Protein AF-0000000068093258 (afdb_homodimer)

InterPro domains:
  IPR000524 Transcription regulator HTH, GntR [PF00392] (14-77)
  IPR000524 Transcription regulator HTH, GntR [PR00035] (37-51)
  IPR000524 Transcription regulator HTH, GntR [PR00035] (51-67)
  IPR000524 Transcription regulator HTH, GntR [PS50949] (12-80)
  IPR000524 Transcription regulator HTH, GntR [SM00345] (18-77)
  IPR000524 Transcription regulator HTH, GntR [cd07377] (13-77)
  IPR011663 UbiC transcription regulator-associated [PF07702] (114-233)
  IPR011663 UbiC transcription regulator-associated [SM00866] (102-238)
  IPR028978 Chorismate pyruvate-lyase/UbiC transcription regulator-associated domain superfamily [G3DSA:3.40.1410.10] (75-230)
  IPR028978 Chorismate pyruvate-lyase/UbiC transcription regulator-associated domain superfamily [SSF64288] (65-242)
  IPR036388 Winged helix-like DNA-binding domain superfamily [G3DSA:1.10.10.10] (3-74)
  IPR036390 Winged helix DNA-binding domain superfamily [SSF46785] (10-80)
  IPR050679 Bacterial HTH-type transcriptional regulator [PTHR44846] (9-228)

Nearest PDB structures (foldseek):
  3bwg-assembly1_B  TM=5.475E-01  e=1.589E-15  Bacillus subtilis subsp. subtilis str. 168
  3bwg-assembly2_C-2  TM=5.481E-01  e=5.508E-15  Bacillus subtilis subsp. subtilis str. 168
  4u0w-assembly1_A  TM=5.322E-01  e=8.337E-15  Bacillus subtilis subsp. subtilis str. 168
  2wv0-assembly4_G-2  TM=5.141E-01  e=4.097E-15  Bacillus subtilis
  2wv0-assembly3_F  TM=5.158E-01  e=8.846E-15  Bacillus subtilis

Sequence (490 aa):
MSAARLFARSPQPLYLQAAAVFRGHIQTGVWRPGRQIPPLDALAARYGIARSTVRQALGLLEADGLIRRSRGSGTFVEDTLPETPTLLIPKNWAETVALSRQLGTVALHESSAQQPLPDDLGIPCDFARDGRFQYLRRLHTAAAGPFCFSEVYLESALFRKHRAEIRASTVAPVLDRHYRARLSHARQVLNVIEAGAASAQVLRIPVSAPVAELRRYVCIDARVVYFARLEFPFHKVRMEFDLLPMSAARLFARSPQPLYLQAAAVFRGHIQTGVWRPGRQIPPLDALAARYGIARSTVRQALGLLEADGLIRRSRGSGTFVEDTLPETPTLLIPKNWAETVALSRQLGTVALHESSAQQPLPDDLGIPCDFARDGRFQYLRRLHTAAAGPFCFSEVYLESALFRKHRAEIRASTVAPVLDRHYRARLSHARQVLNVIEAGAASAQVLRIPVSAPVAELRRYVCIDARVVYFARLEFPFHKVRMEFDLLP

Secondary structure (DSSP, 8-state):
--HHHHHTT--S-HHHHHHHHHHHHHHHTSS-TTSBPPPHHHHHHHHT--HHHHHHHHHHHHHTTSEEEETTTEEEE-SS------EE--SSHHHHHHHHHH-EEEEEEE-SS-BPPPS--SS---SB--S-EEEEEEEEEETTEEEEEEEEEEEHHHHHHTHHHHHHS-HHHHHHHHHGGGEEEEEEEEEEEE--HHHHHHHT--TT-EEEEEEEEEEETTEEEEEEEEEEEGGGEEEEEES--/--HHHHHHT--S-HHHHHHHHHHHHHHHTSS-TTSBPPPHHHHHHHHT--HHHHHHHHHHHHHTTSEEEETTTEEEE-SS------EE--SSHHHHHHHHHH-EEEEEEE-SS-BPPPS--SS---SB--S-EEEEEEEEEETTEEEEEEEEEEEHHHHHHTHHHHHHS-HHHHHHHHHGGGEEEEEEEEEEEE--HHHHHHHT--TT-EEEEEEEEEEETTEEEEEEEEEEEGGGEEEEEES--

Organism: Bordetella pertussis (strain Tohama I / ATCC BAA-589 / NCTC 13251) (NCBI:txid257313)

Foldseek 3Di:
DALVVQPVVDPDDLLQVLLVVVVVCDVVCVAPAPDADDALVVSCVRNVHDSVSSVSSVVVCVVQVQWDQDVPPHIHGHNDHDDQQADADDPDLVSVLVSQVQKFKDWPDKDPDWDFDDPDLVDDAPFARDATWIWTWMFIAHPVGTFKTKIKTAHPVLCVVCVVVVNGGPDSNVCCVPPVVQWDDKDKDKDKFFDDDPCCVRSVHDGGQIWIWMWMFIDGPRYTRMIMIMIGHPSRHDYDDDPPD/DALVVQPVVDPDDLLQVLLVVVVVCDVVCVAPAPDADDALVVSCVRNVHDSVSSVSSVVVCVVQVQWDQDVPPHIHGHNDHDDQQADADDPDLVSVLVVQVQKWKDWPDKDPDWDFDDPDLVDDAPFARDATWIWTWMFIAHPVGTFKTKIKTAHPVLCVVCVVVVNGGPDSNVCCVPPVVQWDDKDKDKDKFFDDDPCCVRSVHDGGQIWIWMWMFIDGPRYTRMIMIMIGHPSRHDYDDDPPD

Solvent-accessible surface area (backbone atoms only — not comparable to full-atom values): 25456 Å² total; per-residue (Å²): 129,61,42,69,62,55,58,66,64,28,80,53,52,65,30,58,33,51,29,22,34,52,51,32,32,44,75,71,49,77,43,39,64,61,32,74,49,81,52,68,68,57,50,18,62,66,43,69,47,54,60,69,38,48,51,51,14,52,46,52,38,36,74,65,40,46,32,46,80,40,90,94,77,48,42,26,30,29,73,65,64,73,78,68,75,51,45,70,66,56,68,32,47,70,45,42,29,53,52,42,69,64,38,45,66,40,84,72,43,68,56,90,57,72,36,64,66,68,96,70,73,87,56,96,72,94,52,48,60,75,68,48,18,38,39,35,31,35,39,28,25,44,98,94,35,74,49,33,38,34,42,35,36,33,29,38,68,61,42,66,74,38,42,71,58,44,70,73,36,49,59,59,48,55,49,49,75,77,36,51,91,47,53,58,41,30,41,35,36,40,38,42,44,51,21,19,61,68,52,12,61,74,61,68,45,29,36,40,36,61,20,34,33,36,37,35,40,34,14,48,79,59,25,50,41,34,38,35,42,34,38,28,56,28,69,27,40,30,39,78,35,61,27,52,122,129,59,41,70,61,56,56,65,67,27,80,53,52,65,30,58,35,50,28,23,32,53,50,31,31,44,75,71,47,76,43,39,63,62,33,75,49,81,52,68,68,57,51,18,62,67,43,68,46,54,60,68,39,48,52,51,15,52,47,52,39,36,74,65,41,46,33,45,79,39,90,95,76,48,41,28,29,29,72,64,63,71,79,67,72,50,44,68,66,57,69,32,47,70,47,40,27,54,52,41,69,65,38,45,64,40,85,74,42,68,56,92,56,71,37,64,68,69,94,70,72,89,56,97,74,94,53,48,59,75,66,49,18,38,39,36,30,36,40,28,25,44,97,93,35,74,50,32,37,34,42,35,36,32,29,39,68,61,42,67,75,40,41,72,58,45,70,73,36,51,59,59,48,55,48,48,74,77,36,51,90,47,54,60,40,28,38,36,37,40,38,41,46,53,22,18,61,68,52,12,61,73,60,68,44,30,36,40,37,61,20,34,34,36,36,36,39,35,15,48,79,58,25,51,40,34,40,35,42,34,38,28,57,26,68,29,38,29,37,78,35,61,27,54,121

Radius of gyration: 23.99 Å; Cα contacts (8 Å, |Δi|>4): 1002; chains: 2; bounding box: 57×65×64 Å

Structure (mmCIF, N/CA/C/O backbone):
data_AF-0000000068093258-model_v1
#
loop_
_entity.id
_entity.type
_entity.pdbx_description
1 polymer 'Transcriptional regulator'
#
loop_
_atom_site.group_PDB
_atom_site.id
_atom_site.type_symbol
_atom_site.label_atom_id
_atom_site.label_alt_id
_atom_site.label_comp_id
_atom_site.label_asym_id
_atom_site.label_entity_id
_atom_site.label_seq_id
_atom_site.pdbx_PDB_ins_code
_atom_site.Cartn_x
_atom_site.Cartn_y
_atom_site.Cartn_z
_atom_site.occupancy
_atom_site.B_iso_or_equiv
_atom_site.auth_seq_id
_atom_site.auth_comp_id
_atom_site.auth_asym_id
_atom_site.auth_atom_id
_atom_site.pdbx_PDB_model_num
ATOM 1 N N . MET A 1 1 ? -13 -25.078 -2.605 1 46.84 1 MET A N 1
ATOM 2 C CA . MET A 1 1 ? -13.812 -24.156 -1.82 1 46.84 1 MET A CA 1
ATOM 3 C C . MET A 1 1 ? -14.898 -23.531 -2.682 1 46.84 1 MET A C 1
ATOM 5 O O . MET A 1 1 ? -14.664 -23.203 -3.85 1 46.84 1 MET A O 1
ATOM 9 N N . SER A 1 2 ? -16.016 -23.703 -2.344 1 56.56 2 SER A N 1
ATOM 10 C CA . SER A 1 2 ? -17.219 -23.25 -3.053 1 56.56 2 SER A CA 1
ATOM 11 C C . SER A 1 2 ? -17.188 -21.75 -3.299 1 56.56 2 SER A C 1
ATOM 13 O O . SER A 1 2 ? -16.625 -21 -2.496 1 56.56 2 SER A O 1
ATOM 15 N N . ALA A 1 3 ? -17.312 -21.344 -4.566 1 57.25 3 ALA A N 1
ATOM 16 C CA . ALA A 1 3 ? -17.453 -19.953 -4.973 1 57.25 3 ALA A CA 1
ATOM 17 C C . ALA A 1 3 ? -18.219 -19.156 -3.928 1 57.25 3 ALA A C 1
ATOM 19 O O . ALA A 1 3 ? -17.938 -17.969 -3.699 1 57.25 3 ALA A O 1
ATOM 20 N N . ALA A 1 4 ? -19.203 -19.797 -3.301 1 57.94 4 ALA A N 1
ATOM 21 C CA . ALA A 1 4 ? -20.062 -19.141 -2.328 1 57.94 4 ALA A CA 1
ATOM 22 C C . ALA A 1 4 ? -19.266 -18.625 -1.139 1 57.94 4 ALA A C 1
ATOM 24 O O . ALA A 1 4 ? -19.516 -17.531 -0.628 1 57.94 4 ALA A O 1
ATOM 25 N N . ARG A 1 5 ? -18.234 -19.25 -0.801 1 71.12 5 ARG A N 1
ATOM 26 C CA . ARG A 1 5 ? -17.469 -18.891 0.384 1 71.12 5 ARG A CA 1
ATOM 27 C C . ARG A 1 5 ? -16.438 -17.828 0.06 1 71.12 5 ARG A C 1
ATOM 29 O O . ARG A 1 5 ? -16.047 -17.047 0.933 1 71.12 5 ARG A O 1
ATOM 36 N N . LEU A 1 6 ? -16.188 -17.688 -1.204 1 78.88 6 LEU A N 1
ATOM 37 C CA . LEU A 1 6 ? -15.156 -16.75 -1.636 1 78.88 6 LEU A CA 1
ATOM 38 C C . LEU A 1 6 ? -15.57 -15.32 -1.366 1 78.88 6 LEU A C 1
ATOM 40 O O . LEU A 1 6 ? -14.773 -14.516 -0.877 1 78.88 6 LEU A O 1
ATOM 44 N N . PHE A 1 7 ? -16.875 -15.062 -1.515 1 84.75 7 PHE A N 1
ATOM 45 C CA . PHE A 1 7 ? -17.344 -13.68 -1.505 1 84.75 7 PHE A CA 1
ATOM 46 C C . PHE A 1 7 ? -17.922 -13.32 -0.144 1 84.75 7 PHE A C 1
ATOM 48 O O . PHE A 1 7 ? -18.203 -12.148 0.121 1 84.75 7 PHE A O 1
ATOM 55 N N . ALA A 1 8 ? -18.016 -14.281 0.697 1 81.44 8 ALA A N 1
ATOM 56 C CA . ALA A 1 8 ? -18.766 -14.109 1.934 1 81.44 8 ALA A CA 1
ATOM 57 C C . ALA A 1 8 ? -18.016 -13.227 2.922 1 81.44 8 ALA A C 1
ATOM 59 O O . ALA A 1 8 ? -18.625 -12.609 3.803 1 81.44 8 ALA A O 1
ATOM 60 N N . ARG A 1 9 ? -16.766 -13.07 2.746 1 77.75 9 ARG A N 1
ATOM 61 C CA . ARG A 1 9 ? -15.969 -12.375 3.746 1 77.75 9 ARG A CA 1
ATOM 62 C C . ARG A 1 9 ? -15.898 -10.875 3.453 1 77.75 9 ARG A C 1
ATOM 64 O O . ARG A 1 9 ? -15.414 -10.102 4.277 1 77.75 9 ARG A O 1
ATOM 71 N N . SER A 1 10 ? -16.406 -10.508 2.34 1 79.94 10 SER A N 1
ATOM 72 C CA . SER A 1 10 ? -16.25 -9.117 1.926 1 79.94 10 SER A CA 1
ATOM 73 C C . SER A 1 10 ? -17.547 -8.336 2.1 1 79.94 10 SER A C 1
ATOM 75 O O . SER A 1 10 ? -18.609 -8.812 1.719 1 79.94 10 SER A O 1
ATOM 77 N N . PRO A 1 11 ? -17.422 -7.188 2.703 1 76.31 11 PRO A N 1
ATOM 78 C CA . PRO A 1 11 ? -18.609 -6.34 2.814 1 76.31 11 PRO A CA 1
ATOM 79 C C . PRO A 1 11 ? -18.938 -5.621 1.511 1 76.31 11 PRO A C 1
A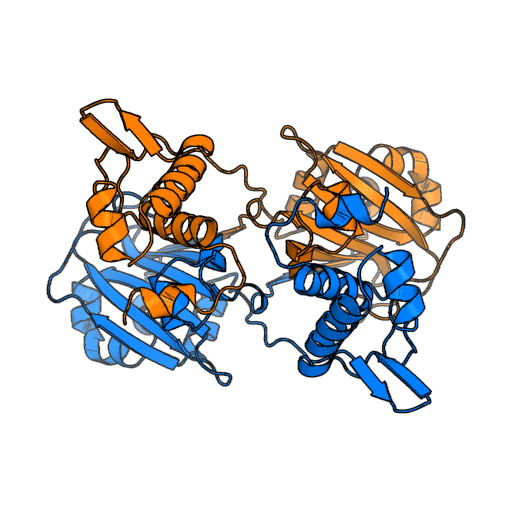TOM 81 O O . PRO A 1 11 ? -19.969 -4.945 1.42 1 76.31 11 PRO A O 1
ATOM 84 N N . GLN A 1 12 ? -18.156 -5.801 0.5 1 81.38 12 GLN A N 1
ATOM 85 C CA . GLN A 1 12 ? -18.359 -5.117 -0.771 1 81.38 12 GLN A CA 1
ATOM 86 C C . GLN A 1 12 ? -19.484 -5.777 -1.569 1 81.38 12 GLN A C 1
ATOM 88 O O . GLN A 1 12 ? -19.719 -6.984 -1.449 1 81.38 12 GLN A O 1
ATOM 93 N N . PRO A 1 13 ? -20.109 -4.973 -2.367 1 85.88 13 PRO A N 1
ATOM 94 C CA . PRO A 1 13 ? -21.062 -5.582 -3.299 1 85.88 13 PRO A CA 1
ATOM 95 C C . PRO A 1 13 ? -20.438 -6.668 -4.168 1 85.88 13 PRO A C 1
ATOM 97 O O . PRO A 1 13 ? -19.25 -6.578 -4.508 1 85.88 13 PRO A O 1
ATOM 100 N N . LEU A 1 14 ? -21.188 -7.609 -4.508 1 90.06 14 LEU A N 1
ATOM 101 C CA . LEU A 1 14 ? -20.703 -8.797 -5.195 1 90.06 14 LEU A CA 1
ATOM 102 C C . LEU A 1 14 ? -20.047 -8.43 -6.527 1 90.06 14 LEU A C 1
ATOM 104 O O . LEU A 1 14 ? -19.062 -9.047 -6.926 1 90.06 14 LEU A O 1
ATOM 108 N N . TYR A 1 15 ? -20.625 -7.457 -7.266 1 92 15 TYR A N 1
ATOM 109 C CA . TYR A 1 15 ? -20.078 -7.129 -8.578 1 92 15 TYR A CA 1
ATOM 110 C C . TYR A 1 15 ? -18.672 -6.539 -8.4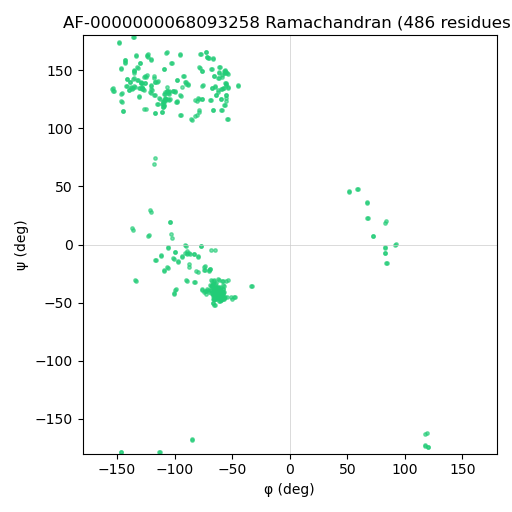53 1 92 15 TYR A C 1
ATOM 112 O O . TYR A 1 15 ? -17.828 -6.742 -9.328 1 92 15 TYR A O 1
ATOM 120 N N . LEU A 1 16 ? -18.453 -5.879 -7.391 1 89.81 16 LEU A N 1
ATOM 121 C CA . LEU A 1 16 ? -17.125 -5.332 -7.156 1 89.81 16 LEU A CA 1
ATOM 122 C C . LEU A 1 16 ? -16.141 -6.434 -6.785 1 89.81 16 LEU A C 1
ATOM 124 O O . LEU A 1 16 ? -14.977 -6.402 -7.199 1 89.81 16 LEU A O 1
ATOM 128 N N . GLN A 1 17 ? -16.609 -7.328 -6.004 1 90.88 17 GLN A N 1
ATOM 129 C CA . GLN A 1 17 ? -15.781 -8.477 -5.664 1 90.88 17 GLN A CA 1
ATOM 130 C C . GLN A 1 17 ? -15.43 -9.289 -6.906 1 90.88 17 GLN A C 1
ATOM 132 O O . GLN A 1 17 ? -14.273 -9.672 -7.098 1 90.88 17 GLN A O 1
ATOM 137 N N . ALA A 1 18 ? -16.391 -9.508 -7.695 1 94.12 18 ALA A N 1
ATOM 138 C CA . ALA A 1 18 ? -16.156 -10.242 -8.938 1 94.12 18 ALA A CA 1
ATOM 139 C C . ALA A 1 18 ? -15.18 -9.5 -9.836 1 94.12 18 ALA A C 1
ATOM 141 O O . ALA A 1 18 ? -14.297 -10.109 -10.445 1 94.12 18 ALA A O 1
ATOM 142 N N . ALA A 1 19 ? -15.383 -8.211 -9.883 1 94.19 19 ALA A N 1
ATOM 143 C CA . ALA A 1 19 ? -14.461 -7.402 -10.672 1 94.19 19 ALA A CA 1
ATOM 144 C C . ALA A 1 19 ? -13.023 -7.57 -10.188 1 94.19 19 ALA A C 1
ATOM 146 O O . ALA A 1 19 ? -12.102 -7.676 -10.992 1 94.19 19 ALA A O 1
ATOM 147 N N . ALA A 1 20 ? -12.867 -7.574 -8.938 1 91.06 20 ALA A N 1
ATOM 148 C CA . ALA A 1 20 ? -11.539 -7.746 -8.359 1 91.06 20 ALA A CA 1
ATOM 149 C C . ALA A 1 20 ? -10.945 -9.102 -8.75 1 91.06 20 ALA A C 1
ATOM 151 O O . ALA A 1 20 ? -9.758 -9.195 -9.07 1 91.06 20 ALA A O 1
ATOM 152 N N . VAL A 1 21 ? -11.734 -10.102 -8.711 1 93.12 21 VAL A N 1
ATOM 153 C CA . VAL A 1 21 ? -11.297 -11.438 -9.102 1 93.12 21 VAL A CA 1
ATOM 154 C C . VAL A 1 21 ? -10.844 -11.43 -10.562 1 93.12 21 VAL A C 1
ATOM 156 O O . VAL A 1 21 ? -9.781 -11.953 -10.891 1 93.12 21 VAL A O 1
ATOM 159 N N . PHE A 1 22 ? -11.586 -10.805 -11.383 1 95.44 22 PHE A N 1
ATOM 160 C CA . PHE A 1 22 ? -11.281 -10.758 -12.812 1 95.44 22 PHE A CA 1
ATOM 161 C C . PHE A 1 22 ? -10.031 -9.93 -13.07 1 95.44 22 PHE A C 1
ATOM 163 O O . PHE A 1 22 ? -9.195 -10.297 -13.898 1 95.44 22 PHE A O 1
ATOM 170 N N . ARG A 1 23 ? -9.906 -8.812 -12.375 1 91.81 23 ARG A N 1
ATOM 171 C CA . ARG A 1 23 ? -8.688 -8.016 -12.469 1 91.81 23 ARG A CA 1
ATOM 172 C C . ARG A 1 23 ? -7.465 -8.852 -12.086 1 91.81 23 ARG A C 1
ATOM 174 O O . ARG A 1 23 ? -6.422 -8.758 -12.734 1 91.81 23 ARG A O 1
ATOM 181 N N . GLY A 1 24 ? -7.676 -9.594 -11.094 1 89.38 24 GLY A N 1
ATOM 182 C CA . GLY A 1 24 ? -6.613 -10.484 -10.656 1 89.38 24 GLY A CA 1
ATOM 183 C C . GLY A 1 24 ? -6.18 -11.469 -11.727 1 89.38 24 GLY A C 1
ATOM 184 O O . GLY A 1 24 ? -4.988 -11.734 -11.891 1 89.38 24 GLY A O 1
ATOM 185 N N . HIS A 1 25 ? -7.133 -12.016 -12.461 1 92.12 25 HIS A N 1
ATOM 186 C CA . HIS A 1 25 ? -6.82 -12.938 -13.547 1 92.12 25 HIS A CA 1
ATOM 187 C C . HIS A 1 25 ? -5.957 -12.273 -14.609 1 92.12 25 HIS A C 1
ATOM 189 O O . HIS A 1 25 ? -5.039 -12.891 -15.148 1 92.12 25 HIS A O 1
ATOM 195 N N . ILE A 1 26 ? -6.23 -11.023 -14.828 1 90.62 26 ILE A N 1
ATOM 196 C CA . ILE A 1 26 ? -5.484 -10.289 -15.844 1 90.62 26 ILE A CA 1
ATOM 197 C C . ILE A 1 26 ? -4.078 -9.984 -15.328 1 90.62 26 ILE A C 1
ATOM 199 O O . ILE A 1 26 ? -3.092 -10.195 -16.031 1 90.62 26 ILE A O 1
ATOM 203 N N . GLN A 1 27 ? -4.02 -9.617 -14.086 1 83.44 27 GLN A N 1
ATOM 204 C CA . GLN A 1 27 ? -2.754 -9.211 -13.484 1 83.44 27 GLN A CA 1
ATOM 205 C C . GLN A 1 27 ? -1.797 -10.391 -13.359 1 83.44 27 GLN A C 1
ATOM 207 O O . GLN A 1 27 ? -0.581 -10.227 -13.477 1 83.44 27 GLN A O 1
ATOM 212 N N . THR A 1 28 ? -2.357 -11.609 -13.188 1 81.88 28 THR A N 1
ATOM 213 C CA . THR A 1 28 ? -1.536 -12.797 -12.984 1 81.88 28 THR A CA 1
ATOM 214 C C . THR A 1 28 ? -1.271 -13.5 -14.305 1 81.88 28 THR A C 1
ATOM 216 O O . THR A 1 28 ? -0.536 -14.492 -14.352 1 81.88 28 THR A O 1
ATOM 219 N N . GLY A 1 29 ? -1.968 -13.094 -15.344 1 84.69 29 GLY A N 1
ATOM 220 C CA . GLY A 1 29 ? -1.743 -13.664 -16.672 1 84.69 29 GLY A CA 1
ATOM 221 C C . GLY A 1 29 ? -2.652 -14.836 -16.969 1 84.69 29 GLY A C 1
ATOM 222 O O . GLY A 1 29 ? -2.523 -15.477 -18.016 1 84.69 29 GLY A O 1
ATOM 223 N N . VAL A 1 30 ? -3.471 -15.18 -16.078 1 87 30 VAL A N 1
ATOM 224 C CA . VAL A 1 30 ? -4.457 -16.219 -16.359 1 87 30 VAL A CA 1
ATOM 225 C C . VAL A 1 30 ? -5.305 -15.812 -17.562 1 87 30 VAL A C 1
ATOM 227 O O . VAL A 1 30 ? -5.59 -16.625 -18.438 1 87 30 VAL A O 1
ATOM 230 N N . TRP A 1 31 ? -5.754 -14.57 -17.516 1 93.81 31 TRP A N 1
ATOM 231 C CA . TRP A 1 31 ? -6.328 -13.938 -18.703 1 93.81 31 TRP A CA 1
ATOM 232 C C . TRP A 1 31 ? -5.277 -13.125 -19.453 1 93.81 31 TRP A C 1
ATOM 234 O O . TRP A 1 31 ? -4.848 -12.07 -18.969 1 93.81 31 TRP A O 1
ATOM 244 N N . ARG A 1 32 ? -4.895 -13.547 -20.609 1 92 32 ARG A N 1
ATOM 245 C CA . ARG A 1 32 ? -3.76 -12.984 -21.328 1 92 32 ARG A CA 1
ATOM 246 C C . ARG A 1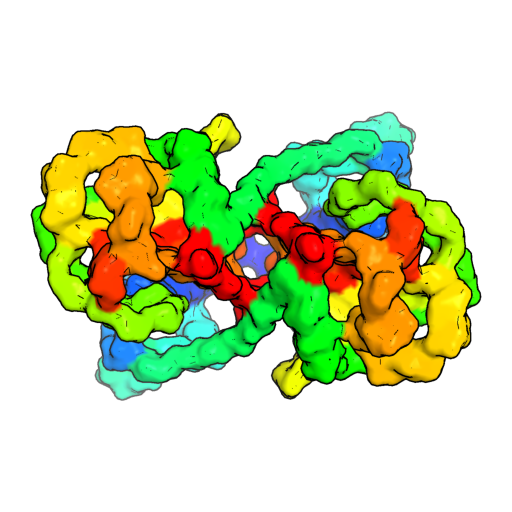 32 ? -4.207 -11.859 -22.266 1 92 32 ARG A C 1
ATOM 248 O O . ARG A 1 32 ? -5.273 -11.945 -22.875 1 92 32 ARG A O 1
ATOM 255 N N . PRO A 1 33 ? -3.318 -10.844 -22.391 1 92.62 33 PRO A N 1
ATOM 256 C CA . PRO A 1 33 ? -3.641 -9.781 -23.344 1 92.62 33 PRO A CA 1
ATOM 257 C C . PRO A 1 33 ? -3.941 -10.312 -24.734 1 92.62 33 PRO A C 1
ATOM 259 O O . PRO A 1 33 ? -3.264 -11.227 -25.219 1 92.62 33 PRO A O 1
ATOM 262 N N . GLY A 1 34 ? -4.992 -9.773 -25.281 1 93.62 34 GLY A N 1
ATOM 263 C CA . GLY A 1 34 ? -5.355 -10.125 -26.656 1 93.62 34 GLY A CA 1
ATOM 264 C C . GLY A 1 34 ? -6.148 -11.414 -26.734 1 93.62 34 GLY A C 1
ATOM 265 O O . GLY A 1 34 ? -6.648 -11.766 -27.812 1 93.62 34 GLY A O 1
ATOM 266 N N . ARG A 1 35 ? -6.305 -12.117 -25.688 1 94.81 35 ARG A N 1
ATOM 267 C CA . ARG A 1 35 ? -6.969 -13.422 -25.719 1 94.81 35 ARG A CA 1
ATOM 268 C C . ARG A 1 35 ? -8.391 -13.32 -25.188 1 94.81 35 ARG A C 1
ATOM 270 O O . ARG A 1 35 ? -8.711 -12.414 -24.406 1 94.81 35 ARG A O 1
ATOM 277 N N . GLN A 1 36 ? -9.172 -14.281 -25.641 1 96.56 36 GLN A N 1
ATOM 278 C CA . GLN A 1 36 ? -10.562 -14.344 -25.219 1 96.56 36 GLN A CA 1
ATOM 279 C C . GLN A 1 36 ? -10.688 -14.867 -23.797 1 96.56 36 GLN A C 1
ATOM 281 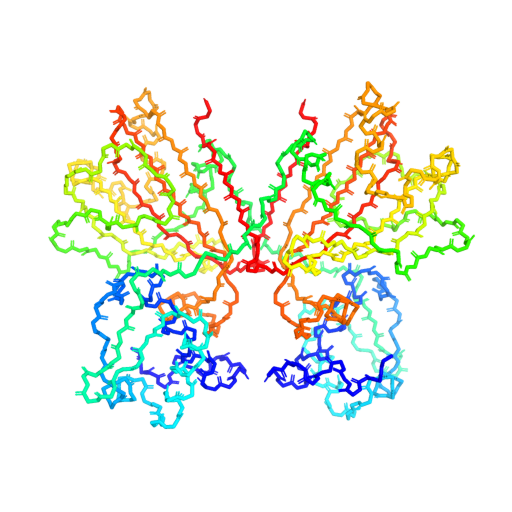O O . GLN A 1 36 ? -9.977 -15.789 -23.406 1 96.56 36 GLN A O 1
ATOM 286 N N . ILE A 1 37 ? -11.547 -14.227 -23.031 1 97 37 ILE A N 1
ATOM 287 C CA . ILE A 1 37 ? -11.82 -14.727 -21.688 1 97 37 ILE A CA 1
ATOM 288 C C . ILE A 1 37 ? -13.062 -15.609 -21.703 1 97 37 ILE A C 1
ATOM 290 O O . ILE A 1 37 ? -13.812 -15.617 -22.672 1 97 37 ILE A O 1
ATOM 294 N N . PRO A 1 38 ? -13.281 -16.406 -20.672 1 96.06 38 PRO A N 1
ATOM 295 C CA . PRO A 1 38 ? -14.484 -17.234 -20.625 1 96.06 38 PRO A CA 1
ATOM 296 C C . PRO A 1 38 ? -15.766 -16.422 -20.812 1 96.06 38 PRO A C 1
ATOM 298 O O . PRO A 1 38 ? -15.836 -15.273 -20.375 1 96.06 38 PRO A O 1
ATOM 301 N N . PRO A 1 39 ? -16.75 -17.016 -21.438 1 95.19 39 PRO A N 1
ATOM 302 C CA . PRO A 1 39 ? -18 -16.297 -21.641 1 95.19 39 PRO A CA 1
ATOM 303 C C . PRO A 1 39 ? -18.734 -16.016 -20.344 1 95.19 39 PRO A C 1
ATOM 305 O O . PRO A 1 39 ? -18.453 -16.625 -19.312 1 95.19 39 PRO A O 1
ATOM 308 N N . LEU A 1 40 ? -19.594 -15.062 -20.453 1 94.38 40 LEU A N 1
ATOM 309 C CA . LEU A 1 40 ? -20.359 -14.57 -19.297 1 94.38 40 LEU A CA 1
ATOM 310 C C . LEU A 1 40 ? -21 -15.727 -18.547 1 94.38 40 LEU A C 1
ATOM 312 O O . LEU A 1 40 ? -20.891 -15.812 -17.328 1 94.38 40 LEU A O 1
ATOM 316 N N . ASP A 1 41 ? -21.625 -16.641 -19.234 1 94.56 41 ASP A N 1
ATOM 317 C CA . ASP A 1 41 ? -22.344 -17.75 -18.609 1 94.56 41 ASP A CA 1
ATOM 318 C C . ASP A 1 41 ? -21.391 -18.688 -17.875 1 94.56 41 ASP A C 1
ATOM 320 O O . ASP A 1 41 ? -21.719 -19.188 -16.797 1 94.56 41 ASP A O 1
ATOM 324 N N . ALA A 1 42 ? -20.312 -18.922 -18.438 1 96.06 42 ALA A N 1
ATOM 325 C CA . ALA A 1 42 ? -19.312 -19.781 -17.812 1 96.06 42 ALA A CA 1
ATOM 326 C C . ALA A 1 42 ? -18.781 -19.141 -16.516 1 96.06 42 ALA A C 1
ATOM 328 O O . ALA A 1 42 ? -18.562 -19.844 -15.523 1 96.06 42 ALA A O 1
ATOM 329 N N . LEU A 1 43 ? -18.516 -17.844 -16.531 1 95.75 43 LEU A N 1
ATOM 330 C CA . LEU A 1 43 ? -18.047 -17.141 -15.344 1 95.75 43 LEU A CA 1
ATOM 331 C C . LEU A 1 43 ? -19.094 -17.156 -14.242 1 95.75 43 LEU A C 1
ATOM 333 O O . LEU A 1 43 ? -18.766 -17.375 -13.078 1 95.75 43 LEU A O 1
ATOM 337 N N . ALA A 1 44 ? -20.344 -16.906 -14.633 1 95.62 44 ALA A N 1
ATOM 338 C CA . ALA A 1 44 ? -21.438 -16.953 -13.672 1 95.62 44 ALA A CA 1
ATOM 339 C C . ALA A 1 44 ? -21.5 -18.312 -12.984 1 95.62 44 ALA A C 1
ATOM 341 O O . ALA A 1 44 ? -21.625 -18.391 -11.758 1 95.62 44 ALA A O 1
ATOM 342 N N . ALA A 1 45 ? -21.391 -19.312 -13.773 1 94.69 45 ALA A N 1
ATOM 343 C CA . ALA A 1 45 ? -21.438 -20.672 -13.25 1 94.69 45 ALA A CA 1
ATOM 344 C C . ALA A 1 45 ? -20.25 -20.969 -12.359 1 94.69 45 ALA A C 1
ATOM 346 O O . ALA A 1 45 ? -20.391 -21.547 -11.281 1 94.69 45 ALA A O 1
ATOM 347 N N . ARG A 1 46 ? -19.141 -20.562 -12.773 1 93 46 ARG A N 1
ATOM 348 C CA . ARG A 1 46 ? -17.891 -20.859 -12.062 1 93 46 ARG A CA 1
ATOM 349 C C . ARG A 1 46 ? -17.906 -20.234 -10.672 1 93 46 ARG A C 1
ATOM 351 O O . ARG A 1 46 ? -17.422 -20.844 -9.711 1 93 46 ARG A O 1
ATOM 358 N N . TYR A 1 47 ? -18.453 -19.031 -10.586 1 92.56 47 TYR A N 1
ATOM 359 C CA . TYR A 1 47 ? -18.344 -18.312 -9.328 1 92.56 47 TYR A CA 1
ATOM 360 C C . TYR A 1 47 ? -19.672 -18.297 -8.578 1 92.56 47 TYR A C 1
ATOM 362 O O . TYR A 1 47 ? -19.766 -17.75 -7.48 1 92.56 47 TYR A O 1
ATOM 370 N N . GLY A 1 48 ? -20.688 -18.859 -9.141 1 92.19 48 GLY A N 1
ATOM 371 C CA . GLY A 1 48 ? -21.969 -19 -8.484 1 92.19 48 GLY A CA 1
ATOM 372 C C . GLY A 1 48 ? -22.672 -17.672 -8.242 1 92.19 48 GLY A C 1
ATOM 373 O O . GLY A 1 48 ? -23.234 -17.438 -7.168 1 92.19 48 GLY A O 1
ATOM 374 N N . ILE A 1 49 ? -22.516 -16.797 -9.125 1 93.25 49 ILE A N 1
ATOM 375 C CA . ILE A 1 49 ? -23.172 -15.492 -8.992 1 93.25 49 ILE A CA 1
ATOM 376 C C . ILE A 1 49 ? -24.047 -15.227 -10.219 1 93.25 49 ILE A C 1
ATOM 378 O O . ILE A 1 49 ? -23.906 -15.898 -11.242 1 93.25 49 ILE A O 1
ATOM 382 N N . ALA A 1 50 ? -24.953 -14.258 -10.094 1 95.69 50 ALA A N 1
ATOM 383 C CA . ALA A 1 50 ? -25.922 -13.961 -11.141 1 95.69 50 ALA A CA 1
ATOM 384 C C . ALA A 1 50 ? -25.234 -13.375 -12.375 1 95.69 50 ALA A C 1
ATOM 386 O O . ALA A 1 50 ? -24.219 -12.688 -12.266 1 95.69 50 ALA A O 1
ATOM 387 N N . ARG A 1 51 ? -25.844 -13.609 -13.562 1 96.06 51 ARG A N 1
ATOM 388 C CA . ARG A 1 51 ? -25.344 -13.07 -14.82 1 96.06 51 ARG A CA 1
ATOM 389 C C . ARG A 1 51 ? -25.266 -11.547 -14.766 1 96.06 51 ARG A C 1
ATOM 391 O O . ARG A 1 51 ? -24.312 -10.953 -15.305 1 96.06 51 ARG A O 1
ATOM 398 N N . SER A 1 52 ? -26.219 -10.961 -14.141 1 97.19 52 SER A N 1
ATOM 399 C CA . SER A 1 52 ? -26.25 -9.508 -14.047 1 97.19 52 SER A CA 1
ATOM 400 C C . SER A 1 52 ? -25.062 -8.984 -13.25 1 97.19 52 SER A C 1
ATOM 402 O O . SER A 1 52 ? -24.5 -7.934 -13.57 1 97.19 52 SER A O 1
ATOM 404 N N . THR A 1 53 ? -24.672 -9.711 -12.234 1 95.88 53 THR A N 1
ATOM 405 C CA . THR A 1 53 ? -23.516 -9.367 -11.406 1 95.88 53 THR A CA 1
ATOM 406 C C . THR A 1 53 ? -22.234 -9.469 -12.219 1 95.88 53 THR A C 1
ATOM 408 O O . THR A 1 53 ? -21.391 -8.57 -12.172 1 95.88 53 THR A O 1
ATOM 411 N N . VAL A 1 54 ? -22.125 -10.539 -12.977 1 96.31 54 VAL A N 1
ATOM 412 C CA . VAL A 1 54 ? -20.953 -10.727 -13.828 1 96.31 54 VAL A CA 1
ATOM 413 C C . VAL A 1 54 ? -20.891 -9.617 -14.875 1 96.31 54 VAL A C 1
ATOM 415 O O . VAL A 1 54 ? -19.828 -9.062 -15.141 1 96.31 54 VAL A O 1
ATOM 418 N N . ARG A 1 55 ? -22.047 -9.312 -15.461 1 96.38 55 ARG A N 1
ATOM 419 C CA . ARG A 1 55 ? -22.109 -8.266 -16.469 1 96.38 55 ARG A CA 1
ATOM 420 C C . ARG A 1 55 ? -21.641 -6.93 -15.914 1 96.38 55 ARG A C 1
ATOM 422 O O . ARG A 1 55 ? -20.906 -6.199 -16.578 1 96.38 55 ARG A O 1
ATOM 429 N N . GLN A 1 56 ? -22.078 -6.625 -14.719 1 96.25 56 GLN A N 1
ATOM 430 C CA . GLN A 1 56 ? -21.656 -5.391 -14.062 1 96.25 56 GLN A CA 1
ATOM 431 C C . GLN A 1 56 ? -20.156 -5.379 -13.812 1 96.25 56 GLN A C 1
ATOM 433 O O . GLN A 1 56 ? -19.484 -4.367 -14.031 1 96.25 56 GLN A O 1
ATOM 438 N N . ALA A 1 57 ? -19.656 -6.461 -13.344 1 95.94 57 ALA A N 1
ATOM 439 C CA . ALA A 1 57 ? -18.219 -6.586 -13.086 1 95.94 57 ALA A CA 1
ATOM 440 C C . ALA A 1 57 ? -17.422 -6.391 -14.359 1 95.94 57 ALA A C 1
ATOM 442 O O . ALA A 1 57 ? -16.438 -5.648 -14.375 1 95.94 57 ALA A O 1
ATOM 443 N N . LEU A 1 58 ? -17.844 -7.035 -15.406 1 96.81 58 LEU A N 1
ATOM 444 C CA . LEU A 1 58 ? -17.172 -6.906 -16.688 1 96.81 58 LEU A CA 1
ATOM 445 C C . LEU A 1 58 ? -17.266 -5.477 -17.219 1 96.81 58 LEU A C 1
ATOM 447 O O . LEU A 1 58 ? -16.344 -4.988 -17.859 1 96.81 58 LEU A O 1
ATOM 451 N N . GLY A 1 59 ? -18.375 -4.848 -16.906 1 96.38 59 GLY A N 1
ATOM 452 C CA . GLY A 1 59 ? -18.531 -3.447 -17.281 1 96.38 59 GLY A CA 1
ATOM 453 C C . GLY A 1 59 ? -17.484 -2.545 -16.656 1 96.38 59 GLY A C 1
ATOM 454 O O . GLY A 1 59 ? -16.984 -1.627 -17.312 1 96.38 59 GLY A O 1
ATOM 455 N N . LEU A 1 60 ? -17.188 -2.793 -15.461 1 93.12 60 LEU A N 1
ATOM 456 C CA . LEU A 1 60 ? -16.156 -2.023 -14.773 1 93.12 60 LEU A CA 1
ATOM 457 C C . LEU A 1 60 ? -14.805 -2.225 -15.43 1 93.12 60 LEU A C 1
ATOM 459 O O . LEU A 1 60 ? -14.055 -1.265 -15.625 1 93.12 60 LEU A O 1
ATOM 463 N N . LEU A 1 61 ? -14.492 -3.475 -15.75 1 95.62 61 LEU A N 1
ATOM 464 C CA . LEU A 1 61 ? -13.227 -3.771 -16.406 1 95.62 61 LEU A CA 1
ATOM 465 C C . LEU A 1 61 ? -13.148 -3.09 -17.766 1 95.62 61 LEU A C 1
ATOM 467 O O . LEU A 1 61 ? -12.078 -2.621 -18.172 1 95.62 61 LEU A O 1
ATOM 471 N N . GLU A 1 62 ? -14.258 -3.074 -18.406 1 96 62 GLU A N 1
ATOM 472 C CA . GLU A 1 62 ? -14.312 -2.408 -19.703 1 96 62 GLU A CA 1
ATOM 473 C C . GLU A 1 62 ? -14.086 -0.906 -19.562 1 96 62 GLU A C 1
ATOM 475 O O . GLU A 1 62 ? -13.32 -0.314 -20.328 1 96 62 GLU A O 1
ATOM 480 N N . ALA A 1 63 ? -14.742 -0.353 -18.656 1 93.62 63 ALA A N 1
ATOM 481 C CA . ALA A 1 63 ? -14.586 1.074 -18.375 1 93.62 63 ALA A CA 1
ATOM 482 C C . ALA A 1 63 ? -13.133 1.411 -18.031 1 93.62 63 ALA A C 1
ATOM 484 O O . ALA A 1 63 ? -12.648 2.498 -18.359 1 93.62 63 ALA A O 1
ATOM 485 N N . ASP A 1 64 ? -12.492 0.47 -17.438 1 89.81 64 ASP A N 1
ATOM 486 C CA . ASP A 1 64 ? -11.109 0.656 -17.016 1 89.81 64 ASP A CA 1
ATOM 487 C C . ASP A 1 64 ? -10.148 0.392 -18.172 1 89.81 64 ASP A C 1
ATOM 489 O O . ASP A 1 64 ? -8.93 0.532 -18.031 1 89.81 64 ASP A O 1
ATOM 493 N N . GLY A 1 65 ? -10.656 -0.108 -19.266 1 93.75 65 GLY A N 1
ATOM 494 C CA . GLY A 1 65 ? -9.844 -0.359 -20.453 1 93.75 65 GLY A CA 1
ATOM 495 C C . GLY A 1 65 ? -9.109 -1.686 -20.391 1 93.75 65 GLY A C 1
ATOM 496 O O . GLY A 1 65 ? -8.094 -1.867 -21.062 1 93.75 65 GLY A O 1
ATOM 497 N N . LEU A 1 66 ? -9.562 -2.594 -19.562 1 94.69 66 LEU A N 1
ATOM 498 C CA . LEU A 1 66 ? -8.867 -3.861 -19.375 1 94.69 66 LEU A CA 1
ATOM 499 C C . LEU A 1 66 ? -9.375 -4.914 -20.359 1 94.69 66 LEU A C 1
ATOM 501 O O . LEU A 1 66 ? -8.633 -5.828 -20.734 1 94.69 66 LEU A O 1
ATOM 505 N N . ILE A 1 67 ? -10.625 -4.785 -20.703 1 96.94 67 ILE A N 1
ATOM 506 C CA . ILE A 1 67 ? -11.211 -5.738 -21.641 1 96.94 67 ILE A CA 1
ATOM 507 C C . ILE A 1 67 ? -12.008 -4.992 -22.703 1 96.94 67 ILE A C 1
ATOM 509 O O . ILE A 1 67 ? -12.297 -3.803 -22.547 1 96.94 67 ILE A O 1
ATOM 513 N N . ARG A 1 68 ? -12.273 -5.645 -23.734 1 96.38 68 ARG A N 1
ATOM 514 C CA . ARG A 1 68 ? -13.148 -5.152 -24.797 1 96.38 68 ARG A CA 1
ATOM 515 C C . ARG A 1 68 ? -14.195 -6.199 -25.172 1 96.38 68 ARG A C 1
ATOM 517 O O . ARG A 1 68 ? -13.875 -7.379 -25.328 1 96.38 68 ARG A O 1
ATOM 524 N N . ARG A 1 69 ? -15.422 -5.758 -25.297 1 92.81 69 ARG A N 1
ATOM 525 C CA . ARG A 1 69 ? -16.531 -6.617 -25.703 1 92.81 69 ARG A CA 1
ATOM 526 C C . ARG A 1 69 ? -16.812 -6.461 -27.203 1 92.81 69 ARG A C 1
ATOM 528 O O . ARG A 1 69 ? -16.844 -5.34 -27.719 1 92.81 69 ARG A O 1
ATOM 535 N N . SER A 1 70 ? -16.734 -7.582 -27.844 1 87.81 70 SER A N 1
ATOM 536 C CA . SER A 1 70 ? -17.062 -7.578 -29.266 1 87.81 70 SER A CA 1
ATOM 537 C C . SER A 1 70 ? -18.375 -8.312 -29.531 1 87.81 70 SER A C 1
ATOM 539 O O . SER A 1 70 ? -18.5 -9.492 -29.203 1 87.81 70 SER A O 1
ATOM 541 N N . ARG A 1 71 ? -19.297 -7.594 -30.156 1 83.69 71 ARG A N 1
ATOM 542 C CA . ARG A 1 71 ? -20.594 -8.188 -30.469 1 83.69 71 ARG A CA 1
ATOM 543 C C . ARG A 1 71 ? -20.438 -9.453 -31.312 1 83.69 71 ARG A C 1
ATOM 545 O O . ARG A 1 71 ? -19.797 -9.422 -32.344 1 83.69 71 ARG A O 1
ATOM 552 N N . GLY A 1 72 ? -20.922 -10.484 -30.734 1 84.31 72 GLY A N 1
ATOM 553 C CA . GLY A 1 72 ? -20.969 -11.742 -31.484 1 84.31 72 GL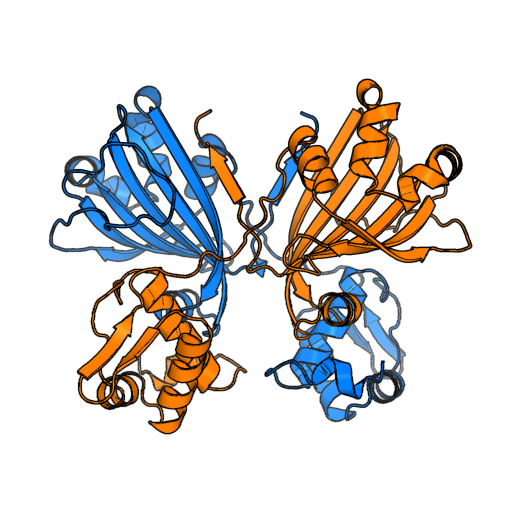Y A CA 1
ATOM 554 C C . GLY A 1 72 ? -19.656 -12.508 -31.422 1 84.31 72 GLY A C 1
ATOM 555 O O . GLY A 1 72 ? -19.609 -13.688 -31.781 1 84.31 72 GLY A O 1
ATOM 556 N N . SER A 1 73 ? -18.516 -11.93 -31.016 1 89.75 73 SER A N 1
ATOM 557 C CA . SER A 1 73 ? -17.203 -12.578 -31.062 1 89.75 73 SER A CA 1
ATOM 558 C C . SER A 1 73 ? -16.703 -12.914 -29.672 1 89.75 73 SER A C 1
ATOM 560 O O . SER A 1 73 ? -15.836 -13.773 -29.5 1 89.75 73 SER A O 1
ATOM 562 N N . GLY A 1 74 ? -17.25 -12.203 -28.656 1 93.88 74 GLY A N 1
ATOM 563 C CA . GLY A 1 74 ? -16.844 -12.516 -27.297 1 93.88 74 GLY A CA 1
ATOM 564 C C . GLY A 1 74 ? -16.141 -11.359 -26.594 1 93.88 74 GLY A C 1
ATOM 565 O O . GLY A 1 74 ? -16.266 -10.211 -27.016 1 93.88 74 GLY A O 1
ATOM 566 N N . THR A 1 75 ? -15.609 -11.578 -25.438 1 96.31 75 THR A N 1
ATOM 567 C CA . THR A 1 75 ? -14.891 -10.609 -24.625 1 96.31 75 THR A CA 1
ATOM 568 C C . THR A 1 75 ? -13.398 -10.914 -24.594 1 96.31 75 THR A C 1
ATOM 570 O O . THR A 1 75 ? -13 -12.062 -24.406 1 96.31 75 THR A O 1
ATOM 573 N N . PHE A 1 76 ? -12.594 -9.922 -24.828 1 97.31 76 PHE A N 1
ATOM 574 C CA . PHE A 1 76 ? -11.148 -10.102 -24.922 1 97.31 76 PHE A CA 1
ATOM 575 C C . PHE A 1 76 ? -10.422 -9.172 -23.969 1 97.31 76 PHE A C 1
ATOM 577 O O . PHE A 1 76 ? -10.859 -8.039 -23.734 1 97.31 76 PHE A O 1
ATOM 584 N N . VAL A 1 77 ? -9.273 -9.664 -23.391 1 97 77 VAL A N 1
ATOM 585 C CA . VAL A 1 77 ? -8.375 -8.75 -22.703 1 97 77 VAL A CA 1
ATOM 586 C C . VAL A 1 77 ? -7.73 -7.801 -23.719 1 97 77 VAL A C 1
ATOM 588 O O . VAL A 1 77 ? -7.336 -8.219 -24.812 1 97 77 VAL A O 1
ATOM 591 N N . GLU A 1 78 ? -7.711 -6.559 -23.359 1 95.5 78 GLU A N 1
ATOM 592 C CA . GLU A 1 78 ? -7.074 -5.59 -24.234 1 95.5 78 GLU A CA 1
ATOM 593 C C . GLU A 1 78 ? -5.621 -5.961 -24.516 1 95.5 78 GLU A C 1
ATOM 595 O O . GLU A 1 78 ? -4.922 -6.461 -23.625 1 95.5 78 GLU A O 1
ATOM 600 N N . ASP A 1 79 ? -5.176 -5.617 -25.688 1 91.88 79 ASP A N 1
ATOM 601 C CA . ASP A 1 79 ? -3.805 -5.934 -26.078 1 91.88 79 ASP A CA 1
ATOM 602 C C . ASP A 1 79 ? -2.799 -5.16 -25.234 1 91.88 79 ASP A C 1
ATOM 604 O O . ASP A 1 79 ? -1.754 -5.691 -24.859 1 91.88 79 ASP A O 1
ATOM 608 N N . THR A 1 80 ? -3.17 -3.932 -25.078 1 89.19 80 THR A N 1
ATOM 609 C CA . THR A 1 80 ? -2.35 -3.061 -24.234 1 89.19 80 THR A CA 1
ATOM 610 C C . THR A 1 80 ? -3.115 -2.629 -22.984 1 89.19 80 THR A C 1
ATOM 612 O O . THR A 1 80 ? -4.203 -2.059 -23.094 1 89.19 80 THR A O 1
ATOM 615 N N . LEU A 1 81 ? -2.574 -2.947 -21.891 1 86.06 81 LEU A N 1
ATOM 616 C CA . LEU A 1 81 ? -3.219 -2.59 -20.641 1 86.06 81 LEU A CA 1
ATOM 617 C C . LEU A 1 81 ? -2.783 -1.202 -20.188 1 86.06 81 LEU A C 1
ATOM 619 O O . LEU A 1 81 ? -1.624 -0.821 -20.359 1 86.06 81 LEU A O 1
ATOM 623 N N . PRO A 1 82 ? -3.781 -0.485 -19.734 1 79.81 82 PRO A N 1
ATOM 624 C CA . PRO A 1 82 ? -3.438 0.858 -19.25 1 79.81 82 PRO A CA 1
ATOM 625 C C . PRO A 1 82 ? -2.395 0.843 -18.141 1 79.81 82 PRO A C 1
ATOM 627 O O . PRO A 1 82 ? -2.396 -0.06 -17.297 1 79.81 82 PRO A O 1
ATOM 630 N N . GLU A 1 83 ? -1.408 1.77 -18.312 1 70.62 83 GLU A N 1
ATOM 631 C CA . GLU A 1 83 ? -0.441 1.952 -17.234 1 70.62 83 GLU A CA 1
ATOM 632 C C . GLU A 1 83 ? -1.02 2.809 -16.109 1 70.62 83 GLU A C 1
ATOM 634 O O . GLU A 1 83 ? -1.654 3.834 -16.375 1 70.62 83 GLU A O 1
ATOM 639 N N . THR A 1 84 ? -1.174 2.248 -14.961 1 64.56 84 THR A N 1
ATOM 640 C CA . THR A 1 84 ? -1.554 3.107 -13.844 1 64.56 84 THR A CA 1
ATOM 641 C C . THR A 1 84 ? -0.432 4.086 -13.508 1 64.56 84 THR A C 1
ATOM 643 O O . THR A 1 84 ? 0.705 3.676 -13.266 1 64.56 84 THR A O 1
ATOM 646 N N . PRO A 1 85 ? -0.767 5.328 -13.711 1 62.28 85 PRO A N 1
ATOM 647 C CA . PRO A 1 85 ? 0.276 6.262 -13.281 1 62.28 85 PRO A CA 1
ATOM 648 C C . PRO A 1 85 ? 0.706 6.047 -11.828 1 62.28 85 PRO A C 1
ATOM 650 O O . PRO A 1 85 ? -0.135 6.043 -10.93 1 62.28 85 PRO A O 1
ATOM 653 N N . THR A 1 86 ? 1.832 5.555 -11.781 1 69.06 86 THR A N 1
ATOM 654 C CA . THR A 1 86 ? 2.338 5.305 -10.43 1 69.06 86 THR A CA 1
ATOM 655 C C . THR A 1 86 ? 3.414 6.32 -10.062 1 69.06 86 THR A C 1
ATOM 657 O O . THR A 1 86 ? 4.051 6.906 -10.938 1 69.06 86 THR A O 1
ATOM 660 N N . LEU A 1 87 ? 3.301 6.789 -8.922 1 68.88 87 LEU A N 1
ATOM 661 C CA . LEU A 1 87 ? 4.395 7.594 -8.383 1 68.88 87 LEU A CA 1
ATOM 662 C C . LEU A 1 87 ? 5.355 6.734 -7.57 1 68.88 87 LEU A C 1
ATOM 664 O O . LEU A 1 87 ? 4.926 5.863 -6.809 1 68.88 87 LEU A O 1
ATOM 668 N N . LEU A 1 88 ? 6.574 7.074 -7.91 1 75.69 88 LEU A N 1
ATOM 669 C CA . LEU A 1 88 ? 7.625 6.383 -7.172 1 75.69 88 LEU A CA 1
ATOM 670 C C . LEU A 1 88 ? 7.84 7.027 -5.805 1 75.69 88 LEU A C 1
ATOM 672 O O . LEU A 1 88 ? 8.188 8.211 -5.719 1 75.69 88 LEU A O 1
ATOM 676 N N . ILE A 1 89 ? 7.477 6.301 -4.77 1 81.31 89 ILE A N 1
ATOM 677 C CA . ILE A 1 89 ? 7.789 6.781 -3.426 1 81.31 89 ILE A CA 1
ATOM 678 C C . ILE A 1 89 ? 9.297 6.934 -3.271 1 81.31 89 ILE A C 1
ATOM 680 O O . ILE A 1 89 ? 10.055 5.996 -3.539 1 81.31 89 ILE A O 1
ATOM 684 N N . PRO A 1 90 ? 9.695 8.117 -2.883 1 87.25 90 PRO A N 1
ATOM 685 C CA . PRO A 1 90 ? 11.141 8.367 -2.777 1 87.25 90 PRO A CA 1
ATOM 686 C C . PRO A 1 90 ? 11.797 7.531 -1.68 1 87.25 90 PRO A C 1
ATOM 688 O O . PRO A 1 90 ? 11.195 7.301 -0.629 1 87.25 90 PRO A O 1
ATOM 691 N N . LYS A 1 91 ? 13.055 7.098 -1.914 1 87.69 91 LYS A N 1
ATOM 692 C CA . LYS A 1 91 ? 13.781 6.25 -0.979 1 87.69 91 LYS A CA 1
ATOM 693 C C . LYS A 1 91 ? 14.953 7 -0.352 1 87.69 91 LYS A C 1
ATOM 695 O O . LYS A 1 91 ? 15.602 6.496 0.568 1 87.69 91 LYS A O 1
ATOM 700 N N . ASN A 1 92 ? 15.242 8.18 -0.859 1 91.38 92 ASN A N 1
ATOM 701 C CA . ASN A 1 92 ? 16.281 9.062 -0.337 1 91.38 92 ASN A CA 1
ATOM 702 C C . ASN A 1 92 ? 15.93 10.531 -0.541 1 91.38 92 ASN A C 1
ATOM 704 O O . ASN A 1 92 ? 14.906 10.852 -1.147 1 91.38 92 ASN A O 1
ATOM 708 N N . TRP A 1 93 ? 16.766 11.414 0.025 1 93.94 93 TRP A N 1
ATOM 709 C CA . TRP A 1 93 ? 16.453 12.844 0.033 1 93.94 93 TRP A CA 1
ATOM 710 C C . TRP A 1 93 ? 16.422 13.398 -1.386 1 93.94 93 TRP A C 1
ATOM 712 O O . TRP A 1 93 ? 15.539 14.18 -1.735 1 93.94 93 TRP A O 1
ATOM 722 N N . ALA A 1 94 ? 17.406 13 -2.197 1 93.62 94 ALA A N 1
ATOM 723 C CA . ALA A 1 94 ? 17.469 13.484 -3.572 1 93.62 94 ALA A CA 1
ATOM 724 C C . ALA A 1 94 ? 16.203 13.125 -4.34 1 93.62 94 ALA A C 1
ATOM 726 O O . ALA A 1 94 ? 15.641 13.961 -5.055 1 93.62 94 ALA A O 1
ATOM 727 N N . GLU A 1 95 ? 15.688 11.906 -4.199 1 91.12 95 GLU A N 1
ATOM 728 C CA . GLU A 1 95 ? 14.445 11.461 -4.832 1 91.12 95 GLU A CA 1
ATOM 729 C C . GLU A 1 95 ? 13.242 12.227 -4.281 1 91.12 95 GLU A C 1
ATOM 731 O O . GLU A 1 95 ? 12.297 12.523 -5.016 1 91.12 95 GLU A O 1
ATOM 736 N N . THR A 1 96 ? 13.297 12.484 -2.939 1 93.25 96 THR A N 1
ATOM 737 C CA . THR A 1 96 ? 12.227 13.258 -2.309 1 93.25 96 THR A CA 1
ATOM 738 C C . THR A 1 96 ? 12.117 14.641 -2.939 1 93.25 96 THR A C 1
ATOM 740 O O . THR A 1 96 ? 11.023 15.07 -3.311 1 93.25 96 THR A O 1
ATOM 743 N N . VAL A 1 97 ? 13.234 15.289 -3.074 1 94.69 97 VAL A N 1
ATOM 744 C CA . VAL A 1 97 ? 13.281 16.625 -3.656 1 94.69 97 VAL A CA 1
ATOM 745 C C . VAL A 1 97 ? 12.844 16.562 -5.117 1 94.69 97 VAL A C 1
ATOM 747 O O . VAL A 1 97 ? 12.047 17.406 -5.562 1 94.69 97 VAL A O 1
ATOM 750 N N . ALA A 1 98 ? 13.297 15.586 -5.855 1 91.75 98 ALA A N 1
ATOM 751 C CA . ALA A 1 98 ? 12.961 15.445 -7.27 1 91.75 98 ALA A CA 1
ATOM 752 C C . ALA A 1 98 ? 11.461 15.242 -7.457 1 91.75 98 ALA A C 1
ATOM 754 O O . ALA A 1 98 ? 10.844 15.891 -8.305 1 91.75 98 ALA A O 1
ATOM 755 N N . LEU A 1 99 ? 10.875 14.398 -6.672 1 86.5 99 LEU A N 1
ATOM 756 C CA . LEU A 1 99 ? 9.438 14.156 -6.746 1 86.5 99 LEU A CA 1
ATOM 757 C C . LEU A 1 99 ? 8.664 15.422 -6.383 1 86.5 99 LEU A C 1
ATOM 759 O O . LEU A 1 99 ? 7.703 15.781 -7.066 1 86.5 99 LEU A O 1
ATOM 763 N N . SER A 1 100 ? 9.07 16.016 -5.348 1 90.31 100 SER A N 1
ATOM 764 C CA . SER A 1 100 ? 8.406 17.219 -4.867 1 90.31 100 SER A CA 1
ATOM 765 C C . SER A 1 100 ? 8.391 18.312 -5.934 1 90.31 100 SER A C 1
ATOM 767 O O . SER A 1 100 ? 7.422 19.062 -6.055 1 90.31 100 SER A O 1
ATOM 769 N N . ARG A 1 101 ? 9.414 18.375 -6.695 1 90 101 ARG A N 1
ATOM 770 C CA . ARG A 1 101 ? 9.539 19.406 -7.727 1 90 101 ARG A CA 1
ATOM 771 C C . ARG A 1 101 ? 8.555 19.156 -8.867 1 90 101 ARG A C 1
ATOM 773 O O . ARG A 1 101 ? 8.227 20.062 -9.625 1 90 101 ARG A O 1
ATOM 780 N N . GLN A 1 102 ? 8.125 17.984 -9.016 1 86.12 102 GLN A N 1
ATOM 781 C CA . GLN A 1 102 ? 7.211 17.625 -10.094 1 86.12 102 GLN A CA 1
ATOM 782 C C . GLN A 1 102 ? 5.762 17.859 -9.688 1 86.12 102 GLN A C 1
ATOM 784 O O . GLN A 1 102 ? 4.859 17.812 -10.523 1 86.12 102 GLN A O 1
ATOM 789 N N . LEU A 1 103 ? 5.57 18.172 -8.438 1 88.38 103 LEU A N 1
ATOM 790 C CA . LEU A 1 103 ? 4.207 18.281 -7.93 1 88.38 103 LEU A CA 1
ATOM 791 C C . LEU A 1 103 ? 3.783 19.75 -7.84 1 88.38 103 LEU A C 1
ATOM 793 O O . LEU A 1 103 ? 4.57 20.609 -7.426 1 88.38 103 LEU A O 1
ATOM 797 N N . GLY A 1 104 ? 2.574 20.031 -8.367 1 90.38 104 GLY A N 1
ATOM 798 C CA . GLY A 1 104 ? 1.933 21.266 -7.973 1 90.38 104 GLY A CA 1
ATOM 799 C C . GLY A 1 104 ? 1.419 21.25 -6.543 1 90.38 104 GLY A C 1
ATOM 800 O O . GLY A 1 104 ? 1.276 20.172 -5.949 1 90.38 104 GLY A O 1
ATOM 801 N N . THR A 1 105 ? 1.169 22.469 -5.965 1 92.44 105 THR A N 1
ATOM 802 C CA . THR A 1 105 ? 0.69 22.531 -4.59 1 92.44 105 THR A CA 1
ATOM 803 C C . THR A 1 105 ? -0.389 23.609 -4.441 1 92.44 105 THR A C 1
ATOM 805 O O . THR A 1 105 ? -0.269 24.703 -5 1 92.44 105 THR A O 1
ATOM 808 N N . VAL A 1 106 ? -1.414 23.25 -3.824 1 91.25 106 VAL A N 1
ATOM 809 C CA . VAL A 1 106 ? -2.516 24.156 -3.506 1 91.25 106 VAL A CA 1
ATOM 810 C C . VAL A 1 106 ? -2.717 24.203 -1.993 1 91.25 106 VAL A C 1
ATOM 812 O O . VAL A 1 106 ? -2.816 23.172 -1.335 1 91.25 106 VAL A O 1
ATOM 815 N N . ALA A 1 107 ? -2.783 25.438 -1.483 1 91.5 107 ALA A N 1
ATOM 816 C CA . ALA A 1 107 ? -3.037 25.594 -0.055 1 91.5 107 ALA A CA 1
ATOM 817 C C . ALA A 1 107 ? -4.504 25.344 0.275 1 91.5 107 ALA A C 1
ATOM 819 O O . ALA A 1 107 ? -5.395 25.969 -0.315 1 91.5 107 ALA A O 1
ATOM 820 N N . LEU A 1 108 ? -4.664 24.453 1.175 1 90 108 LEU A N 1
ATOM 821 C CA . LEU A 1 108 ? -6.016 24.203 1.67 1 90 108 LEU A CA 1
ATOM 822 C C . LEU A 1 108 ? -6.25 24.922 2.99 1 90 108 LEU A C 1
ATOM 824 O O . LEU A 1 108 ? -7.367 25.359 3.275 1 90 108 LEU A O 1
ATOM 828 N N . HIS A 1 109 ? -5.258 24.938 3.816 1 90.94 109 HIS A N 1
ATOM 829 C CA . HIS A 1 109 ? -5.293 25.609 5.113 1 90.94 109 HIS A CA 1
ATOM 830 C C . HIS A 1 109 ? -3.895 26.016 5.562 1 90.94 109 HIS A C 1
ATOM 832 O O . HIS A 1 109 ? -2.934 25.266 5.363 1 90.94 109 HIS A O 1
ATOM 838 N N . GLU A 1 110 ? -3.799 27.172 6.02 1 92.38 110 GLU A N 1
ATOM 839 C CA . GLU A 1 110 ? -2.611 27.672 6.707 1 92.38 110 GLU A CA 1
ATOM 840 C C . GLU A 1 110 ? -2.969 28.25 8.078 1 92.38 110 GLU A C 1
ATOM 842 O O . GLU A 1 110 ? -3.729 29.219 8.172 1 92.38 110 GLU A O 1
ATOM 847 N N . SER A 1 111 ? -2.438 27.625 9.062 1 92.31 111 SER A N 1
ATOM 848 C CA . SER A 1 111 ? -2.824 28.047 10.406 1 92.31 111 SER A CA 1
ATOM 849 C C . SER A 1 111 ? -2.438 29.5 10.664 1 92.31 111 SER A C 1
ATOM 851 O O . SER A 1 111 ? -1.413 29.969 10.172 1 92.31 111 SER A O 1
ATOM 853 N N . SER A 1 112 ? -3.223 30.172 11.469 1 89.44 112 SER A N 1
ATOM 854 C CA . SER A 1 112 ? -2.916 31.547 11.859 1 89.44 112 SER A CA 1
ATOM 855 C C . SER A 1 112 ? -1.922 31.578 13.016 1 89.44 112 SER A C 1
ATOM 857 O O . SER A 1 112 ? -1.123 32.5 13.133 1 89.44 112 SER A O 1
ATOM 859 N N . ALA A 1 113 ? -2.037 30.578 13.828 1 91.12 113 ALA A N 1
ATOM 860 C CA . ALA A 1 113 ? -1.162 30.531 14.992 1 91.12 113 ALA A CA 1
ATOM 861 C C . ALA A 1 113 ? -0.117 29.422 14.844 1 91.12 113 ALA A C 1
ATOM 863 O O . ALA A 1 113 ? -0.335 28.453 14.125 1 91.12 113 ALA A O 1
ATOM 864 N N . GLN A 1 114 ? 0.979 29.766 15.516 1 95.06 114 GLN A N 1
ATOM 865 C CA . GLN A 1 114 ? 2.006 28.734 15.617 1 95.06 114 GLN A CA 1
ATOM 866 C C . GLN A 1 114 ? 1.619 27.672 16.641 1 95.06 114 GLN A C 1
ATOM 868 O O . GLN A 1 114 ? 0.871 27.953 17.578 1 95.06 114 GLN A O 1
ATOM 873 N N . GLN A 1 115 ? 2.039 26.5 16.438 1 95.12 115 GLN A N 1
ATOM 874 C CA . GLN A 1 115 ? 1.718 25.391 17.328 1 95.12 115 GLN A CA 1
ATOM 875 C C . GLN A 1 115 ? 2.902 24.438 17.469 1 95.12 115 GLN A C 1
ATOM 877 O O . GLN A 1 115 ? 3.834 24.469 16.672 1 95.12 115 GLN A O 1
ATOM 882 N N . PRO A 1 116 ? 2.898 23.656 18.562 1 95.56 116 PRO A N 1
ATOM 883 C CA . PRO A 1 116 ? 3.939 22.625 18.688 1 95.56 116 PRO A CA 1
ATOM 884 C C . PRO A 1 116 ? 3.73 21.453 17.734 1 95.56 116 PRO A C 1
ATOM 886 O O . PRO A 1 116 ? 2.67 21.344 17.109 1 95.56 116 PRO A O 1
ATOM 889 N N . LEU A 1 117 ? 4.75 20.609 17.547 1 95.31 117 LEU A N 1
ATOM 890 C CA . LEU A 1 117 ? 4.57 19.328 16.875 1 95.31 117 LEU A CA 1
ATOM 891 C C . LEU A 1 117 ? 3.59 18.453 17.625 1 95.31 117 LEU A C 1
ATOM 893 O O . LEU A 1 117 ? 3.441 18.578 18.844 1 95.31 117 LEU A O 1
ATOM 897 N N . PRO A 1 118 ? 2.926 17.562 16.891 1 89.69 118 PRO A N 1
ATOM 898 C CA . PRO A 1 118 ? 2.129 16.562 17.609 1 89.69 118 PRO A CA 1
ATOM 899 C C . PRO A 1 118 ? 2.961 15.75 18.609 1 89.69 118 PRO A C 1
ATOM 901 O O . PRO A 1 118 ? 4.141 15.484 18.359 1 89.69 118 PRO A O 1
ATOM 904 N N . ASP A 1 119 ? 2.318 15.312 19.656 1 85.75 119 ASP A N 1
ATOM 905 C CA . ASP A 1 119 ? 3 14.523 20.672 1 85.75 119 ASP A CA 1
ATOM 906 C C . ASP A 1 119 ? 3.555 13.227 20.078 1 85.75 119 ASP A C 1
ATOM 908 O O . ASP A 1 119 ? 4.66 12.805 20.422 1 85.75 119 ASP A O 1
ATOM 912 N N . ASP A 1 120 ? 2.826 12.633 19.25 1 86.81 120 ASP A N 1
ATOM 913 C CA . ASP A 1 120 ? 3.215 11.406 18.547 1 86.81 120 ASP A CA 1
ATOM 914 C C . ASP A 1 120 ? 3.295 11.625 17.047 1 86.81 120 ASP A C 1
ATOM 916 O O . ASP A 1 120 ? 2.281 11.883 16.391 1 86.81 120 ASP A O 1
ATOM 920 N N . LEU A 1 121 ? 4.52 11.539 16.531 1 90.69 121 LEU A N 1
ATOM 921 C CA . LEU A 1 121 ? 4.727 11.727 15.102 1 90.69 121 LEU A CA 1
ATOM 922 C C . LEU A 1 121 ? 4.375 10.461 14.32 1 90.69 121 LEU A C 1
ATOM 924 O O . LEU A 1 121 ? 4.25 10.492 13.094 1 90.69 121 LEU A O 1
ATOM 928 N N . GLY A 1 122 ? 4.152 9.344 15.07 1 87.31 122 GLY A N 1
ATOM 929 C CA . GLY A 1 122 ? 3.875 8.07 14.422 1 87.31 122 GLY A CA 1
ATOM 930 C C . GLY A 1 122 ? 5.094 7.461 13.758 1 87.31 122 GLY A C 1
ATOM 931 O O . GLY A 1 122 ? 4.969 6.57 12.914 1 87.31 122 GLY A O 1
ATOM 932 N N . ILE A 1 123 ? 6.188 8.016 13.953 1 88.75 123 ILE A N 1
ATOM 933 C CA . ILE A 1 123 ? 7.496 7.566 13.492 1 88.75 123 ILE A CA 1
ATOM 934 C C . ILE A 1 123 ? 8.523 7.75 14.602 1 88.75 123 ILE A C 1
ATOM 936 O O . ILE A 1 123 ? 8.508 8.758 15.312 1 88.75 123 ILE A O 1
ATOM 940 N N . PRO A 1 124 ? 9.359 6.707 14.789 1 87.88 124 PRO A N 1
ATOM 941 C CA . PRO A 1 124 ? 10.391 6.887 15.812 1 87.88 124 PRO A CA 1
ATOM 942 C C . PRO A 1 124 ? 11.25 8.125 15.57 1 87.88 124 PRO A C 1
ATOM 944 O O . PRO A 1 124 ? 11.703 8.359 14.445 1 87.88 124 PRO A O 1
ATOM 947 N N . CYS A 1 125 ? 11.375 8.922 16.578 1 93 125 CYS A N 1
ATOM 948 C CA . CYS A 1 125 ? 12.156 10.148 16.5 1 93 125 CYS A CA 1
ATOM 949 C C . CYS A 1 125 ? 12.852 10.438 17.828 1 93 125 CYS A C 1
ATOM 951 O O . CYS A 1 125 ? 12.203 10.758 18.828 1 93 125 CYS A O 1
ATOM 953 N N . ASP A 1 126 ? 14.164 10.391 17.797 1 92.25 126 ASP A N 1
ATOM 954 C CA . ASP A 1 126 ? 14.953 10.609 19.016 1 92.25 126 ASP A CA 1
ATOM 955 C C . ASP A 1 126 ? 15.578 12 19.016 1 92.25 126 ASP A C 1
ATOM 957 O O . ASP A 1 126 ? 16.531 12.258 19.766 1 92.25 126 ASP A O 1
ATOM 961 N N . PHE A 1 127 ? 15.094 12.875 18.266 1 95.06 127 PHE A N 1
ATOM 962 C CA . PHE A 1 127 ? 15.672 14.203 18.141 1 95.06 127 PHE A CA 1
ATOM 963 C C . PHE A 1 127 ? 14.797 15.242 18.844 1 95.06 127 PHE A C 1
ATOM 965 O O . PHE A 1 127 ? 13.656 14.953 19.203 1 95.06 127 PHE A O 1
ATOM 972 N N . ALA A 1 128 ? 15.414 16.406 19.031 1 95.56 128 ALA A N 1
ATOM 973 C CA . ALA A 1 128 ? 14.688 17.5 19.688 1 95.56 128 ALA A CA 1
ATOM 974 C C . ALA A 1 128 ? 13.469 17.922 18.875 1 95.56 128 ALA A C 1
ATOM 976 O O . ALA A 1 128 ? 13.57 18.094 17.656 1 95.56 128 ALA A O 1
ATOM 977 N N . ARG A 1 129 ? 12.336 18.047 19.469 1 95.38 129 ARG A N 1
ATOM 978 C CA . ARG A 1 129 ? 11.078 18.359 18.797 1 95.38 129 ARG A CA 1
ATOM 979 C C . ARG A 1 129 ? 10.461 19.625 19.359 1 95.38 129 ARG A C 1
ATOM 981 O O . ARG A 1 129 ? 9.305 19.953 19.078 1 95.38 129 ARG A O 1
ATOM 988 N N . ASP A 1 130 ? 11.195 20.234 20.156 1 93.06 130 ASP A N 1
ATOM 989 C CA . ASP A 1 130 ? 10.703 21.453 20.781 1 93.06 130 ASP A CA 1
ATOM 990 C C . ASP A 1 130 ? 10.625 22.594 19.766 1 93.06 130 ASP A C 1
ATOM 992 O O . ASP A 1 130 ? 11.242 22.516 18.703 1 93.06 130 ASP A O 1
ATOM 996 N N . GLY A 1 131 ? 9.82 23.625 20.094 1 92.44 131 GLY A N 1
ATOM 997 C CA . GLY A 1 131 ? 9.68 24.781 19.219 1 92.44 131 GLY A CA 1
ATOM 998 C C . GLY A 1 131 ? 8.258 25 18.75 1 92.44 131 GLY A C 1
ATOM 999 O O . GLY A 1 131 ? 7.324 24.375 19.25 1 92.44 131 GLY A O 1
ATOM 1000 N N . ARG A 1 132 ? 8.148 26.016 17.812 1 97.12 132 ARG A N 1
ATOM 1001 C CA . ARG A 1 132 ? 6.867 26.391 17.219 1 97.12 132 ARG A CA 1
ATOM 1002 C C . ARG A 1 132 ? 6.871 26.172 15.711 1 97.12 132 ARG A C 1
ATOM 1004 O O . ARG A 1 132 ? 7.883 26.406 15.047 1 97.12 132 ARG A O 1
ATOM 1011 N N . PHE A 1 133 ? 5.746 25.75 15.266 1 98.19 133 PHE A N 1
ATOM 1012 C CA . PHE A 1 133 ? 5.656 25.344 13.867 1 98.19 133 PHE A CA 1
ATOM 1013 C C . PHE A 1 133 ? 4.441 25.969 13.195 1 98.19 133 PHE A C 1
ATOM 1015 O O . PHE A 1 133 ? 3.4 26.156 13.828 1 98.19 133 PHE A O 1
ATOM 1022 N N . GLN A 1 134 ? 4.641 26.359 11.945 1 97.88 134 GLN A N 1
ATOM 1023 C CA . GLN A 1 134 ? 3.52 26.703 11.078 1 97.88 134 GLN A CA 1
ATOM 1024 C C . GLN A 1 134 ? 2.842 25.453 10.531 1 97.88 134 GLN A C 1
ATOM 1026 O O . GLN A 1 134 ? 3.506 24.562 9.992 1 97.88 134 GLN A O 1
ATOM 1031 N N . TYR A 1 135 ? 1.571 25.344 10.727 1 96.94 135 TYR A N 1
ATOM 1032 C CA . TYR A 1 135 ? 0.793 24.219 10.227 1 96.94 135 TYR A CA 1
ATOM 1033 C C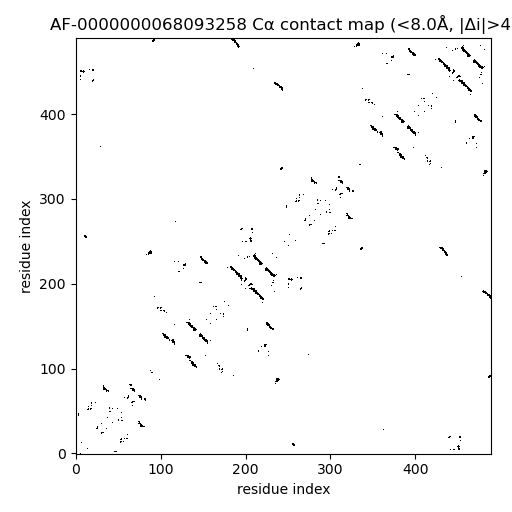 . TYR A 1 135 ? 0.157 24.547 8.883 1 96.94 135 TYR A C 1
ATOM 1035 O O . TYR A 1 135 ? -0.475 25.594 8.727 1 96.94 135 TYR A O 1
ATOM 1043 N N . LEU A 1 136 ? 0.381 23.656 7.906 1 96.38 136 LEU A N 1
ATOM 1044 C CA . LEU A 1 136 ? -0.157 23.812 6.559 1 96.38 136 LEU A CA 1
ATOM 1045 C C . LEU A 1 136 ? -0.897 22.547 6.121 1 96.38 136 LEU A C 1
ATOM 1047 O O . LEU A 1 136 ? -0.461 21.438 6.418 1 96.38 136 LEU A O 1
ATOM 1051 N N . ARG A 1 137 ? -2.02 22.672 5.543 1 95.88 137 ARG A N 1
ATOM 1052 C CA . ARG A 1 137 ? -2.693 21.609 4.797 1 95.88 137 ARG A CA 1
ATOM 1053 C C . ARG A 1 137 ? -2.666 21.906 3.299 1 95.88 137 ARG A C 1
ATOM 1055 O O . ARG A 1 137 ? -3.018 23 2.865 1 95.88 137 ARG A O 1
ATOM 1062 N N . ARG A 1 138 ? -2.223 20.891 2.584 1 96.06 138 ARG A N 1
ATOM 1063 C CA . ARG A 1 138 ? -1.989 21.141 1.163 1 96.06 138 ARG A CA 1
ATOM 1064 C C . ARG A 1 138 ? -2.551 20 0.317 1 96.06 138 ARG A C 1
ATOM 1066 O O . ARG A 1 138 ? -2.637 18.859 0.778 1 96.06 138 ARG A O 1
ATOM 1073 N N . LEU A 1 139 ? -2.957 20.359 -0.863 1 95.25 139 LEU A N 1
ATOM 1074 C CA . LEU A 1 139 ? -3.234 19.406 -1.938 1 95.25 139 LEU A CA 1
ATOM 1075 C C . LEU A 1 139 ? -2.168 19.5 -3.025 1 95.25 139 LEU A C 1
ATOM 1077 O O . LEU A 1 139 ? -1.913 20.578 -3.568 1 95.25 139 LEU A O 1
ATOM 1081 N N . HIS A 1 140 ? -1.557 18.406 -3.195 1 93.12 140 HIS A N 1
ATOM 1082 C CA . HIS A 1 140 ? -0.561 18.344 -4.258 1 93.12 140 HIS A CA 1
ATOM 1083 C C . HIS A 1 140 ? -1.142 17.719 -5.523 1 93.12 140 HIS A C 1
ATOM 1085 O O . HIS A 1 140 ? -1.924 16.766 -5.445 1 93.12 140 HIS A O 1
ATOM 1091 N N . THR A 1 141 ? -0.723 18.297 -6.629 1 89.94 141 THR A N 1
ATOM 1092 C CA . THR A 1 141 ? -1.277 17.844 -7.902 1 89.94 141 THR A CA 1
ATOM 1093 C C . THR A 1 141 ? -0.165 17.422 -8.852 1 89.94 141 THR A C 1
ATOM 1095 O O . THR A 1 141 ? 0.944 17.953 -8.805 1 89.94 141 THR A O 1
ATOM 1098 N N . ALA A 1 142 ? -0.41 16.406 -9.648 1 85.69 142 ALA A N 1
ATOM 1099 C CA . ALA A 1 142 ? 0.401 16 -10.797 1 85.69 142 ALA A CA 1
ATOM 1100 C C . ALA A 1 142 ? -0.349 16.219 -12.109 1 85.69 142 ALA A C 1
ATOM 1102 O O . ALA A 1 142 ? -1.427 16.812 -12.117 1 85.69 142 ALA A O 1
ATOM 1103 N N . ALA A 1 143 ? 0.3 15.852 -13.234 1 77.62 143 ALA A N 1
ATOM 1104 C CA . ALA A 1 143 ? -0.303 16.047 -14.547 1 77.62 143 ALA A CA 1
ATOM 1105 C C . ALA A 1 143 ? -1.688 15.414 -14.617 1 77.62 143 ALA A C 1
ATOM 1107 O O . ALA A 1 143 ? -2.6 15.969 -15.242 1 77.62 143 ALA A O 1
ATOM 1108 N N . ALA A 1 144 ? -1.925 14.383 -13.922 1 75.56 144 ALA A N 1
ATOM 1109 C CA . ALA A 1 144 ? -3.168 13.625 -14 1 75.56 144 ALA A CA 1
ATOM 1110 C C . ALA A 1 144 ? -4.195 14.141 -13 1 75.56 144 ALA A C 1
ATOM 1112 O O . ALA A 1 144 ? -5.32 13.641 -12.938 1 75.56 144 ALA A O 1
ATOM 1113 N N . GLY A 1 145 ? -3.791 15.195 -12.219 1 82.5 145 GLY A N 1
ATOM 1114 C CA . GLY A 1 145 ? -4.734 15.75 -11.258 1 82.5 145 GLY A CA 1
ATOM 1115 C C . GLY A 1 145 ? -4.27 15.609 -9.82 1 82.5 145 GLY A C 1
ATOM 1116 O O . GLY A 1 145 ? -3.07 15.484 -9.555 1 82.5 145 GLY A O 1
ATOM 1117 N N . PRO A 1 146 ? -5.34 15.781 -8.836 1 86.75 146 PRO A N 1
ATOM 1118 C CA . PRO A 1 146 ? -4.973 15.656 -7.426 1 86.75 146 PRO A CA 1
ATOM 1119 C C . PRO A 1 146 ? -4.285 14.328 -7.113 1 86.75 146 PRO A C 1
ATOM 1121 O O . PRO A 1 146 ? -4.723 13.273 -7.578 1 86.75 146 PRO A O 1
ATOM 1124 N N . PHE A 1 147 ? -3.262 14.453 -6.273 1 85.06 147 PHE A N 1
ATOM 1125 C CA . PHE A 1 147 ? -2.414 13.273 -6.121 1 85.06 147 PHE A CA 1
ATOM 1126 C C . PHE A 1 147 ? -2.115 13.016 -4.652 1 85.06 147 PHE A C 1
ATOM 1128 O O . PHE A 1 147 ? -1.914 11.867 -4.25 1 85.06 147 PHE A O 1
ATOM 1135 N N . CYS A 1 148 ? -2.064 14.039 -3.906 1 92.12 148 CYS A N 1
ATOM 1136 C CA . CYS A 1 148 ? -1.592 13.875 -2.537 1 92.12 148 CYS A CA 1
ATOM 1137 C C . CYS A 1 148 ? -2.195 14.93 -1.62 1 92.12 148 CYS A C 1
ATOM 1139 O O . CYS A 1 148 ? -2.275 16.109 -1.987 1 92.12 148 CYS A O 1
ATOM 1141 N N . PHE A 1 149 ? -2.699 14.5 -0.506 1 94.81 149 PHE A N 1
ATOM 1142 C CA . PHE A 1 149 ? -3.086 15.367 0.602 1 94.81 149 PHE A CA 1
ATOM 1143 C C . PHE A 1 149 ? -2.012 15.375 1.683 1 94.81 149 PHE A C 1
ATOM 1145 O O . PHE A 1 149 ? -1.518 14.32 2.082 1 94.81 149 PHE A O 1
ATOM 1152 N N . SER A 1 150 ? -1.629 16.562 2.129 1 96 150 SER A N 1
ATOM 1153 C CA . SER A 1 150 ? -0.555 16.562 3.115 1 96 150 SER A CA 1
ATOM 1154 C C . SER A 1 150 ? -0.873 17.516 4.27 1 96 150 SER A C 1
ATOM 1156 O O . SER A 1 150 ? -1.569 18.516 4.082 1 96 150 SER A O 1
ATOM 1158 N N . GLU A 1 151 ? -0.521 17.172 5.406 1 95.81 151 GLU A N 1
ATOM 1159 C CA . GLU A 1 151 ? -0.39 18.016 6.594 1 95.81 151 GLU A CA 1
ATOM 1160 C C . GLU A 1 151 ? 1.076 18.234 6.957 1 95.81 151 GLU A C 1
ATOM 1162 O O . GLU A 1 151 ? 1.819 17.266 7.168 1 95.81 151 GLU A O 1
ATOM 1167 N N . VAL A 1 152 ? 1.401 19.484 7.055 1 97 152 VAL A N 1
ATOM 1168 C CA . VAL A 1 152 ? 2.816 19.812 7.168 1 97 152 VAL A CA 1
ATOM 1169 C C . VAL A 1 152 ? 3.039 20.719 8.375 1 97 152 VAL A C 1
ATOM 1171 O O . VAL A 1 152 ? 2.262 21.641 8.617 1 97 152 VAL A O 1
ATOM 1174 N N . TYR A 1 153 ? 4.004 20.438 9.141 1 97.88 153 TYR A N 1
ATOM 1175 C CA . TYR A 1 153 ? 4.551 21.281 10.188 1 97.88 153 TYR A CA 1
ATOM 1176 C C . TYR A 1 153 ? 5.945 21.781 9.82 1 97.88 153 TYR A C 1
ATOM 1178 O O . TYR A 1 153 ? 6.871 20.969 9.672 1 97.88 153 TYR A O 1
ATOM 1186 N N . LEU A 1 154 ? 6.098 23.031 9.617 1 97.94 154 LEU A N 1
ATOM 1187 C CA . LEU A 1 154 ? 7.387 23.641 9.32 1 97.94 154 LEU A CA 1
ATOM 1188 C C . LEU A 1 154 ? 7.785 24.641 10.406 1 97.94 154 LEU A C 1
ATOM 1190 O O . LEU A 1 154 ? 6.977 25.469 10.82 1 97.94 154 LEU A O 1
ATOM 1194 N N . GLU A 1 155 ? 9.016 24.453 10.891 1 97.94 155 GLU A N 1
ATOM 1195 C CA . GLU A 1 155 ? 9.5 25.375 11.906 1 97.94 155 GLU A CA 1
ATOM 1196 C C . GLU A 1 155 ? 9.18 26.828 11.539 1 97.94 155 GLU A C 1
ATOM 1198 O O . GLU A 1 155 ? 9.43 27.25 10.414 1 97.94 155 GLU A O 1
ATOM 1203 N N . SER A 1 156 ? 8.719 27.609 12.523 1 97.38 156 SER A N 1
ATOM 1204 C CA . SER A 1 156 ? 8.086 28.891 12.273 1 97.38 156 SER A CA 1
ATOM 1205 C C . SER A 1 156 ? 9.078 29.891 11.688 1 97.38 156 SER A C 1
ATOM 1207 O O . SER A 1 156 ? 8.727 30.672 10.797 1 97.38 156 SER A O 1
ATOM 1209 N N . ALA A 1 157 ? 10.258 29.938 12.172 1 96.56 157 ALA A N 1
ATOM 1210 C CA . ALA A 1 157 ? 11.25 30.875 11.664 1 96.56 157 ALA A CA 1
ATOM 1211 C C . ALA A 1 157 ? 11.594 30.578 10.203 1 96.56 157 ALA A C 1
ATOM 1213 O O . ALA A 1 157 ? 11.766 31.5 9.398 1 96.56 157 ALA A O 1
ATOM 1214 N N . LEU A 1 158 ? 11.727 29.281 9.883 1 96.94 158 LEU A N 1
ATOM 1215 C CA . LEU A 1 158 ? 12 28.891 8.5 1 96.94 158 LEU A CA 1
ATOM 1216 C C . LEU A 1 158 ? 10.844 29.281 7.586 1 96.94 158 LEU A C 1
ATOM 1218 O O . LEU A 1 158 ? 11.062 29.781 6.484 1 96.94 158 LEU A O 1
ATOM 1222 N N . PHE A 1 159 ? 9.641 29.078 8.062 1 97.38 159 PHE A N 1
ATOM 1223 C CA . PHE A 1 159 ? 8.461 29.438 7.281 1 97.38 159 PHE A CA 1
ATOM 1224 C C . PHE A 1 159 ? 8.438 30.938 7.008 1 97.38 159 PHE A C 1
ATOM 1226 O O . PHE A 1 159 ? 8.211 31.359 5.871 1 97.38 159 PHE A O 1
ATOM 1233 N N . ARG A 1 160 ? 8.648 31.719 8.062 1 96.56 160 ARG A N 1
ATOM 1234 C CA . ARG A 1 160 ? 8.625 33.156 7.914 1 96.56 160 ARG A CA 1
ATOM 1235 C C . ARG A 1 160 ? 9.688 33.625 6.926 1 96.56 160 ARG A C 1
ATOM 1237 O O . ARG A 1 160 ? 9.43 34.5 6.09 1 96.56 160 ARG A O 1
ATOM 1244 N N . LYS A 1 161 ? 10.844 33.062 7.031 1 97.5 161 LYS A N 1
ATOM 1245 C CA . LYS A 1 161 ? 11.977 33.469 6.203 1 97.5 161 LYS A CA 1
ATOM 1246 C C . LYS A 1 161 ? 11.727 33.125 4.734 1 97.5 161 LYS A C 1
ATOM 1248 O O . LYS A 1 161 ? 12.156 33.875 3.846 1 97.5 161 LYS A O 1
ATOM 1253 N N . HIS A 1 162 ? 11.047 32.031 4.488 1 97.44 162 HIS A N 1
ATOM 1254 C CA . HIS A 1 162 ? 10.898 31.562 3.113 1 97.44 162 HIS A CA 1
ATOM 1255 C C . HIS A 1 162 ? 9.43 31.469 2.717 1 97.44 162 HIS A C 1
ATOM 1257 O O . HIS A 1 162 ? 9.047 30.594 1.938 1 97.44 162 HIS A O 1
ATOM 1263 N N . ARG A 1 163 ? 8.594 32.281 3.273 1 95.25 163 ARG A N 1
ATOM 1264 C CA . ARG A 1 163 ? 7.137 32.188 3.166 1 95.25 163 ARG A CA 1
ATOM 1265 C C . ARG A 1 163 ? 6.695 32.188 1.705 1 95.25 163 ARG A C 1
ATOM 1267 O O . ARG A 1 163 ? 5.867 31.391 1.301 1 95.25 163 ARG A O 1
ATOM 1274 N N . ALA A 1 164 ? 7.258 33.062 0.935 1 95.44 164 ALA A N 1
ATOM 1275 C CA . ALA A 1 164 ? 6.875 33.188 -0.469 1 95.44 164 ALA A CA 1
ATOM 1276 C C . ALA A 1 164 ? 7.199 31.906 -1.237 1 95.44 164 ALA A C 1
ATOM 1278 O O . ALA A 1 164 ? 6.375 31.422 -2.014 1 95.44 164 ALA A O 1
ATOM 1279 N N . GLU A 1 165 ? 8.359 31.328 -1.024 1 95.25 165 GLU A N 1
ATOM 1280 C CA . GLU A 1 165 ? 8.773 30.109 -1.722 1 95.25 165 GLU A CA 1
ATOM 1281 C C . GLU A 1 165 ? 7.945 28.906 -1.276 1 95.25 165 GLU A C 1
ATOM 1283 O O . GLU A 1 165 ? 7.57 28.078 -2.096 1 95.25 165 GLU A O 1
ATOM 1288 N N . ILE A 1 166 ? 7.648 28.844 0.007 1 94.31 166 ILE A N 1
ATOM 1289 C CA . ILE A 1 166 ? 6.906 27.719 0.577 1 94.31 166 ILE A CA 1
ATOM 1290 C C . ILE A 1 166 ? 5.473 27.734 0.048 1 94.31 166 ILE A C 1
ATOM 1292 O O . ILE A 1 166 ? 4.883 26.672 -0.187 1 94.31 166 ILE A O 1
ATOM 1296 N N . ARG A 1 167 ? 4.918 28.906 -0.14 1 92.12 167 ARG A N 1
ATOM 1297 C CA . ARG A 1 167 ? 3.553 29.031 -0.639 1 92.12 167 ARG A CA 1
ATOM 1298 C C . ARG A 1 167 ? 3.482 28.703 -2.125 1 92.12 167 ARG A C 1
ATOM 1300 O O . ARG A 1 167 ? 2.439 28.266 -2.623 1 92.12 167 ARG A O 1
ATOM 1307 N N . ALA A 1 168 ? 4.637 28.812 -2.809 1 90 168 ALA A N 1
ATOM 1308 C CA . ALA A 1 168 ? 4.668 28.609 -4.254 1 90 168 ALA A CA 1
ATOM 1309 C C . ALA A 1 168 ? 5.094 27.188 -4.605 1 90 168 ALA A C 1
ATOM 1311 O O . ALA A 1 168 ? 4.957 26.766 -5.75 1 90 168 ALA A O 1
ATOM 1312 N N . SER A 1 169 ? 5.648 26.484 -3.613 1 90.31 169 SER A N 1
ATOM 1313 C CA . SER A 1 169 ? 6.164 25.141 -3.879 1 90.31 169 SER A CA 1
ATOM 1314 C C . SER A 1 169 ? 5.996 24.234 -2.666 1 90.31 169 SER A C 1
ATOM 1316 O O . SER A 1 169 ? 5.402 24.641 -1.661 1 90.31 169 SER A O 1
ATOM 1318 N N . THR A 1 170 ? 6.488 22.984 -2.826 1 91.12 170 THR A N 1
ATOM 1319 C CA . THR A 1 170 ? 6.543 22.062 -1.689 1 91.12 170 THR A CA 1
ATOM 1320 C C . THR A 1 170 ? 7.723 22.391 -0.78 1 91.12 170 THR A C 1
ATOM 1322 O O . THR A 1 170 ? 8.602 23.172 -1.158 1 91.12 170 THR A O 1
ATOM 1325 N N . VAL A 1 171 ? 7.75 21.922 0.366 1 95.12 171 VAL A N 1
ATOM 1326 C CA . VAL A 1 171 ? 8.688 22.328 1.405 1 95.12 171 VAL A CA 1
ATOM 1327 C C . VAL A 1 171 ? 10.055 21.703 1.138 1 95.12 171 VAL A C 1
ATOM 1329 O O . VAL A 1 171 ? 11.086 22.359 1.312 1 95.12 171 VAL A O 1
ATOM 1332 N N . ALA A 1 172 ? 10.117 20.453 0.658 1 95.56 172 ALA A N 1
ATOM 1333 C CA . ALA A 1 172 ? 11.367 19.703 0.559 1 95.56 172 ALA A CA 1
ATOM 1334 C C . ALA A 1 172 ? 12.359 20.422 -0.361 1 95.56 172 ALA A C 1
ATOM 1336 O O . ALA A 1 172 ? 13.523 20.594 -0.005 1 95.56 172 ALA A O 1
ATOM 1337 N N . PRO A 1 173 ? 11.953 20.922 -1.533 1 95.88 173 PRO A N 1
ATOM 1338 C CA . PRO A 1 173 ? 12.891 21.641 -2.395 1 95.88 173 PRO A CA 1
ATOM 1339 C C . PRO A 1 173 ? 13.438 22.906 -1.742 1 95.88 173 PRO A C 1
ATOM 1341 O O . PRO A 1 173 ? 14.594 23.281 -1.967 1 95.88 173 PRO A O 1
ATOM 1344 N N . VAL A 1 174 ? 12.656 23.609 -0.995 1 96.62 174 VAL A N 1
ATOM 1345 C CA . VAL A 1 174 ? 13.086 24.828 -0.314 1 96.62 174 VAL A CA 1
ATOM 1346 C C . VAL A 1 174 ? 14.141 24.5 0.734 1 96.62 174 VAL A C 1
ATOM 1348 O O . VAL A 1 174 ? 15.172 25.172 0.818 1 96.62 174 VAL A O 1
ATOM 1351 N N . LEU A 1 175 ? 13.859 23.438 1.549 1 96.88 175 LEU A N 1
ATOM 1352 C CA . LEU A 1 175 ? 14.844 23 2.533 1 96.88 175 LEU A CA 1
ATOM 1353 C C . LEU A 1 175 ? 16.141 22.594 1.855 1 96.88 175 LEU A C 1
ATOM 1355 O O . LEU A 1 175 ? 17.234 22.922 2.342 1 96.88 175 LEU A O 1
ATOM 1359 N N . ASP A 1 176 ? 16.016 21.859 0.751 1 96.69 176 ASP A N 1
ATOM 1360 C CA . ASP A 1 176 ? 17.203 21.406 0.026 1 96.69 176 ASP A CA 1
ATOM 1361 C C . ASP A 1 176 ? 18.016 22.594 -0.493 1 96.69 176 ASP A C 1
ATOM 1363 O O . ASP A 1 176 ? 19.234 22.594 -0.385 1 96.69 176 ASP A O 1
ATOM 1367 N N . ARG A 1 177 ? 17.422 23.562 -1.052 1 96.06 177 ARG A N 1
ATOM 1368 C CA . ARG A 1 177 ? 18.047 24.719 -1.675 1 96.06 177 ARG A CA 1
ATOM 1369 C C . ARG A 1 177 ? 18.797 25.562 -0.642 1 96.06 177 ARG A C 1
ATOM 1371 O O . ARG A 1 177 ? 19.922 26 -0.889 1 96.06 177 ARG A O 1
ATOM 1378 N N . HIS A 1 178 ? 18.25 25.734 0.529 1 97.31 178 HIS A N 1
ATOM 1379 C CA . HIS A 1 178 ? 18.766 26.734 1.452 1 97.31 178 HIS A CA 1
ATOM 1380 C C . HIS A 1 178 ? 19.531 26.094 2.604 1 97.31 178 HIS A C 1
ATOM 1382 O O . HIS A 1 178 ? 20.344 26.734 3.258 1 97.31 178 HIS A O 1
ATOM 1388 N N . TYR A 1 179 ? 19.266 24.797 2.814 1 96.69 179 TYR A N 1
ATOM 1389 C CA . TYR A 1 179 ? 19.797 24.234 4.055 1 96.69 179 TYR A CA 1
ATOM 1390 C C . TYR A 1 179 ? 20.422 22.875 3.816 1 96.69 179 TYR A C 1
ATOM 1392 O O . TYR A 1 179 ? 20.625 22.109 4.762 1 96.69 179 TYR A O 1
ATOM 1400 N N . ARG A 1 180 ? 20.656 22.469 2.66 1 94.81 180 ARG A N 1
ATOM 1401 C CA . ARG A 1 180 ? 21.141 21.125 2.311 1 94.81 180 ARG A CA 1
ATOM 1402 C C . ARG A 1 180 ? 22.312 20.719 3.193 1 94.81 180 ARG A C 1
ATOM 1404 O O . ARG A 1 180 ? 22.359 19.594 3.699 1 94.81 180 ARG A O 1
ATOM 1411 N N . ALA A 1 181 ? 23.266 21.594 3.4 1 94.19 181 ALA A N 1
ATOM 1412 C CA . ALA A 1 181 ? 24.5 21.297 4.133 1 94.19 181 ALA A CA 1
ATOM 1413 C C . ALA A 1 181 ? 24.219 21.094 5.617 1 94.19 181 ALA A C 1
ATOM 1415 O O . ALA A 1 181 ? 25.016 20.484 6.328 1 94.19 181 ALA A O 1
ATOM 1416 N N . ARG A 1 182 ? 23.125 21.594 6.086 1 95.75 182 ARG A N 1
ATOM 1417 C CA . ARG A 1 182 ? 22.812 21.531 7.512 1 95.75 182 ARG A CA 1
ATOM 1418 C C . ARG A 1 182 ? 21.828 20.422 7.816 1 95.75 182 ARG A C 1
ATOM 1420 O O . ARG A 1 182 ? 21.531 20.141 8.984 1 95.75 182 ARG A O 1
ATOM 1427 N N . LEU A 1 183 ? 21.172 19.828 6.789 1 96.25 183 LEU A N 1
ATOM 1428 C CA . LEU A 1 183 ? 20.281 18.703 7.02 1 96.25 183 LEU A CA 1
ATOM 1429 C C . LEU A 1 183 ? 21.016 17.531 7.676 1 96.25 183 LEU A C 1
ATOM 1431 O O . LEU A 1 183 ? 21.969 17 7.098 1 96.25 183 LEU A O 1
ATOM 1435 N N . SER A 1 184 ? 20.688 17.156 8.828 1 95.44 184 SER A N 1
ATOM 1436 C CA . SER A 1 184 ? 21.422 16.156 9.578 1 95.44 184 SER A CA 1
ATOM 1437 C C . SER A 1 184 ? 20.734 14.789 9.508 1 95.44 184 SER A C 1
ATOM 1439 O O . SER A 1 184 ? 21.406 13.758 9.453 1 95.44 184 SER A O 1
ATOM 1441 N N . HIS A 1 185 ? 19.422 14.828 9.625 1 95.19 185 HIS A N 1
ATOM 1442 C CA . HIS A 1 185 ? 18.641 13.594 9.586 1 95.19 185 HIS A CA 1
ATOM 1443 C C . HIS A 1 185 ? 17.344 13.781 8.82 1 95.19 185 HIS A C 1
ATOM 1445 O O . HIS A 1 185 ? 16.734 14.859 8.867 1 95.19 185 HIS A O 1
ATOM 1451 N N . ALA A 1 186 ? 16.969 12.875 8.133 1 96.31 186 ALA A N 1
ATOM 1452 C CA . ALA A 1 186 ? 15.68 12.773 7.469 1 96.31 186 ALA A CA 1
ATOM 1453 C C . ALA A 1 186 ? 15.203 11.32 7.41 1 96.31 186 ALA A C 1
ATOM 1455 O O . ALA A 1 186 ? 15.938 10.438 6.949 1 96.31 186 ALA A O 1
ATOM 1456 N N . ARG A 1 187 ? 14.039 11.102 7.945 1 94.69 187 ARG A N 1
ATOM 1457 C CA . ARG A 1 187 ? 13.484 9.75 7.98 1 94.69 187 ARG A CA 1
ATOM 1458 C C . ARG A 1 187 ? 12.031 9.742 7.52 1 94.69 187 ARG A C 1
ATOM 1460 O O . ARG A 1 187 ? 11.328 10.75 7.641 1 94.69 187 ARG A O 1
ATOM 1467 N N . GLN A 1 188 ? 11.633 8.695 7.027 1 94.19 188 GLN A N 1
ATOM 1468 C CA . GLN A 1 188 ? 10.234 8.547 6.648 1 94.19 188 GLN A CA 1
ATOM 1469 C C . GLN A 1 188 ? 9.758 7.109 6.836 1 94.19 188 GLN A C 1
ATOM 1471 O O . GLN A 1 188 ? 10.562 6.176 6.812 1 94.19 188 GLN A O 1
ATOM 1476 N N . VAL A 1 189 ? 8.523 6.945 7.086 1 90.19 189 VAL A N 1
ATOM 1477 C CA . VAL A 1 189 ? 7.859 5.648 7.172 1 90.19 189 VAL A CA 1
ATOM 1478 C C . VAL A 1 189 ? 6.656 5.617 6.234 1 90.19 189 VAL A C 1
ATOM 1480 O O . VAL A 1 189 ? 5.988 6.637 6.039 1 90.19 189 VAL A O 1
ATOM 1483 N N . LEU A 1 190 ? 6.461 4.57 5.578 1 88.56 190 LEU A N 1
ATOM 1484 C CA . LEU A 1 190 ? 5.312 4.328 4.711 1 88.56 190 LEU A CA 1
ATOM 1485 C C . LEU A 1 190 ? 4.375 3.295 5.332 1 88.56 190 LEU A C 1
ATOM 1487 O O . LEU A 1 190 ? 4.816 2.223 5.75 1 88.56 190 LEU A O 1
ATOM 1491 N N . ASN A 1 191 ? 3.158 3.631 5.461 1 84.25 191 ASN A N 1
ATOM 1492 C CA . ASN A 1 191 ? 2.08 2.732 5.867 1 84.25 191 ASN A CA 1
ATOM 1493 C C . ASN A 1 191 ? 0.957 2.705 4.832 1 84.25 191 ASN A C 1
ATOM 1495 O O . ASN A 1 191 ? 0.907 3.555 3.941 1 84.25 191 ASN A O 1
ATOM 1499 N N . VAL A 1 192 ? 0.179 1.733 4.918 1 82.25 192 VAL A N 1
ATOM 1500 C CA . VAL A 1 192 ? -1.076 1.721 4.172 1 82.25 192 VAL A CA 1
ATOM 1501 C C . VAL A 1 192 ? -2.254 1.775 5.145 1 82.25 192 VAL A C 1
ATOM 1503 O O . VAL A 1 192 ? -2.35 0.954 6.059 1 82.25 192 VAL A O 1
ATOM 1506 N N . ILE A 1 193 ? -3.076 2.684 4.953 1 84.19 193 ILE A N 1
ATOM 1507 C CA . ILE A 1 193 ? -4.195 2.902 5.863 1 84.19 193 ILE A CA 1
ATOM 1508 C C . ILE A 1 193 ? -5.473 3.137 5.066 1 84.19 193 ILE A C 1
ATOM 1510 O O . ILE A 1 193 ? -5.473 3.039 3.836 1 84.19 193 ILE A O 1
ATOM 1514 N N . GLU A 1 194 ? -6.574 3.328 5.816 1 84.62 194 GLU A N 1
ATOM 1515 C CA . GLU A 1 194 ? -7.84 3.715 5.199 1 84.62 194 GLU A CA 1
ATOM 1516 C C . GLU A 1 194 ? -7.988 5.234 5.148 1 84.62 194 GLU A C 1
ATOM 1518 O O . GLU A 1 194 ? -7.637 5.93 6.105 1 84.62 194 GLU A O 1
ATOM 1523 N N . ALA A 1 195 ? -8.531 5.668 4.012 1 88 195 ALA A N 1
ATOM 1524 C CA . ALA A 1 195 ? -8.789 7.098 3.871 1 88 195 ALA A CA 1
ATOM 1525 C C . ALA A 1 195 ? -9.82 7.57 4.887 1 88 195 ALA A C 1
ATOM 1527 O O . ALA A 1 195 ? -10.898 6.977 5.008 1 88 195 ALA A O 1
ATOM 1528 N N . GLY A 1 196 ? -9.508 8.641 5.645 1 86.81 196 GLY A N 1
ATOM 1529 C CA . GLY A 1 196 ? -10.477 9.336 6.484 1 86.81 196 GLY A CA 1
ATOM 1530 C C . GLY A 1 196 ? -11.273 10.383 5.734 1 86.81 196 GLY A C 1
ATOM 1531 O O . GLY A 1 196 ? -11.289 10.391 4.5 1 86.81 196 GLY A O 1
ATOM 1532 N N . ALA A 1 197 ? -11.953 11.172 6.469 1 86.94 197 ALA A N 1
ATOM 1533 C CA . ALA A 1 197 ? -12.859 12.148 5.871 1 86.94 197 ALA A CA 1
ATOM 1534 C C . ALA A 1 197 ? -12.094 13.195 5.07 1 86.94 197 ALA A C 1
ATOM 1536 O O . ALA A 1 197 ? -12.445 13.492 3.928 1 86.94 197 ALA A O 1
ATOM 1537 N N . ALA A 1 198 ? -11.031 13.727 5.645 1 87.62 198 ALA A N 1
ATOM 1538 C CA . ALA A 1 198 ? -10.32 14.844 5.023 1 87.62 198 ALA A CA 1
ATOM 1539 C C . ALA A 1 198 ? -9.68 14.422 3.705 1 87.62 198 ALA A C 1
ATOM 1541 O O . ALA A 1 198 ? -9.891 15.062 2.672 1 87.62 198 ALA A O 1
ATOM 1542 N N . SER A 1 199 ? -8.898 13.328 3.719 1 88.44 199 SER A N 1
ATOM 1543 C CA . SER A 1 199 ? -8.219 12.875 2.514 1 88.44 199 SER A CA 1
ATOM 1544 C C . SER A 1 199 ? -9.211 12.398 1.457 1 88.44 199 SER A C 1
ATOM 1546 O O . SER A 1 199 ? -9.031 12.672 0.267 1 88.44 199 SER A O 1
ATOM 1548 N N . ALA A 1 200 ? -10.281 11.695 1.921 1 88.62 200 ALA A N 1
ATOM 1549 C CA . ALA A 1 200 ? -11.297 11.227 0.976 1 88.62 200 ALA A CA 1
ATOM 1550 C C . ALA A 1 200 ? -11.922 12.391 0.217 1 88.62 200 ALA A C 1
ATOM 1552 O O . ALA A 1 200 ? -12.102 12.32 -1.001 1 88.62 200 ALA A O 1
ATOM 1553 N N . GLN A 1 201 ? -12.188 13.391 0.933 1 86.31 201 GLN A N 1
ATOM 1554 C CA . GLN A 1 201 ? -12.812 14.562 0.338 1 86.31 201 GLN A CA 1
ATOM 1555 C C . GLN A 1 201 ? -11.875 15.25 -0.646 1 86.31 201 GLN A C 1
ATOM 1557 O O . GLN A 1 201 ? -12.242 15.5 -1.796 1 86.31 201 GLN A O 1
ATOM 1562 N N . VAL A 1 202 ? -10.672 15.508 -0.227 1 88.69 202 VAL A N 1
ATOM 1563 C CA . VAL A 1 202 ? -9.727 16.328 -0.975 1 88.69 202 VAL A CA 1
ATOM 1564 C C . VAL A 1 202 ? -9.234 15.57 -2.205 1 88.69 202 VAL A C 1
ATOM 1566 O O . VAL A 1 202 ? -9.07 16.156 -3.277 1 88.69 202 VAL A O 1
ATOM 1569 N N . LEU A 1 203 ? -9.023 14.305 -2.064 1 88.75 203 LEU A N 1
ATOM 1570 C CA . LEU A 1 203 ? -8.492 13.484 -3.15 1 88.75 203 LEU A CA 1
ATOM 1571 C C . LEU A 1 203 ? -9.625 12.922 -4.004 1 88.75 203 LEU A C 1
ATOM 1573 O O . LEU A 1 203 ? -9.367 12.258 -5.016 1 88.75 203 LEU A O 1
ATOM 1577 N N . ARG A 1 204 ? -10.859 13.133 -3.555 1 86.12 204 ARG A N 1
ATOM 1578 C CA . ARG A 1 204 ? -12.039 12.656 -4.27 1 86.12 204 ARG A CA 1
ATOM 1579 C C . ARG A 1 204 ? -12.008 11.141 -4.426 1 86.12 204 ARG A C 1
ATOM 1581 O O . ARG A 1 204 ? -12.203 10.625 -5.527 1 86.12 204 ARG A O 1
ATOM 1588 N N . ILE A 1 205 ? -11.742 10.469 -3.365 1 84.25 205 ILE A N 1
ATOM 1589 C CA . ILE A 1 205 ? -11.773 9.016 -3.293 1 84.25 205 ILE A CA 1
ATOM 1590 C C . ILE A 1 205 ? -12.789 8.57 -2.244 1 84.25 205 ILE A C 1
ATOM 1592 O O . ILE A 1 205 ? -13.203 9.367 -1.394 1 84.25 205 ILE A O 1
ATOM 1596 N N . PRO A 1 206 ? -13.258 7.348 -2.344 1 84.5 206 PRO A N 1
ATOM 1597 C CA . PRO A 1 206 ? -14.195 6.883 -1.318 1 84.5 206 PRO A CA 1
ATOM 1598 C C . PRO A 1 206 ? -13.586 6.879 0.08 1 84.5 206 PRO A C 1
ATOM 1600 O O . PRO A 1 206 ? -12.398 6.57 0.239 1 84.5 206 PRO A O 1
ATOM 1603 N N . VAL A 1 207 ? -14.43 7.211 1.011 1 86.62 207 VAL A N 1
ATOM 1604 C CA . VAL A 1 207 ? -14.039 6.969 2.395 1 86.62 207 VAL A CA 1
ATOM 1605 C C . VAL A 1 207 ? -13.672 5.5 2.578 1 86.62 207 VAL A C 1
ATOM 1607 O O . VAL A 1 207 ? -14.305 4.617 1.985 1 86.62 207 VAL A O 1
ATOM 1610 N N . SER A 1 208 ? -12.609 5.258 3.307 1 83.38 208 SER A N 1
ATOM 1611 C CA . SER A 1 208 ? -12.148 3.924 3.668 1 83.38 208 SER A CA 1
ATOM 1612 C C . SER A 1 208 ? -11.328 3.301 2.543 1 83.38 208 SER A C 1
ATOM 1614 O O . SER A 1 208 ? -10.781 2.207 2.699 1 83.38 208 SER A O 1
ATOM 1616 N N . ALA A 1 209 ? -11.211 3.986 1.449 1 83.5 209 ALA A N 1
ATOM 1617 C CA . ALA A 1 209 ? -10.32 3.486 0.407 1 83.5 209 ALA A CA 1
ATOM 1618 C C . ALA A 1 209 ? -8.891 3.344 0.931 1 83.5 209 ALA A C 1
ATOM 1620 O O . ALA A 1 209 ? -8.445 4.137 1.763 1 83.5 209 ALA A O 1
ATOM 1621 N N . PRO A 1 210 ? -8.234 2.389 0.493 1 82 210 PRO A N 1
ATOM 1622 C CA . PRO A 1 210 ? -6.832 2.283 0.897 1 82 210 PRO A CA 1
ATOM 1623 C C . PRO A 1 210 ? -5.98 3.441 0.382 1 82 210 PRO A C 1
ATOM 1625 O O . PRO A 1 210 ? -6.117 3.844 -0.777 1 82 210 PRO A O 1
ATOM 1628 N N . VAL A 1 211 ? -5.137 3.971 1.234 1 88.06 211 VAL A N 1
ATOM 1629 C CA . VAL A 1 211 ? -4.199 5.023 0.854 1 88.06 211 VAL A CA 1
ATOM 1630 C C . VAL A 1 211 ? -2.82 4.719 1.435 1 88.06 211 VAL A C 1
ATOM 1632 O O . VAL A 1 211 ? -2.705 4.051 2.463 1 88.06 211 VAL A O 1
ATOM 1635 N N . ALA A 1 212 ? -1.839 5.148 0.744 1 87.81 212 ALA A N 1
ATOM 1636 C CA . ALA A 1 212 ? -0.485 5.164 1.292 1 87.81 212 ALA A CA 1
ATOM 1637 C C . ALA A 1 212 ? -0.256 6.398 2.158 1 87.81 212 ALA A C 1
ATOM 1639 O O . ALA A 1 212 ? -0.516 7.523 1.727 1 87.81 212 ALA A O 1
ATOM 1640 N N . GLU A 1 213 ? 0.123 6.133 3.344 1 91.06 213 GLU A N 1
ATOM 1641 C CA . GLU A 1 213 ? 0.488 7.227 4.242 1 91.06 213 GLU A CA 1
ATOM 1642 C C . GLU A 1 213 ? 2 7.312 4.422 1 91.06 213 GLU A C 1
ATOM 1644 O O . GLU A 1 213 ? 2.645 6.328 4.793 1 91.06 213 GLU A O 1
ATOM 1649 N N . LEU A 1 214 ? 2.523 8.422 4.164 1 92.25 214 LEU A N 1
ATOM 1650 C CA . LEU A 1 214 ? 3.936 8.695 4.41 1 92.25 214 LEU A CA 1
ATOM 1651 C C . LEU A 1 214 ? 4.105 9.688 5.547 1 92.25 214 LEU A C 1
ATOM 1653 O O . LEU A 1 214 ? 3.475 10.75 5.551 1 92.25 214 LEU A O 1
ATOM 1657 N N . ARG A 1 215 ? 4.789 9.305 6.57 1 94.69 215 ARG A N 1
ATOM 1658 C CA . ARG A 1 215 ? 5.23 10.234 7.605 1 94.69 215 ARG A CA 1
ATOM 1659 C C . ARG A 1 215 ? 6.723 10.516 7.488 1 94.69 215 ARG A C 1
ATOM 1661 O O . ARG A 1 215 ? 7.527 9.586 7.367 1 94.69 215 ARG A O 1
ATOM 1668 N N . ARG A 1 216 ? 7.047 11.789 7.504 1 96.62 216 ARG A N 1
ATOM 1669 C CA . ARG A 1 216 ? 8.43 12.172 7.242 1 96.62 216 ARG A CA 1
ATOM 1670 C C . ARG A 1 216 ? 8.844 13.336 8.133 1 96.62 216 ARG A C 1
ATOM 1672 O O . ARG A 1 216 ? 8.078 14.273 8.344 1 96.62 216 ARG A O 1
ATOM 1679 N N . TYR A 1 217 ? 10.008 13.242 8.664 1 97.5 217 TYR A N 1
ATOM 1680 C CA . TYR A 1 217 ? 10.562 14.422 9.312 1 97.5 217 TYR A CA 1
ATOM 1681 C C . TYR A 1 217 ? 11.984 14.695 8.836 1 97.5 217 TYR A C 1
ATOM 1683 O O . TYR A 1 217 ? 12.641 13.805 8.281 1 97.5 217 TYR A O 1
ATOM 1691 N N . VAL A 1 218 ? 12.422 15.906 8.93 1 97.81 218 VAL A N 1
ATOM 1692 C CA . VAL A 1 218 ? 13.773 16.359 8.602 1 97.81 218 VAL A CA 1
ATOM 1693 C C . VAL A 1 218 ? 14.336 17.172 9.758 1 97.81 218 VAL A C 1
ATOM 1695 O O . VAL A 1 218 ? 13.625 17.969 10.375 1 97.81 218 VAL A O 1
ATOM 1698 N N . CYS A 1 219 ? 15.57 16.953 10.023 1 97.56 219 CYS A N 1
ATOM 1699 C CA . CYS A 1 219 ? 16.25 17.672 11.102 1 97.56 219 CYS A CA 1
ATOM 1700 C C . CYS A 1 219 ? 17.359 18.562 10.547 1 97.56 219 CYS A C 1
ATOM 1702 O O . CYS A 1 219 ? 18.047 18.188 9.594 1 97.56 219 CYS A O 1
ATOM 1704 N N . ILE A 1 220 ? 17.453 19.688 11.109 1 95.94 220 ILE A N 1
ATOM 1705 C CA . ILE A 1 220 ? 18.656 20.516 11.016 1 95.94 220 ILE A CA 1
ATOM 1706 C C . ILE A 1 220 ? 19.375 20.531 12.367 1 95.94 220 ILE A C 1
ATOM 1708 O O . ILE A 1 220 ? 18.781 20.859 13.391 1 95.94 220 ILE A O 1
ATOM 1712 N N . ASP A 1 221 ? 20.656 20.125 12.359 1 92.44 221 ASP A N 1
ATOM 1713 C CA . ASP A 1 221 ? 21.469 20.078 13.57 1 92.44 221 ASP A CA 1
ATOM 1714 C C . ASP A 1 221 ? 20.75 19.312 14.68 1 92.44 221 ASP A C 1
ATOM 1716 O O . ASP A 1 221 ? 20.609 19.812 15.797 1 92.44 221 ASP A O 1
ATOM 1720 N N . ALA A 1 222 ? 20.172 18.156 14.406 1 92.25 222 ALA A N 1
ATOM 1721 C CA . ALA A 1 222 ? 19.547 17.172 15.289 1 92.25 222 ALA A CA 1
ATOM 1722 C C . ALA A 1 222 ? 18.281 17.719 15.93 1 92.25 222 ALA A C 1
ATOM 1724 O O . ALA A 1 222 ? 17.906 17.312 17.031 1 92.25 222 ALA A O 1
ATOM 1725 N N . ARG A 1 223 ? 17.688 18.703 15.297 1 96.19 223 ARG A N 1
ATOM 1726 C CA . ARG A 1 223 ? 16.391 19.234 15.68 1 96.19 223 ARG A CA 1
ATOM 1727 C C . ARG A 1 223 ? 15.391 19.109 14.531 1 96.19 223 ARG A C 1
ATOM 1729 O O . ARG A 1 223 ? 15.695 19.438 13.391 1 96.19 223 ARG A O 1
ATOM 1736 N N . VAL A 1 224 ? 14.234 18.641 14.875 1 98.12 224 VAL A N 1
ATOM 1737 C CA . VAL A 1 224 ? 13.211 18.5 13.852 1 98.12 224 VAL A CA 1
ATOM 1738 C C . VAL A 1 224 ? 12.75 19.891 13.391 1 98.12 224 VAL A C 1
ATOM 1740 O O . VAL A 1 224 ? 12.344 20.719 14.203 1 98.12 224 VAL A O 1
ATOM 1743 N N . VAL A 1 225 ? 12.828 20.172 12.117 1 98.12 225 VAL A N 1
ATOM 1744 C CA . VAL A 1 225 ? 12.398 21.469 11.602 1 98.12 225 VAL A CA 1
ATOM 1745 C C . VAL A 1 225 ? 11.211 21.281 10.664 1 98.12 225 VAL A C 1
ATOM 1747 O O . VAL A 1 225 ? 10.547 22.266 10.297 1 98.12 225 VAL A O 1
ATOM 1750 N N . TYR A 1 226 ? 10.961 20.109 10.273 1 98.06 226 TYR A N 1
ATOM 1751 C CA . TYR A 1 226 ? 9.914 19.75 9.312 1 98.06 226 TYR A CA 1
ATOM 1752 C C . TYR A 1 226 ? 9.305 18.391 9.641 1 98.06 226 TYR A C 1
ATOM 1754 O O . TYR A 1 226 ? 10.031 17.438 9.938 1 98.06 226 TYR A O 1
ATOM 1762 N N . PHE A 1 227 ? 8.031 18.312 9.695 1 97.88 227 PHE A N 1
ATOM 1763 C CA . PHE A 1 227 ? 7.273 17.062 9.789 1 97.88 227 PHE A CA 1
ATOM 1764 C C . PHE A 1 227 ? 6.066 17.094 8.852 1 97.88 227 PHE A C 1
ATOM 1766 O O . PHE A 1 227 ? 5.359 18.109 8.781 1 97.88 227 PHE A O 1
ATOM 1773 N N . ALA A 1 228 ? 5.902 16.016 8.141 1 97.25 228 ALA A N 1
ATOM 1774 C CA . ALA A 1 228 ? 4.773 15.961 7.211 1 97.25 228 ALA A CA 1
ATOM 1775 C C . ALA A 1 228 ? 4.105 14.594 7.25 1 97.25 228 ALA A C 1
ATOM 1777 O O . ALA A 1 228 ? 4.773 13.57 7.418 1 97.25 228 ALA A O 1
ATOM 1778 N N . ARG A 1 229 ? 2.854 14.609 7.195 1 95.69 229 ARG A N 1
ATOM 1779 C CA . ARG A 1 229 ? 2.018 13.445 6.906 1 95.69 229 ARG A CA 1
ATOM 1780 C C . ARG A 1 229 ? 1.371 13.562 5.527 1 95.69 229 ARG A C 1
ATOM 1782 O O . ARG A 1 229 ? 0.641 14.523 5.262 1 95.69 229 ARG A O 1
ATOM 1789 N N . LEU A 1 230 ? 1.688 12.656 4.695 1 94.25 230 LEU A N 1
ATOM 1790 C CA . LEU A 1 230 ? 1.178 12.664 3.328 1 94.25 230 LEU A CA 1
ATOM 1791 C C . LEU A 1 230 ? 0.313 11.438 3.064 1 94.25 230 LEU A C 1
ATOM 1793 O O . LEU A 1 230 ? 0.644 10.336 3.508 1 94.25 230 LEU A O 1
ATOM 1797 N N . GLU A 1 231 ? -0.788 11.625 2.35 1 92.44 231 GLU A N 1
ATOM 1798 C CA . GLU A 1 231 ? -1.654 10.531 1.926 1 92.44 231 GLU A CA 1
ATOM 1799 C C . GLU A 1 231 ? -1.886 10.562 0.417 1 92.44 231 GLU A C 1
ATOM 1801 O O . GLU A 1 231 ? -2.207 11.609 -0.145 1 92.44 231 GLU A O 1
ATOM 1806 N N . PHE A 1 232 ? -1.791 9.578 -0.248 1 88.44 232 PHE A N 1
ATOM 1807 C CA . PHE A 1 232 ? -2.115 9.484 -1.666 1 88.44 232 PHE A CA 1
ATOM 1808 C C . PHE A 1 232 ? -2.742 8.141 -1.992 1 88.44 232 PHE A C 1
ATOM 1810 O O . PHE A 1 232 ? -2.535 7.16 -1.271 1 88.44 232 PHE A O 1
ATOM 1817 N N . PRO A 1 233 ? -3.484 8.07 -3.064 1 83.88 233 PRO A N 1
ATOM 1818 C CA . PRO A 1 233 ? -4.168 6.828 -3.434 1 83.88 233 PRO A CA 1
ATOM 1819 C C . PRO A 1 233 ? -3.199 5.664 -3.646 1 83.88 233 PRO A C 1
ATOM 1821 O O . PRO A 1 233 ? -2.191 5.812 -4.344 1 83.88 233 PRO A O 1
ATOM 1824 N N . PHE A 1 234 ? -3.57 4.543 -3.07 1 75.5 234 PHE A N 1
ATOM 1825 C CA . PHE A 1 234 ? -2.658 3.41 -2.961 1 75.5 234 PHE A CA 1
ATOM 1826 C C . PHE A 1 234 ? -2.311 2.861 -4.34 1 75.5 234 PHE A C 1
ATOM 1828 O O . PHE A 1 234 ? -1.204 2.359 -4.555 1 75.5 234 PHE A O 1
ATOM 1835 N N . HIS A 1 235 ? -3.271 2.857 -5.234 1 74.06 235 HIS A N 1
ATOM 1836 C CA . HIS A 1 235 ? -3.045 2.246 -6.539 1 74.06 235 HIS A CA 1
ATOM 1837 C C . HIS A 1 235 ? -2.041 3.053 -7.355 1 74.06 235 HIS A C 1
ATOM 1839 O O . HIS A 1 235 ? -1.564 2.588 -8.391 1 74.06 235 HIS A O 1
ATOM 1845 N N . LYS A 1 236 ? -1.642 4.18 -6.805 1 74.5 236 LYS A N 1
ATOM 1846 C CA . LYS A 1 236 ? -0.668 5.023 -7.492 1 74.5 236 LYS A CA 1
ATOM 1847 C C . LYS A 1 236 ? 0.725 4.855 -6.891 1 74.5 236 LYS A C 1
ATOM 1849 O O . LYS A 1 236 ? 1.662 5.555 -7.281 1 74.5 236 LYS A O 1
ATOM 1854 N N . VAL A 1 237 ? 0.791 3.971 -6.023 1 75.75 237 VAL A N 1
ATOM 1855 C CA . VAL A 1 237 ? 2.072 3.805 -5.344 1 75.75 237 VAL A CA 1
ATOM 1856 C C . VAL A 1 237 ? 2.842 2.645 -5.973 1 75.75 237 VAL A C 1
ATOM 1858 O O . VAL A 1 237 ? 2.305 1.546 -6.129 1 75.75 237 VAL A O 1
ATOM 1861 N N . ARG A 1 238 ? 3.943 2.928 -6.402 1 82.12 238 ARG A N 1
ATOM 1862 C CA . ARG A 1 238 ? 4.898 1.944 -6.906 1 82.12 238 ARG A CA 1
ATOM 1863 C C . ARG A 1 238 ? 6.293 2.201 -6.348 1 82.12 238 ARG A C 1
ATOM 1865 O O . ARG A 1 238 ? 6.699 3.354 -6.18 1 82.12 238 ARG A O 1
ATOM 1872 N N . MET A 1 239 ? 6.93 1.2 -5.945 1 82.56 239 MET A N 1
ATOM 1873 C CA . MET A 1 239 ? 8.312 1.318 -5.496 1 82.56 239 MET A CA 1
ATOM 1874 C C . MET A 1 239 ? 9.203 0.305 -6.207 1 82.56 239 MET A C 1
ATOM 1876 O O . MET A 1 239 ? 8.789 -0.833 -6.438 1 82.56 239 MET A O 1
ATOM 1880 N N . GLU A 1 240 ? 10.352 0.815 -6.551 1 81.06 240 GLU A N 1
ATOM 1881 C CA . GLU A 1 240 ? 11.328 -0.048 -7.211 1 81.06 240 GLU A CA 1
ATOM 1882 C C . GLU A 1 240 ? 12.625 -0.132 -6.406 1 81.06 240 GLU A C 1
ATOM 1884 O O . GLU A 1 240 ? 13.117 0.88 -5.902 1 81.06 240 GLU A O 1
ATOM 1889 N N . PHE A 1 241 ? 13.141 -1.378 -6.301 1 83.5 241 PHE A N 1
ATOM 1890 C CA . PHE A 1 241 ? 14.359 -1.604 -5.531 1 83.5 241 PHE A CA 1
ATOM 1891 C C . PHE A 1 241 ? 15.359 -2.428 -6.332 1 83.5 241 PHE A C 1
ATOM 1893 O O . PHE A 1 241 ? 14.992 -3.42 -6.965 1 83.5 241 PHE A O 1
ATOM 1900 N N . ASP A 1 242 ? 16.547 -1.876 -6.41 1 83.25 242 ASP A N 1
ATOM 1901 C CA . ASP A 1 242 ? 17.703 -2.717 -6.727 1 83.25 242 ASP A CA 1
ATOM 1902 C C . ASP A 1 242 ? 18.266 -3.369 -5.469 1 83.25 242 ASP A C 1
ATOM 1904 O O . ASP A 1 242 ? 18.859 -2.691 -4.625 1 83.25 242 ASP A O 1
ATOM 1908 N N . LEU A 1 243 ? 18.047 -4.664 -5.32 1 85.88 243 LEU A N 1
ATOM 1909 C CA . LEU A 1 243 ? 18.359 -5.34 -4.062 1 85.88 243 LEU A CA 1
ATOM 1910 C C . LEU A 1 243 ? 19.844 -5.648 -3.959 1 85.88 243 LEU A C 1
ATOM 1912 O O . LEU A 1 243 ? 20.344 -5.965 -2.875 1 85.88 243 LEU A O 1
ATOM 1916 N N . LEU A 1 244 ? 20.453 -5.73 -5.113 1 82.25 244 LEU A N 1
ATOM 1917 C CA . LEU A 1 244 ? 21.891 -5.945 -5.145 1 82.25 244 LEU A CA 1
ATOM 1918 C C . LEU A 1 244 ? 22.609 -4.762 -5.797 1 82.25 244 LEU A C 1
ATOM 1920 O O . LEU A 1 244 ? 22.719 -4.703 -7.023 1 82.25 244 LEU A O 1
ATOM 1924 N N . PRO A 1 245 ? 22.75 -3.551 -5.09 1 65.44 245 PRO A N 1
ATOM 1925 C CA . PRO A 1 245 ? 23.438 -2.449 -5.766 1 65.44 245 PRO A CA 1
ATOM 1926 C C . PRO A 1 245 ? 24.906 -2.771 -6.082 1 65.44 245 PRO A C 1
ATOM 1928 O O . PRO A 1 245 ? 25.516 -3.584 -5.391 1 65.44 245 PRO A O 1
ATOM 1931 N N . MET B 1 1 ? -18.719 20.844 3.129 1 46.81 1 MET B N 1
ATOM 1932 C CA . MET B 1 1 ? -19.328 19.75 2.381 1 46.81 1 MET B CA 1
ATOM 1933 C C . MET B 1 1 ? -20.188 18.875 3.295 1 46.81 1 MET B C 1
ATOM 1935 O O . MET B 1 1 ? -19.828 18.641 4.449 1 46.81 1 MET B O 1
ATOM 1939 N N . SER B 1 2 ? -21.344 18.781 2.994 1 56.38 2 SER B N 1
ATOM 1940 C CA . SER B 1 2 ? -22.359 18.062 3.756 1 56.38 2 SER B CA 1
ATOM 1941 C C . SER B 1 2 ? -21.953 16.609 4 1 56.38 2 SER B C 1
ATOM 1943 O O . SER B 1 2 ? -21.25 16.016 3.176 1 56.38 2 SER B O 1
ATOM 1945 N N . ALA B 1 3 ? -21.953 16.172 5.25 1 56.97 3 ALA B N 1
ATOM 1946 C CA . ALA B 1 3 ? -21.734 14.789 5.652 1 56.97 3 ALA B CA 1
ATOM 1947 C C . ALA B 1 3 ? -22.312 13.82 4.621 1 56.97 3 ALA B C 1
ATOM 1949 O O . ALA B 1 3 ? -21.75 12.75 4.391 1 56.97 3 ALA B O 1
ATOM 1950 N N . ALA B 1 4 ? -23.438 14.227 4.035 1 57.81 4 ALA B N 1
ATOM 1951 C CA . ALA B 1 4 ? -24.141 13.367 3.082 1 57.81 4 ALA B CA 1
ATOM 1952 C C . ALA B 1 4 ? -23.266 13.07 1.868 1 57.81 4 ALA B C 1
ATOM 1954 O O . ALA B 1 4 ? -23.266 11.945 1.355 1 57.81 4 ALA B O 1
ATOM 1955 N N . ARG B 1 5 ? -22.422 13.914 1.506 1 70.62 5 ARG B N 1
ATOM 1956 C CA . ARG B 1 5 ? -21.609 13.758 0.3 1 70.62 5 ARG B CA 1
ATOM 1957 C C . ARG B 1 5 ? -20.344 12.969 0.591 1 70.62 5 ARG B C 1
ATOM 1959 O O . ARG B 1 5 ? -19.797 12.297 -0.293 1 70.62 5 ARG B O 1
ATOM 1966 N N . LEU B 1 6 ? -20.031 12.93 1.854 1 78.44 6 LEU B N 1
ATOM 1967 C CA . LEU B 1 6 ? -18.781 12.281 2.25 1 78.44 6 LEU B CA 1
ATOM 1968 C C . LEU B 1 6 ? -18.859 10.773 1.992 1 78.44 6 LEU B C 1
ATOM 1970 O O . LEU B 1 6 ? -17.906 10.188 1.477 1 78.44 6 LEU B O 1
ATOM 1974 N N . PHE B 1 7 ? -20.031 10.211 2.182 1 84.56 7 PHE B N 1
ATOM 1975 C CA . PHE B 1 7 ? -20.156 8.758 2.184 1 84.56 7 PHE B CA 1
ATOM 1976 C C . PHE B 1 7 ? -20.672 8.258 0.841 1 84.56 7 PHE B C 1
ATOM 1978 O O . PHE B 1 7 ? -20.656 7.055 0.576 1 84.56 7 PHE B O 1
ATOM 1985 N N . ALA B 1 8 ? -21.016 9.164 0.012 1 81 8 ALA B N 1
ATOM 1986 C CA . ALA B 1 8 ? -21.766 8.805 -1.197 1 81 8 ALA B CA 1
ATOM 1987 C C . ALA B 1 8 ? -20.844 8.125 -2.215 1 81 8 ALA B C 1
ATOM 1989 O O . ALA B 1 8 ? -21.312 7.363 -3.068 1 81 8 ALA B O 1
ATOM 1990 N N . ARG B 1 9 ? -19.594 8.297 -2.086 1 77.69 9 ARG B N 1
ATOM 1991 C CA . ARG B 1 9 ? -18.672 7.809 -3.115 1 77.69 9 ARG B CA 1
ATOM 1992 C C . ARG B 1 9 ? -18.234 6.379 -2.824 1 77.69 9 ARG B C 1
ATOM 1994 O O . ARG B 1 9 ? -17.609 5.734 -3.67 1 77.69 9 ARG B O 1
ATOM 2001 N N . SER B 1 10 ? -18.594 5.914 -1.692 1 79.88 10 SER B N 1
ATOM 2002 C CA . SER B 1 10 ? -18.078 4.605 -1.286 1 79.88 10 SER B CA 1
ATOM 2003 C C . SER B 1 10 ? -19.156 3.529 -1.426 1 79.88 10 SER B C 1
ATOM 2005 O O . SER B 1 10 ? -20.297 3.725 -1.003 1 79.88 10 SER B O 1
ATOM 2007 N N . PRO B 1 11 ? -18.75 2.461 -2.047 1 76.25 11 PRO B N 1
ATOM 2008 C CA . PRO B 1 11 ? -19.703 1.348 -2.131 1 76.25 11 PRO B CA 1
ATOM 2009 C C . PRO B 1 11 ? -19.812 0.568 -0.823 1 76.25 11 PRO B C 1
ATOM 2011 O O . PRO B 1 11 ? -20.656 -0.335 -0.708 1 76.25 11 PRO B O 1
ATOM 2014 N N . GLN B 1 12 ? -19.078 0.934 0.161 1 81.31 12 GLN B N 1
ATOM 2015 C CA . GLN B 1 12 ? -19.078 0.217 1.433 1 81.31 12 GLN B CA 1
ATOM 2016 C C . GLN B 1 12 ? -20.297 0.586 2.27 1 81.31 12 GLN B C 1
ATOM 2018 O O . GLN B 1 12 ? -20.812 1.697 2.16 1 81.31 12 GLN B O 1
ATOM 2023 N N . PRO B 1 13 ? -20.672 -0.344 3.082 1 85.81 13 PRO B N 1
ATOM 2024 C CA . PRO B 1 13 ? -21.719 0.014 4.047 1 85.81 13 PRO B CA 1
ATOM 2025 C C . PRO B 1 13 ? -21.344 1.222 4.902 1 85.81 13 PRO B C 1
ATOM 2027 O O . PRO B 1 13 ? -20.156 1.422 5.207 1 85.81 13 PRO B O 1
ATOM 2030 N N . LEU B 1 14 ? -22.297 1.952 5.281 1 90 14 LEU B N 1
ATOM 2031 C CA . LEU B 1 14 ? -22.094 3.229 5.957 1 90 14 LEU B CA 1
ATOM 2032 C C . LEU B 1 14 ? -21.328 3.039 7.266 1 90 14 LEU B C 1
ATOM 2034 O O . LEU B 1 14 ? -20.5 3.877 7.633 1 90 14 LEU B O 1
ATOM 2038 N N . TYR B 1 15 ? -21.625 1.946 8.016 1 91.94 15 TYR B N 1
ATOM 2039 C CA . TYR B 1 15 ? -20.969 1.767 9.312 1 91.94 15 TYR B CA 1
ATOM 2040 C C . TYR B 1 15 ? -19.484 1.537 9.141 1 91.94 15 TYR B C 1
ATOM 2042 O O . TYR B 1 15 ? -18.688 1.942 9.984 1 91.94 15 TYR B O 1
ATOM 2050 N N . LEU B 1 16 ? -19.125 0.945 8.07 1 89.62 16 LEU B N 1
ATOM 2051 C CA . LEU B 1 16 ? -17.703 0.737 7.785 1 89.62 16 LEU B CA 1
ATOM 2052 C C . LEU B 1 16 ? -17.031 2.047 7.387 1 89.62 16 LEU B C 1
ATOM 2054 O O . LEU B 1 16 ? -15.891 2.299 7.762 1 89.62 16 LEU B O 1
ATOM 2058 N N . GLN B 1 17 ? -17.75 2.797 6.621 1 90.5 17 GLN B N 1
ATOM 2059 C CA . GLN B 1 17 ? -17.234 4.113 6.254 1 90.5 17 GLN B CA 1
ATOM 2060 C C . GLN B 1 17 ? -17.047 4.996 7.488 1 90.5 17 GLN B C 1
ATOM 2062 O O . GLN B 1 17 ? -16.016 5.645 7.641 1 90.5 17 GLN B O 1
ATOM 2067 N N . ALA B 1 18 ? -18.016 4.969 8.305 1 93.94 18 ALA B N 1
ATOM 2068 C CA . ALA B 1 18 ? -17.922 5.738 9.547 1 93.94 18 ALA B CA 1
ATOM 2069 C C . ALA B 1 18 ? -16.766 5.262 10.406 1 93.94 18 ALA B C 1
ATOM 2071 O O . ALA B 1 18 ? -16.031 6.074 10.984 1 93.94 18 ALA B O 1
ATOM 2072 N N . ALA B 1 19 ? -16.641 3.965 10.453 1 93.94 19 ALA B N 1
ATOM 2073 C CA . ALA B 1 19 ? -15.531 3.41 11.219 1 93.94 19 ALA B CA 1
ATOM 2074 C C . ALA B 1 19 ? -14.195 3.918 10.688 1 93.94 19 ALA B C 1
ATOM 2076 O O . ALA B 1 19 ? -13.297 4.254 11.461 1 93.94 19 ALA B O 1
ATOM 2077 N N . ALA B 1 20 ? -14.086 3.951 9.43 1 90.5 20 ALA B N 1
ATOM 2078 C CA . ALA B 1 20 ? -12.859 4.438 8.812 1 90.5 20 ALA B CA 1
ATOM 2079 C C . ALA B 1 20 ? -12.602 5.895 9.18 1 90.5 20 ALA B C 1
ATOM 2081 O O . ALA B 1 20 ? -11.461 6.277 9.461 1 90.5 20 ALA B O 1
ATOM 2082 N N . VAL B 1 21 ? -13.602 6.676 9.164 1 92.69 21 VAL B N 1
ATOM 2083 C CA . VAL B 1 21 ? -13.5 8.078 9.547 1 92.69 21 VAL B CA 1
ATOM 2084 C C . VAL B 1 21 ? -13.008 8.188 10.992 1 92.69 21 VAL B C 1
ATOM 2086 O O . VAL B 1 21 ? -12.094 8.961 11.281 1 92.69 21 VAL B O 1
ATOM 2089 N N . PHE B 1 22 ? -13.539 7.395 11.836 1 95.19 22 PHE B N 1
ATOM 2090 C CA . PHE B 1 22 ? -13.188 7.438 13.25 1 95.19 22 PHE B CA 1
ATOM 2091 C C . PHE B 1 22 ? -11.766 6.934 13.469 1 95.19 22 PHE B C 1
ATOM 2093 O O . PHE B 1 22 ? -11.016 7.504 14.258 1 95.19 22 PHE B O 1
ATOM 2100 N N . ARG B 1 23 ? -11.398 5.875 12.766 1 91.19 23 ARG B N 1
ATOM 2101 C CA . ARG B 1 23 ? -10.023 5.406 12.82 1 91.19 23 ARG B CA 1
ATOM 2102 C C . ARG B 1 23 ? -9.055 6.504 12.398 1 91.19 23 ARG B C 1
ATOM 2104 O O . ARG B 1 23 ? -7.992 6.672 13.008 1 91.19 23 ARG B O 1
ATOM 2111 N N . GLY B 1 24 ? -9.461 7.164 11.398 1 88.62 24 GLY B N 1
ATOM 2112 C CA . GLY B 1 24 ? -8.664 8.281 10.93 1 88.62 24 GLY B CA 1
ATOM 2113 C C . GLY B 1 24 ? -8.445 9.344 11.992 1 88.62 24 GLY B C 1
ATOM 2114 O O . GLY B 1 24 ? -7.352 9.898 12.109 1 88.62 24 GLY B O 1
ATOM 2115 N N . HIS B 1 25 ? -9.484 9.648 12.758 1 91.81 25 HIS B N 1
ATOM 2116 C CA . HIS B 1 25 ? -9.367 10.633 13.836 1 91.81 25 HIS B CA 1
ATOM 2117 C C . HIS B 1 25 ? -8.328 10.195 14.867 1 91.81 25 HIS B C 1
ATOM 2119 O O . HIS B 1 25 ? -7.574 11.023 15.383 1 91.81 25 HIS B O 1
ATOM 2125 N N . ILE B 1 26 ? -8.297 8.93 15.102 1 90.19 26 ILE B N 1
ATOM 2126 C CA . ILE B 1 26 ? -7.355 8.398 16.078 1 90.19 26 ILE B CA 1
ATOM 2127 C C . ILE B 1 26 ? -5.938 8.445 15.516 1 90.19 26 ILE B C 1
ATOM 2129 O O . ILE B 1 26 ? -5.008 8.898 16.203 1 90.19 26 ILE B O 1
ATOM 2133 N N . GLN B 1 27 ? -5.828 8.086 14.273 1 82.94 27 GLN B N 1
ATOM 2134 C CA . GLN B 1 27 ? -4.527 7.996 13.617 1 82.94 27 GLN B CA 1
ATOM 2135 C C . GLN B 1 27 ? -3.893 9.375 13.469 1 82.94 27 GLN B C 1
ATOM 2137 O O . GLN B 1 27 ? -2.67 9.516 13.539 1 82.94 27 GLN B O 1
ATOM 2142 N N . THR B 1 28 ? -4.738 10.422 13.305 1 81.44 28 THR B N 1
ATOM 2143 C CA . THR B 1 28 ? -4.238 11.773 13.07 1 81.44 28 THR B CA 1
ATOM 2144 C C . THR B 1 28 ? -4.109 12.539 14.391 1 81.44 28 THR B C 1
ATOM 2146 O O . THR B 1 28 ? -3.633 13.672 14.406 1 81.44 28 THR B O 1
ATOM 2149 N N . GLY B 1 29 ? -4.637 11.969 15.453 1 84.25 29 GLY B N 1
ATOM 2150 C CA . GLY B 1 29 ? -4.512 12.594 16.766 1 84.25 29 GLY B CA 1
ATOM 2151 C C . GLY B 1 29 ? -5.668 13.516 17.094 1 84.25 29 GLY B C 1
ATOM 2152 O O . GLY B 1 29 ? -5.664 14.164 18.141 1 84.25 29 GLY B O 1
ATOM 2153 N N . VAL B 1 30 ? -6.582 13.648 16.234 1 86.62 30 VAL B N 1
ATOM 2154 C CA . VAL B 1 30 ? -7.777 14.414 16.547 1 86.62 30 VAL B CA 1
ATOM 2155 C C . VAL B 1 30 ? -8.461 13.828 17.781 1 86.62 30 VAL B C 1
ATOM 2157 O O . VAL B 1 30 ? -8.914 14.562 18.672 1 86.62 30 VAL B O 1
ATOM 2160 N N . TRP B 1 31 ? -8.602 12.5 17.766 1 93.62 31 TRP B N 1
ATOM 2161 C CA . TRP B 1 31 ? -8.969 11.758 18.969 1 93.62 31 TRP B CA 1
ATOM 2162 C C . TRP B 1 31 ? -7.723 11.227 19.672 1 93.62 31 TRP B C 1
ATOM 2164 O O . TRP B 1 31 ? -7.066 10.305 19.188 1 93.62 31 TRP B O 1
ATOM 2174 N N . ARG B 1 32 ? -7.418 11.742 20.828 1 91.81 32 ARG B N 1
ATOM 2175 C CA . ARG B 1 32 ? -6.152 11.469 21.5 1 91.81 32 ARG B CA 1
ATOM 2176 C C . ARG B 1 32 ? -6.281 10.281 22.453 1 91.81 32 ARG B C 1
ATOM 2178 O O . ARG B 1 32 ? -7.312 10.109 23.094 1 91.81 32 ARG B O 1
ATOM 2185 N N . PRO B 1 33 ? -5.168 9.516 22.531 1 92.44 33 PRO B N 1
ATOM 2186 C CA . PRO B 1 33 ? -5.188 8.406 23.5 1 92.44 33 PRO B CA 1
ATOM 2187 C C . PRO B 1 33 ? -5.559 8.859 24.906 1 92.44 33 PRO B C 1
ATOM 2189 O O . PRO B 1 33 ? -5.113 9.914 25.359 1 92.44 33 PRO B O 1
ATOM 2192 N N . GLY B 1 34 ? -6.418 8.086 25.5 1 93.56 34 GLY B N 1
ATOM 2193 C CA . GLY B 1 34 ? -6.809 8.344 26.875 1 93.56 34 GLY B CA 1
ATOM 2194 C C . GLY B 1 34 ? -7.891 9.406 27 1 93.56 34 GLY B C 1
ATOM 2195 O O . GLY B 1 34 ? -8.422 9.633 28.094 1 93.56 34 GLY B O 1
ATOM 2196 N N . ARG B 1 35 ? -8.242 10.039 25.969 1 94.75 35 ARG B N 1
ATOM 2197 C CA . ARG B 1 35 ? -9.203 11.133 26.016 1 94.75 35 ARG B CA 1
ATOM 2198 C C . ARG B 1 35 ? -10.578 10.688 25.531 1 94.75 35 ARG B C 1
ATOM 2200 O O . ARG B 1 35 ? -10.688 9.727 24.766 1 94.75 35 ARG B O 1
ATOM 2207 N N . GLN B 1 36 ? -11.547 11.438 26 1 96.5 36 GLN B N 1
ATOM 2208 C CA . GLN B 1 36 ? -12.93 11.148 25.641 1 96.5 36 GLN B CA 1
ATOM 2209 C C . GLN B 1 36 ? -13.227 11.617 24.219 1 96.5 36 GLN B C 1
ATOM 2211 O O . GLN B 1 36 ? -12.773 12.688 23.797 1 96.5 36 GLN B O 1
ATOM 2216 N N . ILE B 1 37 ? -13.922 10.789 23.469 1 96.94 37 ILE B N 1
ATOM 2217 C CA . ILE B 1 37 ? -14.352 11.195 22.141 1 96.94 37 ILE B CA 1
ATOM 2218 C C . ILE B 1 37 ? -15.773 11.742 22.203 1 96.94 37 ILE B C 1
ATOM 2220 O O . ILE B 1 37 ? -16.469 11.578 23.219 1 96.94 37 ILE B O 1
ATOM 2224 N N . PRO B 1 38 ? -16.219 12.461 21.188 1 96 38 PRO B N 1
ATOM 2225 C CA . PRO B 1 38 ? -17.594 12.969 21.203 1 96 38 PRO B CA 1
ATOM 2226 C C . PRO B 1 38 ? -18.625 11.875 21.422 1 96 38 PRO B C 1
ATOM 2228 O O . PRO B 1 38 ? -18.422 10.734 20.984 1 96 38 PRO B O 1
ATOM 2231 N N . PRO B 1 39 ? -19.703 12.219 22.078 1 95 39 PRO B N 1
ATOM 2232 C CA . PRO B 1 39 ? -20.75 11.227 22.328 1 95 39 PRO B CA 1
ATOM 2233 C C . PRO B 1 39 ? -21.438 10.758 21.047 1 95 39 PRO B C 1
ATOM 2235 O O . PRO B 1 39 ? -21.328 11.422 20.016 1 95 39 PRO B O 1
ATOM 2238 N N . LEU B 1 40 ? -22.031 9.625 21.188 1 94.38 40 LEU B N 1
ATOM 2239 C CA . LEU B 1 40 ? -22.672 8.961 20.062 1 94.38 40 LEU B CA 1
ATOM 2240 C C . LEU B 1 40 ? -23.609 9.914 19.328 1 94.38 40 LEU B C 1
ATOM 2242 O O . LEU B 1 40 ? -23.562 10.023 18.109 1 94.38 40 LEU B O 1
ATOM 2246 N N . ASP B 1 41 ? -24.406 10.656 20.047 1 94.5 41 ASP B N 1
ATOM 2247 C CA . ASP B 1 41 ? -25.406 11.555 19.453 1 94.5 41 ASP B CA 1
ATOM 2248 C C . ASP B 1 41 ? -24.719 12.688 18.688 1 94.5 41 ASP B C 1
ATOM 2250 O O . ASP B 1 41 ? -25.203 13.094 17.625 1 94.5 41 ASP B O 1
ATOM 2254 N N . ALA B 1 42 ? -23.719 13.18 19.219 1 96.06 42 ALA B N 1
ATOM 2255 C CA . ALA B 1 42 ? -22.984 14.25 18.562 1 96.06 42 ALA B CA 1
ATOM 2256 C C . ALA B 1 42 ? -22.359 13.766 17.25 1 96.06 42 ALA B C 1
ATOM 2258 O O . ALA B 1 42 ? -22.344 14.484 16.25 1 96.06 42 ALA B O 1
ATOM 2259 N N . LEU B 1 43 ? -21.781 12.57 17.234 1 95.75 43 LEU B N 1
ATOM 2260 C CA . LEU B 1 43 ? -21.188 11.992 16.031 1 95.75 43 LEU B CA 1
ATOM 2261 C C . LEU B 1 43 ? -22.25 11.75 14.961 1 95.75 43 LEU B C 1
ATOM 2263 O O . LEU B 1 43 ? -22.031 12.039 13.789 1 95.75 43 LEU B O 1
ATOM 2267 N N . ALA B 1 44 ? -23.375 11.195 15.398 1 95.75 44 ALA B N 1
ATOM 2268 C CA . ALA B 1 44 ? -24.484 10.969 14.469 1 95.75 44 ALA B CA 1
ATOM 2269 C C . ALA B 1 44 ? -24.906 12.273 13.797 1 95.75 44 ALA B C 1
ATOM 2271 O O . ALA B 1 44 ? -25.094 12.312 12.578 1 95.75 44 ALA B O 1
ATOM 2272 N N . ALA B 1 45 ? -25.016 13.273 14.602 1 94.88 45 ALA B N 1
ATOM 2273 C CA . ALA B 1 45 ? -25.422 14.578 14.086 1 94.88 45 ALA B CA 1
ATOM 2274 C C . ALA B 1 45 ? -24.359 15.156 13.156 1 94.88 45 ALA B C 1
ATOM 2276 O O . ALA B 1 45 ? -24.672 15.672 12.086 1 94.88 45 ALA B O 1
ATOM 2277 N N . ARG B 1 46 ? -23.172 15.039 13.523 1 93.12 46 ARG B N 1
ATOM 2278 C CA . ARG B 1 46 ? -22.062 15.617 12.773 1 93.12 46 ARG B CA 1
ATOM 2279 C C . ARG B 1 46 ? -21.969 15.008 11.383 1 93.12 46 ARG B C 1
ATOM 2281 O O . ARG B 1 46 ? -21.688 15.711 10.406 1 93.12 46 ARG B O 1
ATOM 2288 N N . TYR B 1 47 ? -22.203 13.711 11.305 1 92.5 47 TYR B N 1
ATOM 2289 C CA . TYR B 1 47 ? -21.969 13.031 10.039 1 92.5 47 TYR B CA 1
ATOM 2290 C C . TYR B 1 47 ? -23.281 12.703 9.336 1 92.5 47 TYR B C 1
ATOM 2292 O O . TYR B 1 47 ? -23.281 12.133 8.242 1 92.5 47 TYR B O 1
ATOM 2300 N N . GLY B 1 48 ? -24.375 13 9.945 1 92.25 48 GLY B N 1
ATOM 2301 C CA . GLY B 1 48 ? -25.688 12.828 9.336 1 92.25 48 GLY B CA 1
ATOM 2302 C C . GLY B 1 48 ? -26.047 11.367 9.109 1 92.25 48 GLY B C 1
ATOM 2303 O O . GLY B 1 48 ? -26.578 11.008 8.062 1 92.25 48 GLY B O 1
ATOM 2304 N N . ILE B 1 49 ? -25.656 10.562 9.992 1 93.25 49 ILE B N 1
ATOM 2305 C CA . ILE B 1 49 ? -25.969 9.141 9.875 1 93.25 49 ILE B CA 1
ATOM 2306 C C . ILE B 1 49 ? -26.703 8.664 11.117 1 93.25 49 ILE B C 1
ATOM 2308 O O . ILE B 1 49 ? -26.703 9.352 12.148 1 93.25 49 ILE B O 1
ATOM 2312 N N . ALA B 1 50 ? -27.359 7.512 11.023 1 95.75 50 ALA B N 1
ATOM 2313 C CA . ALA B 1 50 ? -28.188 6.984 12.094 1 95.75 50 ALA B CA 1
ATOM 2314 C C . ALA B 1 50 ? -27.344 6.59 13.305 1 95.75 50 ALA B C 1
ATOM 2316 O O . ALA B 1 50 ? -26.203 6.168 13.156 1 95.75 50 ALA B O 1
ATOM 2317 N N . ARG B 1 51 ? -27.953 6.676 14.5 1 96 51 ARG B N 1
ATOM 2318 C CA . ARG B 1 51 ? -27.297 6.273 15.75 1 96 51 ARG B CA 1
ATOM 2319 C C . ARG B 1 51 ? -26.859 4.82 15.688 1 96 51 ARG B C 1
ATOM 2321 O O . ARG B 1 51 ? -25.781 4.473 16.188 1 96 51 ARG B O 1
ATOM 2328 N N . SER B 1 52 ? -27.656 4.023 15.094 1 97.19 52 SER B N 1
ATOM 2329 C CA . SER B 1 52 ? -27.344 2.604 14.992 1 97.19 52 SER B CA 1
ATOM 2330 C C . SER B 1 52 ? -26.078 2.381 14.156 1 97.19 52 SER B C 1
ATOM 2332 O O . SER B 1 52 ? -25.281 1.495 14.453 1 97.19 52 SER B O 1
ATOM 2334 N N . THR B 1 53 ? -25.922 3.17 13.133 1 95.81 53 THR B N 1
ATOM 2335 C CA . THR B 1 53 ? -24.75 3.113 12.266 1 95.81 53 THR B CA 1
ATOM 2336 C C . THR B 1 53 ? -23.5 3.531 13.031 1 95.81 53 THR B C 1
ATOM 2338 O O . THR B 1 53 ? -22.469 2.861 12.953 1 95.81 53 THR B O 1
ATOM 2341 N N . VAL B 1 54 ? -23.625 4.594 13.789 1 96.31 54 VAL B N 1
ATOM 2342 C CA . VAL B 1 54 ? -22.516 5.062 14.602 1 96.31 54 VAL B CA 1
ATOM 2343 C C . VAL B 1 54 ? -22.156 4.008 15.648 1 96.31 54 VAL B C 1
ATOM 2345 O O . VAL B 1 54 ? -20.969 3.725 15.867 1 96.31 54 VAL B O 1
ATOM 2348 N N . ARG B 1 55 ? -23.172 3.432 16.25 1 96.25 55 ARG B N 1
ATOM 2349 C CA . ARG B 1 55 ? -22.953 2.404 17.266 1 96.25 55 ARG B CA 1
ATOM 2350 C C . ARG B 1 55 ? -22.188 1.218 16.688 1 96.25 55 ARG B C 1
ATOM 2352 O O . ARG B 1 55 ? -21.281 0.692 17.328 1 96.25 55 ARG B O 1
ATOM 2359 N N . GLN B 1 56 ? -22.578 0.819 15.516 1 96.19 56 GLN B N 1
ATOM 2360 C CA . GLN B 1 56 ? -21.891 -0.28 14.844 1 96.19 56 GLN B CA 1
ATOM 2361 C C . GLN B 1 56 ? -20.438 0.077 14.539 1 96.19 56 GLN B C 1
ATOM 2363 O O . GLN B 1 56 ? -19.531 -0.744 14.734 1 96.19 56 GLN B O 1
ATOM 2368 N N . ALA B 1 57 ? -20.234 1.248 14.055 1 95.75 57 ALA B N 1
ATOM 2369 C CA . ALA B 1 57 ? -18.891 1.72 13.75 1 95.75 57 ALA B CA 1
ATOM 2370 C C . ALA B 1 57 ? -18.016 1.729 14.992 1 95.75 57 ALA B C 1
ATOM 2372 O O . ALA B 1 57 ? -16.875 1.249 14.969 1 95.75 57 ALA B O 1
ATOM 2373 N N . LEU B 1 58 ? -18.547 2.246 16.047 1 96.69 58 LEU B N 1
ATOM 2374 C CA . LEU B 1 58 ? -17.812 2.295 17.297 1 96.69 58 LEU B CA 1
ATOM 2375 C C . LEU B 1 58 ? -17.547 0.888 17.828 1 96.69 58 LEU B C 1
ATOM 2377 O O . LEU B 1 58 ? -16.5 0.639 18.453 1 96.69 58 LEU B O 1
ATOM 2381 N N . GLY B 1 59 ? -18.484 0.007 17.578 1 96.25 59 GLY B N 1
ATOM 2382 C CA . GLY B 1 59 ? -18.281 -1.384 17.938 1 96.25 59 GLY B CA 1
ATOM 2383 C C . GLY B 1 59 ? -17.078 -2.008 17.281 1 96.25 59 GLY B C 1
ATOM 2384 O O . GLY B 1 59 ? -16.344 -2.775 17.906 1 96.25 59 GLY B O 1
ATOM 2385 N N . LEU B 1 60 ? -16.891 -1.7 16.078 1 92.88 60 LEU B N 1
ATOM 2386 C CA . LEU B 1 60 ? -15.719 -2.199 15.352 1 92.88 60 LEU B CA 1
ATOM 2387 C C . LEU B 1 60 ? -14.43 -1.667 15.969 1 92.88 60 LEU B C 1
ATOM 2389 O O . LEU B 1 60 ? -13.461 -2.414 16.125 1 92.88 60 LEU B O 1
ATOM 2393 N N . LEU B 1 61 ? -14.422 -0.38 16.281 1 95.38 61 LEU B N 1
ATOM 2394 C CA . LEU B 1 61 ? -13.242 0.221 16.891 1 95.38 61 LEU B CA 1
ATOM 2395 C C . LEU B 1 61 ? -12.953 -0.415 18.25 1 95.38 61 LEU B C 1
ATOM 2397 O O . LEU B 1 61 ? -11.789 -0.609 18.609 1 95.38 61 LEU B O 1
ATOM 2401 N N . GLU B 1 62 ? -14.008 -0.699 18.938 1 95.88 62 GLU B N 1
ATOM 2402 C CA . GLU B 1 62 ? -13.852 -1.351 20.234 1 95.88 62 GLU B CA 1
ATOM 2403 C C . GLU B 1 62 ? -13.266 -2.752 20.078 1 95.88 62 GLU B C 1
ATOM 2405 O O . GLU B 1 62 ? -12.359 -3.137 20.812 1 95.88 62 GLU B O 1
ATOM 2410 N N . ALA B 1 63 ? -13.805 -3.451 19.172 1 93.44 63 ALA B N 1
ATOM 2411 C CA . ALA B 1 63 ? -13.312 -4.797 18.891 1 93.44 63 ALA B CA 1
ATOM 2412 C C . ALA B 1 63 ? -11.836 -4.773 18.5 1 93.44 63 ALA B C 1
ATOM 2414 O O . ALA B 1 63 ? -11.094 -5.707 18.797 1 93.44 63 ALA B O 1
ATOM 2415 N N . ASP B 1 64 ? -11.461 -3.705 17.891 1 89.44 64 ASP B N 1
ATOM 2416 C CA . ASP B 1 64 ? -10.086 -3.549 17.422 1 89.44 64 ASP B CA 1
ATOM 2417 C C . ASP B 1 64 ? -9.18 -3.055 18.547 1 89.44 64 ASP B C 1
ATOM 2419 O O . ASP B 1 64 ? -7.973 -2.889 18.359 1 89.44 64 ASP B O 1
ATOM 2423 N N . GLY B 1 65 ? -9.758 -2.695 19.672 1 93.56 65 GLY B N 1
ATOM 2424 C CA . GLY B 1 65 ? -8.992 -2.246 20.812 1 93.56 65 GLY B CA 1
ATOM 2425 C C . GLY B 1 65 ? -8.609 -0.781 20.75 1 93.56 65 GLY B C 1
ATOM 2426 O O . GLY B 1 65 ? -7.645 -0.354 21.375 1 93.56 65 GLY B O 1
ATOM 2427 N N . LEU B 1 66 ? -9.297 -0.019 19.922 1 94.38 66 LEU B N 1
ATOM 2428 C CA . LEU B 1 66 ? -8.938 1.38 19.719 1 94.38 66 LEU B CA 1
ATOM 2429 C C . LEU B 1 66 ? -9.656 2.281 20.719 1 94.38 66 LEU B C 1
ATOM 2431 O O . LEU B 1 66 ? -9.156 3.35 21.062 1 94.38 66 LEU B O 1
ATOM 2435 N N . ILE B 1 67 ? -10.82 1.859 21.094 1 96.81 67 ILE B N 1
ATOM 2436 C CA . ILE B 1 67 ? -11.594 2.646 22.047 1 96.81 67 ILE B CA 1
ATOM 2437 C C . ILE B 1 67 ? -12.148 1.733 23.141 1 96.81 67 ILE B C 1
ATOM 2439 O O . ILE B 1 67 ? -12.141 0.509 23 1 96.81 67 ILE B O 1
ATOM 2443 N N . ARG B 1 68 ? -12.523 2.295 24.188 1 96.31 68 ARG B N 1
ATOM 2444 C CA . ARG B 1 68 ? -13.219 1.613 25.281 1 96.31 68 ARG B CA 1
ATOM 2445 C C . ARG B 1 68 ? -14.469 2.377 25.688 1 96.31 68 ARG B C 1
ATOM 2447 O O . ARG B 1 68 ? -14.438 3.602 25.828 1 96.31 68 ARG B O 1
ATOM 2454 N N . ARG B 1 69 ? -15.539 1.645 25.859 1 92.88 69 ARG B N 1
ATOM 2455 C CA . ARG B 1 69 ? -16.797 2.217 26.328 1 92.88 69 ARG B CA 1
ATOM 2456 C C . ARG B 1 69 ? -16.984 2.008 27.828 1 92.88 69 ARG B C 1
ATOM 2458 O O . ARG B 1 69 ? -16.719 0.917 28.344 1 92.88 69 ARG B O 1
ATOM 2465 N N . SER B 1 70 ? -17.172 3.123 28.469 1 87.56 70 SER B N 1
ATOM 2466 C CA . SER B 1 70 ? -17.438 3.055 29.891 1 87.56 70 SER B CA 1
ATOM 2467 C C . SER B 1 70 ? -18.875 3.441 30.219 1 87.56 70 SER B C 1
ATOM 2469 O O . SER B 1 70 ? -19.312 4.551 29.891 1 87.56 70 SER B O 1
ATOM 2471 N N . ARG B 1 71 ? -19.562 2.521 30.875 1 83.56 71 ARG B N 1
ATOM 2472 C CA . ARG B 1 71 ? -20.953 2.781 31.234 1 83.56 71 ARG B CA 1
ATOM 2473 C C . ARG B 1 71 ? -21.078 4.051 32.062 1 83.56 71 ARG B C 1
ATOM 2475 O O . ARG B 1 71 ? -20.406 4.199 33.094 1 83.56 71 ARG B O 1
ATOM 2482 N N . GLY B 1 72 ? -21.828 4.938 31.516 1 84.06 72 GLY B N 1
ATOM 2483 C CA . GLY B 1 72 ? -22.141 6.148 32.25 1 84.06 72 GLY B CA 1
ATOM 2484 C C . GLY B 1 72 ? -21.062 7.215 32.125 1 84.06 72 GLY B C 1
ATOM 2485 O O . GLY B 1 72 ? -21.297 8.375 32.5 1 84.06 72 GLY B O 1
ATOM 2486 N N . SER B 1 73 ? -19.844 6.926 31.688 1 89.62 73 SER B N 1
ATOM 2487 C CA . SER B 1 73 ? -18.734 7.871 31.688 1 89.62 73 SER B CA 1
ATOM 2488 C C . SER B 1 73 ? -18.375 8.312 30.281 1 89.62 73 SER B C 1
ATOM 2490 O O . SER B 1 73 ? -17.766 9.359 30.078 1 89.62 73 SER B O 1
ATOM 2492 N N . GLY B 1 74 ? -18.75 7.477 29.297 1 93.81 74 GLY B N 1
ATOM 2493 C CA . GLY B 1 74 ? -18.484 7.867 27.922 1 93.81 74 GLY B CA 1
ATOM 2494 C C . GLY B 1 74 ? -17.547 6.918 27.203 1 93.81 74 GLY B C 1
ATOM 2495 O O . GLY B 1 74 ? -17.375 5.773 27.625 1 93.81 74 GLY B O 1
ATOM 2496 N N . THR B 1 75 ? -17.156 7.258 26.016 1 96.19 75 THR B N 1
ATOM 2497 C CA . THR B 1 75 ? -16.25 6.484 25.172 1 96.19 75 THR B CA 1
ATOM 2498 C C . THR B 1 75 ? -14.875 7.148 25.109 1 96.19 75 THR B C 1
ATOM 2500 O O . THR B 1 75 ? -14.773 8.359 24.906 1 96.19 75 THR B O 1
ATOM 2503 N N . PHE B 1 76 ? -13.836 6.387 25.297 1 97.25 76 PHE B N 1
ATOM 2504 C CA . PHE B 1 76 ? -12.477 6.914 25.359 1 97.25 76 PHE B CA 1
ATOM 2505 C C . PHE B 1 76 ? -11.578 6.184 24.375 1 97.25 76 PHE B C 1
ATOM 2507 O O . PHE B 1 76 ? -11.734 4.98 24.141 1 97.25 76 PHE B O 1
ATOM 2514 N N . VAL B 1 77 ? -10.617 6.93 23.766 1 96.88 77 VAL B N 1
ATOM 2515 C CA . VAL B 1 77 ? -9.539 6.258 23.031 1 96.88 77 VAL B CA 1
ATOM 2516 C C . VAL B 1 77 ? -8.656 5.5 24.016 1 96.88 77 VAL B C 1
ATOM 2518 O O . VAL B 1 77 ? -8.328 6.008 25.094 1 96.88 77 VAL B O 1
ATOM 2521 N N . GLU B 1 78 ? -8.352 4.297 23.656 1 95.44 78 GLU B N 1
ATOM 2522 C CA . GLU B 1 78 ? -7.469 3.52 24.516 1 95.44 78 GLU B CA 1
ATOM 2523 C C . GLU B 1 78 ? -6.141 4.238 24.75 1 95.44 78 GLU B C 1
ATOM 2525 O O . GLU B 1 78 ? -5.617 4.883 23.844 1 95.44 78 GLU B O 1
ATOM 2530 N N . ASP B 1 79 ? -5.582 4.031 25.906 1 91.81 79 ASP B N 1
ATOM 2531 C CA . ASP B 1 79 ? -4.32 4.68 26.25 1 91.81 79 ASP B CA 1
ATOM 2532 C C . ASP B 1 79 ? -3.184 4.172 25.375 1 91.81 79 ASP B C 1
ATOM 2534 O O . ASP B 1 79 ? -2.316 4.945 24.953 1 91.81 79 ASP B O 1
ATOM 2538 N N . THR B 1 80 ? -3.244 2.893 25.219 1 88.81 80 THR B N 1
ATOM 2539 C CA . THR B 1 80 ? -2.264 2.246 24.359 1 88.81 80 THR B CA 1
ATOM 2540 C C . THR B 1 80 ? -2.941 1.633 23.141 1 88.81 80 THR B C 1
ATOM 2542 O O . THR B 1 80 ? -3.859 0.821 23.266 1 88.81 80 THR B O 1
ATOM 2545 N N . LEU B 1 81 ? -2.539 2.068 22.031 1 85.62 81 LEU B N 1
ATOM 2546 C CA . LEU B 1 81 ? -3.113 1.558 20.797 1 85.62 81 LEU B CA 1
ATOM 2547 C C . LEU B 1 81 ? -2.361 0.32 20.328 1 85.62 81 LEU B C 1
ATOM 2549 O O . LEU B 1 81 ? -1.14 0.238 20.469 1 85.62 81 LEU B O 1
ATOM 2553 N N . PRO B 1 82 ? -3.164 -0.622 19.891 1 79.06 82 PRO B N 1
ATOM 2554 C CA . PRO B 1 82 ? -2.508 -1.835 19.406 1 79.06 82 PRO B CA 1
ATOM 2555 C C . PRO B 1 82 ? -1.53 -1.558 18.266 1 79.06 82 PRO B C 1
ATOM 2557 O O . PRO B 1 82 ? -1.779 -0.681 17.438 1 79.06 82 PRO B O 1
ATOM 2560 N N . GLU B 1 83 ? -0.335 -2.203 18.406 1 69.62 83 GLU B N 1
ATOM 2561 C CA . GLU B 1 83 ? 0.62 -2.141 17.297 1 69.62 83 GLU B CA 1
ATOM 2562 C C . GLU B 1 83 ? 0.249 -3.121 16.188 1 69.62 83 GLU B C 1
ATOM 2564 O O . GLU B 1 83 ? -0.096 -4.273 16.469 1 69.62 83 GLU B O 1
ATOM 2569 N N . THR B 1 84 ? -0.099 -2.623 15.055 1 63.66 84 THR B N 1
ATOM 2570 C CA . THR B 1 84 ? -0.272 -3.561 13.945 1 63.66 84 THR B CA 1
ATOM 2571 C C . THR B 1 84 ? 1.062 -4.191 13.562 1 63.66 84 THR B C 1
ATOM 2573 O O . THR B 1 84 ? 2.029 -3.482 13.273 1 63.66 84 THR B O 1
ATOM 2576 N N . PRO B 1 85 ? 1.086 -5.469 13.758 1 60.59 85 PRO B N 1
ATOM 2577 C CA . PRO B 1 85 ? 2.328 -6.086 13.281 1 60.59 85 PRO B CA 1
ATOM 2578 C C . PRO B 1 85 ? 2.615 -5.777 11.82 1 60.59 85 PRO B C 1
ATOM 2580 O O . PRO B 1 85 ? 1.761 -6.004 10.953 1 60.59 85 PRO B O 1
ATOM 2583 N N . THR B 1 86 ? 3.551 -5 11.711 1 68.38 86 THR B N 1
ATOM 2584 C CA . THR B 1 86 ? 3.91 -4.645 10.344 1 68.38 86 THR B CA 1
ATOM 2585 C C . THR B 1 86 ? 5.211 -5.328 9.938 1 68.38 86 THR B C 1
ATOM 2587 O O . THR B 1 86 ? 6.047 -5.648 10.781 1 68.38 86 THR B O 1
ATOM 2590 N N . LEU B 1 87 ? 5.156 -5.875 8.836 1 67.25 87 LEU B N 1
ATOM 2591 C CA . LEU B 1 87 ? 6.402 -6.383 8.273 1 67.25 87 LEU B CA 1
ATOM 2592 C C . LEU B 1 87 ? 7.094 -5.316 7.43 1 67.25 87 LEU B C 1
ATOM 2594 O O . LEU B 1 87 ? 6.438 -4.574 6.695 1 67.25 87 LEU B O 1
ATOM 2598 N N . LEU B 1 88 ? 8.367 -5.387 7.715 1 74.62 88 LEU B N 1
ATOM 2599 C CA . LEU B 1 88 ? 9.203 -4.477 6.938 1 74.62 88 LEU B CA 1
ATOM 2600 C C . LEU B 1 88 ? 9.523 -5.062 5.566 1 74.62 88 LEU B C 1
ATOM 2602 O O . LEU B 1 88 ? 10.125 -6.133 5.469 1 74.62 88 LEU B O 1
ATOM 2606 N N . ILE B 1 89 ? 8.961 -4.465 4.531 1 80.94 89 ILE B N 1
ATOM 2607 C CA . ILE B 1 89 ? 9.344 -4.867 3.184 1 80.94 89 ILE B CA 1
ATOM 2608 C C . ILE B 1 89 ? 10.844 -4.648 2.988 1 80.94 89 ILE B C 1
ATOM 2610 O O . ILE B 1 89 ? 11.359 -3.555 3.244 1 80.94 89 ILE B O 1
ATOM 2614 N N . PRO B 1 90 ? 11.508 -5.691 2.592 1 87.19 90 PRO B N 1
ATOM 2615 C CA . PRO B 1 90 ? 12.961 -5.57 2.436 1 87.19 90 PRO B CA 1
ATOM 2616 C C . PRO B 1 90 ? 13.359 -4.605 1.32 1 87.19 90 PRO B C 1
ATOM 2618 O O . PRO B 1 90 ? 12.68 -4.539 0.289 1 87.19 90 PRO B O 1
ATOM 2621 N N . LYS B 1 91 ? 14.469 -3.881 1.521 1 87.62 91 LYS B N 1
ATOM 2622 C CA . LYS B 1 91 ? 14.93 -2.877 0.566 1 87.62 91 LYS B CA 1
ATOM 2623 C C . LYS B 1 91 ? 16.219 -3.312 -0.109 1 87.62 91 LYS B C 1
ATOM 2625 O O . LYS B 1 91 ? 16.688 -2.664 -1.051 1 87.62 91 LYS B O 1
ATOM 2630 N N . ASN B 1 92 ? 16.828 -4.363 0.374 1 91.25 92 ASN B N 1
ATOM 2631 C CA . ASN B 1 92 ? 18.031 -4.953 -0.192 1 91.25 92 ASN B CA 1
ATOM 2632 C C . ASN B 1 92 ? 18.078 -6.465 0.013 1 91.25 92 ASN B C 1
ATOM 2634 O O . ASN B 1 92 ? 17.188 -7.031 0.653 1 91.25 92 ASN B O 1
ATOM 2638 N N . TRP B 1 93 ? 19.078 -7.102 -0.576 1 93.88 93 TRP B N 1
ATOM 2639 C CA . TRP B 1 93 ? 19.141 -8.555 -0.583 1 93.88 93 TRP B CA 1
ATOM 2640 C C . TRP B 1 93 ? 19.297 -9.102 0.832 1 93.88 93 TRP B C 1
ATOM 2642 O O . TRP B 1 93 ? 18.656 -10.078 1.207 1 93.88 93 TRP B O 1
ATOM 2652 N N . ALA B 1 94 ? 20.172 -8.461 1.614 1 93.56 94 ALA B N 1
ATOM 2653 C CA . ALA B 1 94 ? 20.406 -8.914 2.984 1 93.56 94 ALA B CA 1
ATOM 2654 C C . ALA B 1 94 ? 19.109 -8.891 3.795 1 93.56 94 ALA B C 1
ATOM 2656 O O . ALA B 1 94 ? 18.812 -9.836 4.523 1 93.56 94 ALA B O 1
ATOM 2657 N N . GLU B 1 95 ? 18.312 -7.836 3.682 1 91.12 95 GLU B N 1
ATOM 2658 C CA . GLU B 1 95 ? 17.016 -7.723 4.355 1 91.12 95 GLU B CA 1
ATOM 2659 C C . GLU B 1 95 ? 16.031 -8.766 3.842 1 91.12 95 GLU B C 1
ATOM 2661 O O . GLU B 1 95 ? 15.219 -9.281 4.605 1 91.12 95 GLU B O 1
ATOM 2666 N N . THR B 1 96 ? 16.094 -9.008 2.506 1 93.25 96 THR B N 1
ATOM 2667 C CA . THR B 1 96 ? 15.234 -10.023 1.908 1 93.25 96 THR B CA 1
ATOM 2668 C C . THR B 1 96 ? 15.5 -11.391 2.533 1 93.25 96 THR B C 1
ATOM 2670 O O . THR B 1 96 ? 14.562 -12.086 2.939 1 93.25 96 THR B O 1
ATOM 2673 N N . VAL B 1 97 ? 16.75 -11.727 2.625 1 94.62 97 VAL B N 1
ATOM 2674 C CA . VAL B 1 97 ? 17.156 -13.008 3.195 1 94.62 97 VAL B CA 1
ATOM 2675 C C . VAL B 1 97 ? 16.766 -13.062 4.672 1 94.62 97 VAL B C 1
ATOM 2677 O O . VAL B 1 97 ? 16.219 -14.062 5.141 1 94.62 97 VAL B O 1
ATOM 2680 N N . ALA B 1 98 ? 16.984 -12 5.402 1 91.62 98 ALA B N 1
ATOM 2681 C CA . ALA B 1 98 ? 16.672 -11.945 6.828 1 91.62 98 ALA B CA 1
ATOM 2682 C C . ALA B 1 98 ? 15.18 -12.125 7.07 1 91.62 98 ALA B C 1
ATOM 2684 O O . ALA B 1 98 ? 14.781 -12.906 7.938 1 91.62 98 ALA B O 1
ATOM 2685 N N . LEU B 1 99 ? 14.383 -11.453 6.305 1 86.38 99 LEU B N 1
ATOM 2686 C CA . LEU B 1 99 ? 12.93 -11.586 6.434 1 86.38 99 LEU B CA 1
ATOM 2687 C C . LEU B 1 99 ? 12.484 -13 6.09 1 86.38 99 LEU B C 1
ATOM 2689 O O . LEU B 1 99 ? 11.672 -13.594 6.805 1 86.38 99 LEU B O 1
ATOM 2693 N N . SER B 1 100 ? 12.984 -13.461 5.043 1 90.25 100 SER B N 1
ATOM 2694 C CA . SER B 1 100 ? 12.633 -14.797 4.578 1 90.25 100 SER B CA 1
ATOM 2695 C C . SER B 1 100 ? 12.93 -15.852 5.641 1 90.25 100 SER B C 1
ATOM 2697 O O . SER B 1 100 ? 12.172 -16.812 5.797 1 90.25 100 SER B O 1
ATOM 2699 N N . ARG B 1 101 ? 13.961 -15.664 6.367 1 89.88 101 ARG B N 1
ATOM 2700 C CA . ARG B 1 101 ? 14.375 -16.625 7.387 1 89.88 101 ARG B CA 1
ATOM 2701 C C . ARG B 1 101 ? 13.398 -16.625 8.562 1 89.88 101 ARG B C 1
ATOM 2703 O O . ARG B 1 101 ? 13.336 -17.594 9.32 1 89.88 101 ARG B O 1
ATOM 2710 N N . GLN B 1 102 ? 12.695 -15.602 8.727 1 85.94 102 GLN B N 1
ATOM 2711 C CA . GLN B 1 102 ? 11.758 -15.484 9.836 1 85.94 102 GLN B CA 1
ATOM 2712 C C . GLN B 1 102 ? 10.398 -16.078 9.477 1 85.94 102 GLN B C 1
ATOM 2714 O O . GLN B 1 102 ? 9.531 -16.234 10.344 1 85.94 102 GLN B O 1
ATOM 2719 N N . LEU B 1 103 ? 10.242 -16.438 8.242 1 88.12 103 LEU B N 1
ATOM 2720 C CA . LEU B 1 103 ? 8.938 -16.891 7.777 1 88.12 103 LEU B CA 1
ATOM 2721 C C . LEU B 1 103 ? 8.891 -18.422 7.691 1 88.12 103 LEU B C 1
ATOM 2723 O O . LEU B 1 103 ? 9.852 -19.047 7.254 1 88.12 103 LEU B O 1
ATOM 2727 N N . GLY B 1 104 ? 7.797 -18.984 8.258 1 90.19 104 GLY B N 1
ATOM 2728 C CA . GLY B 1 104 ? 7.473 -20.344 7.863 1 90.19 104 GLY B CA 1
ATOM 2729 C C . GLY B 1 104 ? 6.922 -20.453 6.453 1 90.19 104 GLY B C 1
ATOM 2730 O O . GLY B 1 104 ? 6.516 -19.438 5.867 1 90.19 104 GLY B O 1
ATOM 2731 N N . THR B 1 105 ? 6.957 -21.688 5.855 1 92.44 105 THR B N 1
ATOM 2732 C CA . THR B 1 105 ? 6.457 -21.859 4.496 1 92.44 105 THR B CA 1
ATOM 2733 C C . THR B 1 105 ? 5.68 -23.172 4.367 1 92.44 105 THR B C 1
ATOM 2735 O O . THR B 1 105 ? 6.086 -24.203 4.914 1 92.44 105 THR B O 1
ATOM 2738 N N . VAL B 1 106 ? 4.578 -23.078 3.777 1 91.12 106 VAL B N 1
ATOM 2739 C CA . VAL B 1 106 ? 3.729 -24.234 3.482 1 91.12 106 VAL B CA 1
ATOM 2740 C C . VAL B 1 106 ? 3.504 -24.328 1.976 1 91.12 106 VAL B C 1
ATOM 2742 O O . VAL B 1 106 ? 3.137 -23.344 1.327 1 91.12 106 VAL B O 1
ATOM 2745 N N . ALA B 1 107 ? 3.721 -25.531 1.458 1 91.56 107 ALA B N 1
ATOM 2746 C CA . ALA B 1 107 ? 3.477 -25.75 0.036 1 91.56 107 ALA B CA 1
ATOM 2747 C C . ALA B 1 107 ? 1.983 -25.875 -0.25 1 91.56 107 ALA B C 1
ATOM 2749 O O . ALA B 1 107 ? 1.295 -26.703 0.358 1 91.56 107 ALA B O 1
ATOM 2750 N N . LEU B 1 108 ? 1.575 -25.047 -1.137 1 90.06 108 LEU B N 1
ATOM 2751 C CA . LEU B 1 108 ? 0.192 -25.156 -1.587 1 90.06 108 LEU B CA 1
ATOM 2752 C C . LEU B 1 108 ? 0.103 -25.906 -2.906 1 90.06 108 LEU B C 1
ATOM 2754 O O . LEU B 1 108 ? -0.883 -26.609 -3.16 1 90.06 108 LEU B O 1
ATOM 2758 N N . HIS B 1 109 ? 1.043 -25.672 -3.756 1 91.12 109 HIS B N 1
ATOM 2759 C CA . HIS B 1 109 ? 1.131 -26.328 -5.051 1 91.12 109 HIS B CA 1
ATOM 2760 C C . HIS B 1 109 ? 2.572 -26.375 -5.551 1 91.12 109 HIS B C 1
ATOM 2762 O O . HIS B 1 109 ? 3.324 -25.422 -5.379 1 91.12 109 HIS B O 1
ATOM 2768 N N . GLU B 1 110 ? 2.943 -27.5 -6.008 1 92.5 110 GLU B N 1
ATOM 2769 C CA . GLU B 1 110 ? 4.195 -27.688 -6.734 1 92.5 110 GLU B CA 1
ATOM 2770 C C . GLU B 1 110 ? 3.947 -28.328 -8.094 1 92.5 110 GLU B C 1
ATOM 2772 O O . GLU B 1 110 ? 3.459 -29.453 -8.172 1 92.5 110 GLU B O 1
ATOM 2777 N N . SER B 1 111 ? 4.266 -27.594 -9.094 1 92.38 111 SER B N 1
ATOM 2778 C CA . SER B 1 111 ? 3.949 -28.094 -10.43 1 92.38 111 SER B CA 1
ATOM 2779 C C . SER B 1 111 ? 4.68 -29.406 -10.711 1 92.38 111 SER B C 1
ATOM 2781 O O . SER B 1 111 ? 5.805 -29.609 -10.258 1 92.38 111 SER B O 1
ATOM 2783 N N . SER B 1 112 ? 4.055 -30.25 -11.484 1 89.5 112 SER B N 1
ATOM 2784 C CA . SER B 1 112 ? 4.684 -31.516 -11.891 1 89.5 112 SER B CA 1
ATOM 2785 C C . SER B 1 112 ? 5.613 -31.297 -13.078 1 89.5 112 SER B C 1
ATOM 2787 O O . SER B 1 112 ? 6.602 -32.031 -13.234 1 89.5 112 SER B O 1
ATOM 2789 N N . ALA B 1 113 ? 5.23 -30.359 -13.867 1 91.06 113 ALA B N 1
ATOM 2790 C CA . ALA B 1 113 ? 6.027 -30.094 -15.062 1 91.06 113 ALA B CA 1
ATOM 2791 C C . ALA B 1 113 ? 6.773 -28.766 -14.938 1 91.06 113 ALA B C 1
ATOM 2793 O O . ALA B 1 113 ? 6.344 -27.859 -14.203 1 91.06 113 ALA B O 1
ATOM 2794 N N . GLN B 1 114 ? 7.898 -28.828 -15.648 1 95.12 114 GLN B N 1
ATOM 2795 C CA . GLN B 1 114 ? 8.641 -27.578 -15.773 1 95.12 114 GLN B CA 1
ATOM 2796 C C . GLN B 1 114 ? 7.973 -26.641 -16.781 1 95.12 114 GLN B C 1
ATOM 2798 O O . GLN B 1 114 ? 7.293 -27.094 -17.703 1 95.12 114 GLN B O 1
ATOM 2803 N N . GLN B 1 115 ? 8.086 -25.406 -16.594 1 95.12 115 GLN B N 1
ATOM 2804 C CA . GLN B 1 115 ? 7.469 -24.406 -17.469 1 95.12 115 GLN B CA 1
ATOM 2805 C C . GLN B 1 115 ? 8.375 -23.203 -17.641 1 95.12 115 GLN B C 1
ATOM 2807 O O . GLN B 1 115 ? 9.312 -22.984 -16.875 1 95.12 115 GLN B O 1
ATOM 2812 N N . PRO B 1 116 ? 8.141 -22.438 -18.734 1 95.56 116 PRO B N 1
ATOM 2813 C CA . PRO B 1 116 ? 8.891 -21.188 -18.891 1 95.56 116 PRO B CA 1
ATOM 2814 C C . PRO B 1 116 ? 8.43 -20.094 -17.922 1 95.56 116 PRO B C 1
ATOM 2816 O O . PRO B 1 116 ? 7.395 -20.25 -17.266 1 95.56 116 PRO B O 1
ATOM 2819 N N . LEU B 1 117 ? 9.211 -19.047 -17.766 1 95.38 117 LEU B N 1
ATOM 2820 C CA . LEU B 1 117 ? 8.742 -17.844 -17.062 1 95.38 117 LEU B CA 1
ATOM 2821 C C . LEU B 1 117 ? 7.551 -17.234 -17.797 1 95.38 117 LEU B C 1
ATOM 2823 O O . LEU B 1 117 ? 7.406 -17.406 -19 1 95.38 117 LEU B O 1
ATOM 2827 N N . PRO B 1 118 ? 6.711 -16.547 -17.031 1 89.88 118 PRO B N 1
ATOM 2828 C CA . PRO B 1 118 ? 5.672 -15.773 -17.719 1 89.88 118 PRO B CA 1
ATOM 2829 C C . PRO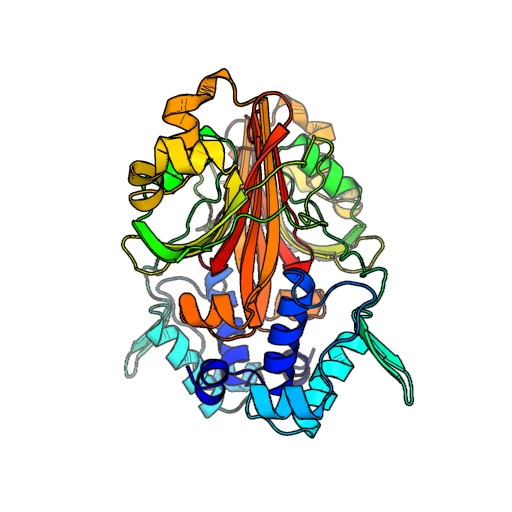 B 1 118 ? 6.246 -14.773 -18.719 1 89.88 118 PRO B C 1
ATOM 2831 O O . PRO B 1 118 ? 7.332 -14.234 -18.516 1 89.88 118 PRO B O 1
ATOM 2834 N N . ASP B 1 119 ? 5.508 -14.516 -19.75 1 86.12 119 ASP B N 1
ATOM 2835 C CA . ASP B 1 119 ? 5.945 -13.586 -20.781 1 86.12 119 ASP B CA 1
ATOM 2836 C C . ASP B 1 119 ? 6.176 -12.188 -20.203 1 86.12 119 ASP B C 1
ATOM 2838 O O . ASP B 1 119 ? 7.133 -11.508 -20.578 1 86.12 119 ASP B O 1
ATOM 2842 N N . ASP B 1 120 ? 5.344 -11.789 -19.344 1 87 120 ASP B N 1
ATOM 2843 C CA . ASP B 1 120 ? 5.438 -10.5 -18.656 1 87 120 ASP B CA 1
ATOM 2844 C C . ASP B 1 120 ? 5.617 -10.688 -17.156 1 87 120 ASP B C 1
ATOM 2846 O O . ASP B 1 120 ? 4.723 -11.195 -16.469 1 87 120 ASP B O 1
ATOM 2850 N N . LEU B 1 121 ? 6.797 -10.297 -16.688 1 90.88 121 LEU B N 1
ATOM 2851 C CA . LEU B 1 121 ? 7.086 -10.43 -15.266 1 90.88 121 LEU B CA 1
ATOM 2852 C C . LEU B 1 121 ? 6.457 -9.289 -14.469 1 90.88 121 LEU B C 1
ATOM 2854 O O . LEU B 1 121 ? 6.379 -9.352 -13.242 1 90.88 121 LEU B O 1
ATOM 2858 N N . GLY B 1 122 ? 5.945 -8.258 -15.195 1 87.44 122 GLY B N 1
ATOM 2859 C CA . GLY B 1 122 ? 5.379 -7.094 -14.531 1 87.44 122 GLY B CA 1
ATOM 2860 C C . GLY B 1 122 ? 6.426 -6.199 -13.898 1 87.44 122 GLY B C 1
ATOM 2861 O O . GLY B 1 122 ? 6.105 -5.363 -13.055 1 87.44 122 GLY B O 1
ATOM 2862 N N . ILE B 1 123 ? 7.613 -6.469 -14.133 1 88.94 123 ILE B N 1
ATOM 2863 C CA . ILE B 1 123 ? 8.781 -5.707 -13.711 1 88.94 123 ILE B CA 1
ATOM 2864 C C . ILE B 1 123 ? 9.789 -5.637 -14.852 1 88.94 123 ILE B C 1
ATOM 2866 O O . ILE B 1 123 ? 10 -6.621 -15.57 1 88.94 123 ILE B O 1
ATOM 2870 N N . PRO B 1 124 ? 10.328 -4.414 -15.07 1 87.81 124 PRO B N 1
ATOM 2871 C CA . PRO B 1 124 ? 11.336 -4.336 -16.125 1 87.81 124 PRO B CA 1
ATOM 2872 C C . PRO B 1 124 ? 12.484 -5.316 -15.914 1 87.81 124 PRO B C 1
ATOM 2874 O O . PRO B 1 124 ? 13.016 -5.43 -14.805 1 87.81 124 PRO B O 1
ATOM 2877 N N . CYS B 1 125 ? 12.766 -6.07 -16.938 1 93.19 125 CYS B N 1
ATOM 2878 C CA . CYS B 1 125 ? 13.836 -7.066 -16.891 1 93.19 125 CYS B CA 1
ATOM 2879 C C . CYS B 1 125 ? 14.539 -7.172 -18.234 1 93.19 125 CYS B C 1
ATOM 2881 O O . CYS B 1 125 ? 13.961 -7.641 -19.203 1 93.19 125 CYS B O 1
ATOM 2883 N N . ASP B 1 126 ? 15.812 -6.801 -18.234 1 92.38 126 ASP B N 1
ATOM 2884 C CA . ASP B 1 126 ? 16.594 -6.816 -19.469 1 92.38 126 ASP B CA 1
ATOM 2885 C C . ASP B 1 126 ? 17.547 -8.008 -19.5 1 92.38 126 ASP B C 1
ATOM 2887 O O . ASP B 1 126 ? 18.5 -8.023 -20.266 1 92.38 126 ASP B O 1
ATOM 2891 N N . PHE B 1 127 ? 17.312 -8.969 -18.75 1 95.19 127 PHE B N 1
ATOM 2892 C CA . PHE B 1 127 ? 18.203 -10.117 -18.641 1 95.19 127 PHE B CA 1
ATOM 2893 C C . PHE B 1 127 ? 17.594 -11.344 -19.312 1 95.19 127 PHE B C 1
ATOM 2895 O O . PHE B 1 127 ? 16.406 -11.352 -19.641 1 95.19 127 PHE B O 1
ATOM 2902 N N . ALA B 1 128 ? 18.469 -12.312 -19.531 1 95.69 128 ALA B N 1
ATOM 2903 C CA . ALA B 1 128 ? 18.016 -13.547 -20.172 1 95.69 128 ALA B CA 1
ATOM 2904 C C . ALA B 1 128 ? 16.969 -14.258 -19.312 1 95.69 128 ALA B C 1
ATOM 2906 O O . ALA B 1 128 ? 17.141 -14.398 -18.109 1 95.69 128 ALA B O 1
ATOM 2907 N N . ARG B 1 129 ? 15.883 -14.68 -19.891 1 95.38 129 ARG B N 1
ATOM 2908 C CA . ARG B 1 129 ? 14.766 -15.297 -19.172 1 95.38 129 ARG B CA 1
ATOM 2909 C C . ARG B 1 129 ? 14.461 -16.688 -19.734 1 95.38 129 ARG B C 1
ATOM 2911 O O . ARG B 1 129 ? 13.43 -17.281 -19.406 1 95.38 129 ARG B O 1
ATOM 2918 N N . ASP B 1 130 ? 15.281 -17.062 -20.562 1 93.06 130 ASP B N 1
ATOM 2919 C CA . ASP B 1 130 ? 15.078 -18.375 -21.172 1 93.06 130 ASP B CA 1
ATOM 2920 C C . ASP B 1 130 ? 15.32 -19.5 -20.172 1 93.06 130 ASP B C 1
ATOM 2922 O O . ASP B 1 130 ? 15.93 -19.266 -19.125 1 93.06 130 ASP B O 1
ATOM 2926 N N . GLY B 1 131 ? 14.781 -20.703 -20.469 1 92.56 131 GLY B N 1
ATOM 2927 C CA . GLY B 1 131 ? 14.961 -21.844 -19.609 1 92.56 131 GLY B CA 1
ATOM 2928 C C . GLY B 1 131 ? 13.648 -22.406 -19.078 1 92.56 131 GLY B C 1
ATOM 2929 O O . GLY B 1 131 ? 12.578 -22.031 -19.562 1 92.56 131 GLY B O 1
ATOM 2930 N N . ARG B 1 132 ? 13.836 -23.422 -18.156 1 97.12 132 ARG B N 1
ATOM 2931 C CA . ARG B 1 132 ? 12.703 -24.094 -17.531 1 97.12 132 ARG B CA 1
ATOM 2932 C C . ARG B 1 132 ? 12.711 -23.875 -16.016 1 97.12 132 ARG B C 1
ATOM 2934 O O . ARG B 1 132 ? 13.766 -23.859 -15.391 1 97.12 132 ARG B O 1
ATOM 2941 N N . PHE B 1 133 ? 11.531 -23.766 -15.523 1 98.25 133 PHE B N 1
ATOM 2942 C CA . PHE B 1 133 ? 11.391 -23.391 -14.125 1 98.25 133 PHE B CA 1
ATOM 2943 C C . PHE B 1 133 ? 10.391 -24.297 -13.414 1 98.25 133 PHE B C 1
ATOM 2945 O O . PHE B 1 133 ? 9.406 -24.734 -14.016 1 98.25 133 PHE B O 1
ATOM 2952 N N . GLN B 1 134 ? 10.719 -24.609 -12.18 1 97.88 134 GLN B N 1
ATOM 2953 C CA . GLN B 1 134 ? 9.742 -25.219 -11.281 1 97.88 134 GLN B CA 1
ATOM 2954 C C . GLN B 1 134 ? 8.797 -24.172 -10.703 1 97.88 134 GLN B C 1
ATOM 2956 O O . GLN B 1 134 ? 9.242 -23.141 -10.188 1 97.88 134 GLN B O 1
ATOM 2961 N N . TYR B 1 135 ? 7.547 -24.391 -10.859 1 97 135 TYR B N 1
ATOM 2962 C CA . TYR B 1 135 ? 6.531 -23.484 -10.328 1 97 135 TYR B CA 1
ATOM 2963 C C . TYR B 1 135 ? 6.039 -23.953 -8.969 1 97 135 TYR B C 1
ATOM 2965 O O . TYR B 1 135 ? 5.688 -25.125 -8.797 1 97 135 TYR B O 1
ATOM 2973 N N . LEU B 1 136 ? 6.062 -23.031 -7.992 1 96.38 136 LEU B N 1
ATOM 2974 C CA . LEU B 1 136 ? 5.617 -23.312 -6.629 1 96.38 136 LEU B CA 1
ATOM 2975 C C . LEU B 1 136 ? 4.602 -22.266 -6.168 1 96.38 136 LEU B C 1
ATOM 2977 O O . LEU B 1 136 ? 4.742 -21.078 -6.469 1 96.38 136 LEU B O 1
ATOM 2981 N N . ARG B 1 137 ? 3.562 -22.688 -5.574 1 95.94 137 ARG B N 1
ATOM 2982 C CA . ARG B 1 137 ? 2.672 -21.812 -4.805 1 95.94 137 ARG B CA 1
ATOM 2983 C C . ARG B 1 137 ? 2.812 -22.078 -3.309 1 95.94 137 ARG B C 1
ATOM 2985 O O . ARG B 1 137 ? 2.756 -23.234 -2.869 1 95.94 137 ARG B O 1
ATOM 2992 N N . ARG B 1 138 ? 3.014 -21 -2.592 1 96 138 ARG B N 1
ATOM 2993 C CA . ARG B 1 138 ? 3.342 -21.172 -1.18 1 96 138 ARG B CA 1
ATOM 2994 C C . ARG B 1 138 ? 2.539 -20.203 -0.311 1 96 138 ARG B C 1
ATOM 2996 O O . ARG B 1 138 ? 2.156 -19.125 -0.763 1 96 138 ARG B O 1
ATOM 3003 N N . LEU B 1 139 ? 2.289 -20.656 0.873 1 95.12 139 LEU B N 1
ATOM 3004 C CA . LEU B 1 139 ? 1.819 -19.812 1.961 1 95.12 139 LEU B CA 1
ATOM 3005 C C . LEU B 1 139 ? 2.906 -19.625 3.016 1 95.12 139 LEU B C 1
ATOM 3007 O O . LEU B 1 139 ? 3.43 -20.609 3.549 1 95.12 139 LEU B O 1
ATOM 3011 N N . HIS B 1 140 ? 3.24 -18.406 3.176 1 92.94 140 HIS B N 1
ATOM 3012 C CA . HIS B 1 140 ? 4.219 -18.109 4.215 1 92.94 140 HIS B CA 1
ATOM 3013 C C . HIS B 1 140 ? 3.535 -17.641 5.496 1 92.94 140 HIS B C 1
ATOM 3015 O O . HIS B 1 140 ? 2.537 -16.922 5.449 1 92.94 140 HIS B O 1
ATOM 3021 N N . THR B 1 141 ? 4.121 -18.109 6.586 1 89.81 141 THR B N 1
ATOM 3022 C CA . THR B 1 141 ? 3.504 -17.812 7.875 1 89.81 141 THR B CA 1
ATOM 3023 C C . THR B 1 141 ? 4.5 -17.125 8.805 1 89.81 141 THR B C 1
ATOM 3025 O O . THR B 1 141 ? 5.703 -17.375 8.719 1 89.81 141 THR B O 1
ATOM 3028 N N . ALA B 1 142 ? 4.027 -16.234 9.617 1 85.25 142 ALA B N 1
ATOM 3029 C CA . ALA B 1 142 ? 4.742 -15.633 10.742 1 85.25 142 ALA B CA 1
ATOM 3030 C C . ALA B 1 142 ? 4.109 -16.047 12.07 1 85.25 142 ALA B C 1
ATOM 3032 O O . ALA B 1 142 ? 3.213 -16.891 12.102 1 85.25 142 ALA B O 1
ATOM 3033 N N . ALA B 1 143 ? 4.672 -15.523 13.188 1 76.94 143 ALA B N 1
ATOM 3034 C CA . ALA B 1 143 ? 4.18 -15.883 14.516 1 76.94 143 ALA B CA 1
ATOM 3035 C C . ALA B 1 143 ? 2.68 -15.609 14.633 1 76.94 143 ALA B C 1
ATOM 3037 O O . ALA B 1 143 ? 1.952 -16.375 15.258 1 76.94 143 ALA B O 1
ATOM 3038 N N . ALA B 1 144 ? 2.178 -14.664 13.977 1 74.75 144 ALA B N 1
ATOM 3039 C CA . ALA B 1 144 ? 0.789 -14.234 14.102 1 74.75 144 ALA B CA 1
ATOM 3040 C C . ALA B 1 144 ? -0.11 -14.984 13.117 1 74.75 144 ALA B C 1
ATOM 3042 O O . ALA B 1 144 ? -1.327 -14.781 13.109 1 74.75 144 ALA B O 1
ATOM 3043 N N . GLY B 1 145 ? 0.52 -15.883 12.297 1 82.31 145 GLY B N 1
ATOM 3044 C CA . GLY B 1 145 ? -0.286 -16.641 11.352 1 82.31 145 GLY B CA 1
ATOM 3045 C C . GLY B 1 145 ? 0.099 -16.391 9.906 1 82.31 145 GLY B C 1
ATOM 3046 O O . GLY B 1 145 ? 1.223 -15.977 9.617 1 82.31 145 GLY B O 1
ATOM 3047 N N . PRO B 1 146 ? -0.93 -16.797 8.945 1 86.56 146 PRO B N 1
ATOM 3048 C CA . PRO B 1 146 ? -0.638 -16.594 7.523 1 86.56 146 PRO B CA 1
ATOM 3049 C C . PRO B 1 146 ? -0.293 -15.141 7.199 1 86.56 146 PRO B C 1
ATOM 3051 O O . PRO B 1 146 ? -0.961 -14.227 7.68 1 86.56 146 PRO B O 1
ATOM 3054 N N . PHE B 1 147 ? 0.695 -15.008 6.352 1 84.88 147 PHE B N 1
ATOM 3055 C CA . PHE B 1 147 ? 1.243 -13.664 6.184 1 84.88 147 PHE B CA 1
ATOM 3056 C C . PHE B 1 147 ? 1.411 -13.328 4.707 1 84.88 147 PHE B C 1
A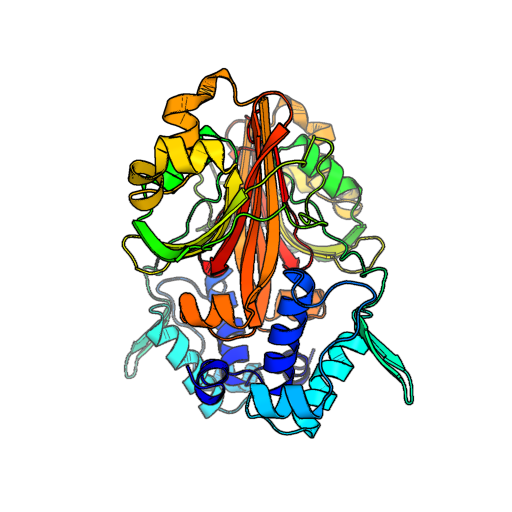TOM 3058 O O . PHE B 1 147 ? 1.314 -12.164 4.316 1 84.88 147 PHE B O 1
ATOM 3065 N N . CYS B 1 148 ? 1.679 -14.32 3.941 1 91.94 148 CYS B N 1
ATOM 3066 C CA . CYS B 1 148 ? 2.049 -14.039 2.559 1 91.94 148 CYS B CA 1
ATOM 3067 C C . CYS B 1 148 ? 1.697 -15.219 1.654 1 91.94 148 CYS B C 1
ATOM 3069 O O . CYS B 1 148 ? 1.929 -16.375 2.014 1 91.94 148 CYS B O 1
ATOM 3071 N N . PHE B 1 149 ? 1.065 -14.914 0.566 1 94.75 149 PHE B N 1
ATOM 3072 C CA . PHE B 1 149 ? 0.872 -15.852 -0.536 1 94.75 149 PHE B CA 1
ATOM 3073 C C . PHE B 1 149 ? 1.883 -15.594 -1.646 1 94.75 149 PHE B C 1
ATOM 3075 O O . PHE B 1 149 ? 2.1 -14.445 -2.043 1 94.75 149 PHE B O 1
ATOM 3082 N N . SER B 1 150 ? 2.525 -16.641 -2.131 1 95.94 150 SER B N 1
ATOM 3083 C CA . SER B 1 150 ? 3.537 -16.391 -3.148 1 95.94 150 SER B CA 1
ATOM 3084 C C . SER B 1 150 ? 3.436 -17.391 -4.293 1 95.94 150 SER B C 1
ATOM 3086 O O . SER B 1 150 ? 3.014 -18.531 -4.094 1 95.94 150 SER B O 1
ATOM 3088 N N . GLU B 1 151 ? 3.648 -16.969 -5.441 1 95.94 151 GLU B N 1
ATOM 3089 C CA . GLU B 1 151 ? 3.945 -17.75 -6.637 1 95.94 151 GLU B CA 1
ATOM 3090 C C . GLU B 1 151 ? 5.41 -17.609 -7.043 1 95.94 151 GLU B C 1
ATOM 3092 O O . GLU B 1 151 ? 5.883 -16.484 -7.27 1 95.94 151 GLU B O 1
ATOM 3097 N N . VAL B 1 152 ? 6.031 -18.719 -7.16 1 97 152 VAL B N 1
ATOM 3098 C CA . VAL B 1 152 ? 7.48 -18.703 -7.316 1 97 152 VAL B CA 1
ATOM 3099 C C . VAL B 1 152 ? 7.883 -19.531 -8.539 1 97 152 VAL B C 1
ATOM 3101 O O . VAL B 1 152 ? 7.348 -20.609 -8.758 1 97 152 VAL B O 1
ATOM 3104 N N . TYR B 1 153 ? 8.719 -19.016 -9.32 1 97.88 153 TYR B N 1
ATOM 3105 C CA . TYR B 1 153 ? 9.422 -19.703 -10.383 1 97.88 153 TYR B CA 1
ATOM 3106 C C . TYR B 1 153 ? 10.906 -19.844 -10.07 1 97.88 153 TYR B C 1
ATOM 3108 O O . TYR B 1 153 ? 11.609 -18.828 -9.953 1 97.88 153 TYR B O 1
ATOM 3116 N N . LEU B 1 154 ? 11.383 -21.016 -9.883 1 97.94 154 LEU B N 1
ATOM 3117 C CA . LEU B 1 154 ? 12.797 -21.297 -9.625 1 97.94 154 LEU B CA 1
ATOM 3118 C C . LEU B 1 154 ? 13.391 -22.156 -10.734 1 97.94 154 LEU B C 1
ATOM 3120 O O . LEU B 1 154 ? 12.797 -23.172 -11.125 1 97.94 154 LEU B O 1
ATOM 3124 N N . GLU B 1 155 ? 14.508 -21.672 -11.25 1 97.94 155 GLU B N 1
ATOM 3125 C CA . GLU B 1 155 ? 15.172 -22.453 -12.297 1 97.94 155 GLU B CA 1
ATOM 3126 C C . GLU B 1 155 ? 15.242 -23.922 -11.922 1 97.94 155 GLU B C 1
ATOM 3128 O O . GLU B 1 155 ? 15.617 -24.281 -10.805 1 97.94 155 GLU B O 1
ATOM 3133 N N . SER B 1 156 ? 14.961 -24.797 -12.891 1 97.38 156 SER B N 1
ATOM 3134 C CA . SER B 1 156 ? 14.672 -26.203 -12.633 1 97.38 156 SER B CA 1
ATOM 3135 C C . SER B 1 156 ? 15.898 -26.922 -12.078 1 97.38 156 SER B C 1
ATOM 3137 O O . SER B 1 156 ? 15.781 -27.766 -11.18 1 97.38 156 SER B O 1
ATOM 3139 N N . ALA B 1 157 ? 17.031 -26.688 -12.594 1 96.5 157 ALA B N 1
ATOM 3140 C CA . ALA B 1 157 ? 18.25 -27.344 -12.125 1 96.5 157 ALA B CA 1
ATOM 3141 C C . ALA B 1 157 ? 18.562 -26.969 -10.68 1 96.5 157 ALA B C 1
ATOM 3143 O O . ALA B 1 157 ? 18.969 -27.812 -9.883 1 96.5 157 ALA B O 1
ATOM 3144 N N . LEU B 1 158 ? 18.391 -25.688 -10.344 1 96.94 158 LEU B N 1
ATOM 3145 C CA . LEU B 1 158 ? 18.594 -25.219 -8.977 1 96.94 158 LEU B CA 1
ATOM 3146 C C . LEU B 1 158 ? 17.594 -25.891 -8.031 1 96.94 158 LEU B C 1
ATOM 3148 O O . LEU B 1 158 ? 17.969 -26.328 -6.934 1 96.94 158 LEU B O 1
ATOM 3152 N N . PHE B 1 159 ? 16.344 -25.969 -8.469 1 97.31 159 PHE B N 1
ATOM 3153 C CA . PHE B 1 159 ? 15.328 -26.609 -7.656 1 97.31 159 PHE B CA 1
ATOM 3154 C C . PHE B 1 159 ? 15.688 -28.078 -7.391 1 97.31 159 PHE B C 1
ATOM 3156 O O . PHE B 1 159 ? 15.609 -28.531 -6.25 1 97.31 159 PHE B O 1
ATOM 3163 N N . ARG B 1 160 ? 16.047 -28.781 -8.453 1 96.5 160 ARG B N 1
ATOM 3164 C CA . ARG B 1 160 ? 16.391 -30.203 -8.305 1 96.5 160 ARG B CA 1
ATOM 3165 C C . ARG B 1 160 ? 17.578 -30.375 -7.359 1 96.5 160 ARG B C 1
ATOM 3167 O O . ARG B 1 160 ? 17.562 -31.281 -6.516 1 96.5 160 ARG B O 1
ATOM 3174 N N . LYS B 1 161 ? 18.547 -29.547 -7.496 1 97.5 161 LYS B N 1
ATOM 3175 C CA . LYS B 1 161 ? 19.766 -29.656 -6.707 1 97.5 161 LYS B CA 1
ATOM 3176 C C . LYS B 1 161 ? 19.5 -29.391 -5.23 1 97.5 161 LYS B C 1
ATOM 3178 O O . LYS B 1 161 ? 20.125 -30 -4.359 1 97.5 161 LYS B O 1
ATOM 3183 N N . HIS B 1 162 ? 18.578 -28.5 -4.961 1 97.38 162 HIS B N 1
ATOM 3184 C CA . HIS B 1 162 ? 18.359 -28.078 -3.578 1 97.38 162 HIS B CA 1
ATOM 3185 C C . HIS B 1 162 ? 16.938 -28.359 -3.137 1 97.38 162 HIS B C 1
ATOM 3187 O O . HIS B 1 162 ? 16.375 -27.609 -2.344 1 97.38 162 HIS B O 1
ATOM 3193 N N . ARG B 1 163 ? 16.297 -29.328 -3.668 1 95.31 163 ARG B N 1
ATOM 3194 C CA . ARG B 1 163 ? 14.883 -29.625 -3.518 1 95.31 163 ARG B CA 1
ATOM 3195 C C . ARG B 1 163 ? 14.492 -29.734 -2.045 1 95.31 163 ARG B C 1
ATOM 3197 O O . ARG B 1 163 ? 13.5 -29.141 -1.615 1 95.31 163 ARG B O 1
ATOM 3204 N N . ALA B 1 164 ? 15.273 -30.422 -1.282 1 95.44 164 ALA B N 1
ATOM 3205 C CA . ALA B 1 164 ? 14.969 -30.625 0.132 1 95.44 164 ALA B CA 1
ATOM 3206 C C . ALA B 1 164 ? 14.992 -29.312 0.893 1 95.44 164 ALA B C 1
ATOM 3208 O O . ALA B 1 164 ? 14.094 -29.031 1.695 1 95.44 164 ALA B O 1
ATOM 3209 N N . GLU B 1 165 ? 15.977 -28.469 0.646 1 95.31 165 GLU B N 1
ATOM 3210 C CA . GLU B 1 165 ? 16.094 -27.172 1.332 1 95.31 165 GLU B CA 1
ATOM 3211 C C . GLU B 1 165 ? 14.977 -26.219 0.914 1 95.31 165 GLU B C 1
ATOM 3213 O O . GLU B 1 165 ? 14.43 -25.5 1.746 1 95.31 165 GLU B O 1
ATOM 3218 N N . ILE B 1 166 ? 14.633 -26.234 -0.367 1 94.31 166 ILE B N 1
ATOM 3219 C CA . ILE B 1 166 ? 13.617 -25.344 -0.912 1 94.31 166 ILE B CA 1
ATOM 3220 C C . ILE B 1 166 ? 12.242 -25.703 -0.341 1 94.31 166 ILE B C 1
ATOM 3222 O O . ILE B 1 166 ? 11.422 -24.828 -0.087 1 94.31 166 ILE B O 1
ATOM 3226 N N . ARG B 1 167 ? 12.016 -26.984 -0.132 1 92.12 167 ARG B N 1
ATOM 3227 C CA . ARG B 1 167 ? 10.734 -27.438 0.408 1 92.12 167 ARG B CA 1
ATOM 3228 C C . ARG B 1 167 ? 10.633 -27.125 1.896 1 92.12 167 ARG B C 1
ATOM 3230 O O . ARG B 1 167 ? 9.531 -26.953 2.426 1 92.12 167 ARG B O 1
ATOM 3237 N N . ALA B 1 168 ? 11.797 -26.953 2.539 1 90.12 168 ALA B N 1
ATOM 3238 C CA . ALA B 1 168 ? 11.812 -26.75 3.986 1 90.12 168 ALA B CA 1
ATOM 3239 C C . ALA B 1 168 ? 11.891 -25.25 4.328 1 90.12 168 ALA B C 1
ATOM 3241 O O . ALA B 1 168 ? 11.672 -24.875 5.48 1 90.12 168 ALA B O 1
ATOM 3242 N N . SER B 1 169 ? 12.227 -24.438 3.332 1 90.5 169 SER B N 1
ATOM 3243 C CA . SER B 1 169 ? 12.398 -23 3.592 1 90.5 169 SER B CA 1
ATOM 3244 C C . SER B 1 169 ? 11.977 -22.172 2.387 1 90.5 169 SER B C 1
ATOM 3246 O O . SER B 1 169 ? 11.477 -22.703 1.396 1 90.5 169 SER B O 1
ATOM 3248 N N . THR B 1 170 ? 12.133 -20.828 2.545 1 91.12 170 THR B N 1
ATOM 3249 C CA . THR B 1 170 ? 11.922 -19.938 1.413 1 91.12 170 THR B CA 1
ATOM 3250 C C . THR B 1 170 ? 13.117 -19.969 0.469 1 91.12 170 THR B C 1
ATOM 3252 O O . THR B 1 170 ? 14.18 -20.484 0.818 1 91.12 170 THR B O 1
ATOM 3255 N N . VAL B 1 171 ? 12.992 -19.516 -0.676 1 95.06 171 VAL B N 1
ATOM 3256 C CA . VAL B 1 171 ? 13.969 -19.672 -1.746 1 95.06 171 VAL B CA 1
ATOM 3257 C C . VAL B 1 171 ? 15.148 -18.734 -1.519 1 95.06 171 VAL B C 1
ATOM 3259 O O . VAL B 1 171 ? 16.297 -19.109 -1.732 1 95.06 171 VAL B O 1
ATOM 3262 N N . ALA B 1 172 ? 14.914 -17.5 -1.043 1 95.56 172 ALA B N 1
ATOM 3263 C CA . ALA B 1 172 ? 15.938 -16.469 -0.978 1 95.56 172 ALA B CA 1
ATOM 3264 C C . ALA B 1 172 ? 17.109 -16.906 -0.092 1 95.56 172 ALA B C 1
ATOM 3266 O O . ALA B 1 172 ? 18.266 -16.781 -0.483 1 95.56 172 ALA B O 1
ATOM 3267 N N . PRO B 1 173 ? 16.875 -17.5 1.092 1 95.88 173 PRO B N 1
ATOM 3268 C CA . PRO B 1 173 ? 18 -17.953 1.92 1 95.88 173 PRO B CA 1
ATOM 3269 C C . PRO B 1 173 ? 18.812 -19.047 1.243 1 95.88 173 PRO B C 1
ATOM 3271 O O . PRO B 1 173 ? 20.031 -19.125 1.429 1 95.88 173 PRO B O 1
ATOM 3274 N N . VAL B 1 174 ? 18.203 -19.938 0.517 1 96.69 174 VAL B N 1
ATOM 3275 C CA . VAL B 1 174 ? 18.906 -21 -0.184 1 96.69 174 VAL B CA 1
ATOM 3276 C C . VAL B 1 174 ? 19.812 -20.422 -1.261 1 96.69 174 VAL B C 1
ATOM 3278 O O . VAL B 1 174 ? 20.969 -20.812 -1.379 1 96.69 174 VAL B O 1
ATOM 3281 N N . LEU B 1 175 ? 19.25 -19.453 -2.066 1 96.88 175 LEU B N 1
ATOM 3282 C CA . LEU B 1 175 ? 20.062 -18.781 -3.078 1 96.88 175 LEU B CA 1
ATOM 3283 C C . LEU B 1 175 ? 21.25 -18.078 -2.438 1 96.88 175 LEU B C 1
ATOM 3285 O O . LEU B 1 175 ? 22.359 -18.125 -2.959 1 96.88 175 LEU B O 1
ATOM 3289 N N . ASP B 1 176 ? 20.969 -17.391 -1.32 1 96.69 176 ASP B N 1
ATOM 3290 C CA . ASP B 1 176 ? 22.016 -16.641 -0.629 1 96.69 176 ASP B CA 1
ATOM 3291 C C . ASP B 1 176 ? 23.109 -17.578 -0.14 1 96.69 176 ASP B C 1
ATOM 3293 O O . ASP B 1 176 ? 24.297 -17.281 -0.289 1 96.69 176 ASP B O 1
ATOM 3297 N N . ARG B 1 177 ? 22.812 -18.672 0.431 1 96.06 177 ARG B N 1
ATOM 3298 C CA . ARG B 1 177 ? 23.734 -19.641 1.03 1 96.06 177 ARG B CA 1
ATOM 3299 C C . ARG B 1 177 ? 24.625 -20.266 -0.028 1 96.06 177 ARG B C 1
ATOM 3301 O O . ARG B 1 177 ? 25.844 -20.406 0.18 1 96.06 177 ARG B O 1
ATOM 3308 N N . HIS B 1 178 ? 24.094 -20.578 -1.17 1 97.31 178 HIS B N 1
ATOM 3309 C CA . HIS B 1 178 ? 24.812 -21.438 -2.113 1 97.31 178 HIS B CA 1
ATOM 3310 C C . HIS B 1 178 ? 25.359 -20.609 -3.283 1 97.31 178 HIS B C 1
ATOM 3312 O O . HIS B 1 178 ? 26.297 -21.047 -3.967 1 97.31 178 HIS B O 1
ATOM 3318 N N . TYR B 1 179 ? 24.781 -19.422 -3.492 1 96.62 179 TYR B N 1
ATOM 3319 C CA . TYR B 1 179 ? 25.125 -18.766 -4.746 1 96.62 179 TYR B CA 1
ATOM 3320 C C . TYR B 1 179 ? 25.391 -17.281 -4.516 1 96.62 179 TYR B C 1
ATOM 3322 O O . TYR B 1 179 ? 25.375 -16.484 -5.461 1 96.62 179 TYR B O 1
ATOM 3330 N N . ARG B 1 180 ? 25.562 -16.812 -3.367 1 94.69 180 ARG B N 1
ATOM 3331 C CA . ARG B 1 180 ? 25.703 -15.406 -3.023 1 94.69 180 ARG B CA 1
ATOM 3332 C C . ARG B 1 180 ? 26.719 -14.719 -3.938 1 94.69 180 ARG B C 1
ATOM 3334 O O . ARG B 1 180 ? 26.469 -13.625 -4.438 1 94.69 180 ARG B O 1
ATOM 3341 N N . ALA B 1 181 ? 27.844 -15.328 -4.184 1 94.06 181 ALA B N 1
ATOM 3342 C CA . ALA B 1 181 ? 28.938 -14.75 -4.953 1 94.06 181 ALA B CA 1
ATOM 3343 C C . ALA B 1 181 ? 28.578 -14.617 -6.43 1 94.06 181 ALA B C 1
ATOM 3345 O O . ALA B 1 181 ? 29.172 -13.828 -7.16 1 94.06 181 ALA B O 1
ATOM 3346 N N . ARG B 1 182 ? 27.625 -15.375 -6.859 1 95.69 182 ARG B N 1
ATOM 3347 C CA . ARG B 1 182 ? 27.266 -15.398 -8.273 1 95.69 182 ARG B CA 1
ATOM 3348 C C . ARG B 1 182 ? 26.016 -14.578 -8.539 1 95.69 182 ARG B C 1
ATOM 3350 O O . ARG B 1 182 ? 25.625 -14.375 -9.695 1 95.69 182 ARG B O 1
ATOM 3357 N N . LEU B 1 183 ? 25.281 -14.164 -7.484 1 96.25 183 LEU B N 1
ATOM 3358 C CA . LEU B 1 183 ? 24.109 -13.305 -7.676 1 96.25 183 LEU B CA 1
ATOM 3359 C C . LEU B 1 183 ? 24.516 -11.992 -8.344 1 96.25 183 LEU B C 1
ATOM 3361 O O . LEU B 1 183 ? 25.297 -11.219 -7.789 1 96.25 183 LEU B O 1
ATOM 3365 N N . SER B 1 184 ? 24.078 -11.703 -9.492 1 95.38 184 SER B N 1
ATOM 3366 C CA . SER B 1 184 ? 24.516 -10.547 -10.258 1 95.38 184 SER B CA 1
ATOM 3367 C C . SER B 1 184 ? 23.516 -9.398 -10.164 1 95.38 184 SER B C 1
ATOM 3369 O O . SER B 1 184 ? 23.906 -8.234 -10.102 1 95.38 184 SER B O 1
ATOM 3371 N N . HIS B 1 185 ? 22.234 -9.766 -10.258 1 95.19 185 HIS B N 1
ATOM 3372 C CA . HIS B 1 185 ? 21.188 -8.758 -10.18 1 95.19 185 HIS B CA 1
ATOM 3373 C C . HIS B 1 185 ? 19.984 -9.273 -9.383 1 95.19 185 HIS B C 1
ATOM 3375 O O . HIS B 1 185 ? 19.672 -10.461 -9.422 1 95.19 185 HIS B O 1
ATOM 3381 N N . ALA B 1 186 ? 19.422 -8.477 -8.672 1 96.25 186 ALA B N 1
ATOM 3382 C CA . ALA B 1 186 ? 18.172 -8.703 -7.973 1 96.25 186 ALA B CA 1
ATOM 3383 C C . ALA B 1 186 ? 17.344 -7.414 -7.895 1 96.25 186 ALA B C 1
ATOM 3385 O O . ALA B 1 186 ? 17.844 -6.379 -7.449 1 96.25 186 ALA B O 1
ATOM 3386 N N . ARG B 1 187 ? 16.156 -7.496 -8.414 1 94.69 187 ARG B N 1
ATOM 3387 C CA . ARG B 1 187 ? 15.273 -6.328 -8.43 1 94.69 187 ARG B CA 1
ATOM 3388 C C . ARG B 1 187 ? 13.883 -6.68 -7.922 1 94.69 187 ARG B C 1
ATOM 3390 O O . ARG B 1 187 ? 13.445 -7.828 -8.023 1 94.69 187 ARG B O 1
ATOM 3397 N N . GLN B 1 188 ? 13.25 -5.75 -7.395 1 94.25 188 GLN B N 1
ATOM 3398 C CA . GLN B 1 188 ? 11.875 -5.957 -6.969 1 94.25 188 GLN B CA 1
ATOM 3399 C C . GLN B 1 188 ? 11.047 -4.684 -7.137 1 94.25 188 GLN B C 1
ATOM 3401 O O . GLN B 1 188 ? 11.594 -3.578 -7.129 1 94.25 188 GLN B O 1
ATOM 3406 N N . VAL B 1 189 ? 9.805 -4.832 -7.355 1 90.25 189 VAL B N 1
ATOM 3407 C CA . VAL B 1 189 ? 8.844 -3.74 -7.414 1 90.25 189 VAL B CA 1
ATOM 3408 C C . VAL B 1 189 ? 7.695 -4.012 -6.438 1 90.25 189 VAL B C 1
ATOM 3410 O O . VAL B 1 189 ? 7.309 -5.164 -6.234 1 90.25 189 VAL B O 1
ATOM 3413 N N . LEU B 1 190 ? 7.262 -3.047 -5.766 1 88.5 190 LEU B N 1
ATOM 3414 C CA . LEU B 1 190 ? 6.113 -3.094 -4.867 1 88.5 190 LEU B CA 1
ATOM 3415 C C . LEU B 1 190 ? 4.934 -2.326 -5.453 1 88.5 190 LEU B C 1
ATOM 3417 O O . LEU B 1 190 ? 5.086 -1.18 -5.883 1 88.5 190 LEU B O 1
ATOM 3421 N N . ASN B 1 191 ? 3.836 -2.961 -5.555 1 84.38 191 ASN B N 1
ATOM 3422 C CA . ASN B 1 191 ? 2.561 -2.352 -5.918 1 84.38 191 ASN B CA 1
ATOM 3423 C C . ASN B 1 191 ? 1.498 -2.596 -4.848 1 84.38 191 ASN B C 1
ATOM 3425 O O . ASN B 1 191 ? 1.681 -3.436 -3.965 1 84.38 191 ASN B O 1
ATOM 3429 N N . VAL B 1 192 ? 0.523 -1.841 -4.891 1 82.69 192 VAL B N 1
ATOM 3430 C CA . VAL B 1 192 ? -0.672 -2.125 -4.105 1 82.69 192 VAL B CA 1
ATOM 3431 C C . VAL B 1 192 ? -1.831 -2.477 -5.035 1 82.69 192 VAL B C 1
ATOM 3433 O O . VAL B 1 192 ? -2.168 -1.706 -5.938 1 82.69 192 VAL B O 1
ATOM 3436 N N . ILE B 1 193 ? -2.402 -3.576 -4.809 1 84.44 193 ILE B N 1
ATOM 3437 C CA . ILE B 1 193 ? -3.461 -4.066 -5.684 1 84.44 193 ILE B CA 1
ATOM 3438 C C . ILE B 1 193 ? -4.613 -4.613 -4.844 1 84.44 193 ILE B C 1
ATOM 3440 O O . ILE B 1 193 ? -4.582 -4.539 -3.613 1 84.44 193 ILE B O 1
ATOM 3444 N N . GLU B 1 194 ? -5.664 -5.074 -5.559 1 85.06 194 GLU B N 1
ATOM 3445 C CA . GLU B 1 194 ? -6.773 -5.758 -4.906 1 85.06 194 GLU B CA 1
ATOM 3446 C C . GLU B 1 194 ? -6.531 -7.266 -4.844 1 85.06 194 GLU B C 1
ATOM 3448 O O . GLU B 1 194 ? -6.047 -7.859 -5.809 1 85.06 194 GLU B O 1
ATOM 3453 N N . ALA B 1 195 ? -6.918 -7.82 -3.691 1 88.31 195 ALA B N 1
ATOM 3454 C CA . ALA B 1 195 ? -6.812 -9.273 -3.547 1 88.31 195 ALA B CA 1
ATOM 3455 C C . ALA B 1 195 ? -7.73 -9.992 -4.531 1 88.31 195 ALA B C 1
ATOM 3457 O O . ALA B 1 195 ? -8.914 -9.672 -4.629 1 88.31 195 ALA B O 1
ATOM 3458 N N . GLY B 1 196 ? -7.18 -10.953 -5.297 1 87.38 196 GLY B N 1
ATOM 3459 C CA . GLY B 1 196 ? -7.973 -11.867 -6.109 1 87.38 196 GLY B CA 1
ATOM 3460 C C . GLY B 1 196 ? -8.469 -13.078 -5.344 1 87.38 196 GLY B C 1
ATOM 3461 O O . GLY B 1 196 ? -8.445 -13.094 -4.113 1 87.38 196 GLY B O 1
ATOM 3462 N N . ALA B 1 197 ? -8.938 -14.023 -6.066 1 87.38 197 ALA B N 1
ATOM 3463 C CA . ALA B 1 197 ? -9.555 -15.188 -5.449 1 87.38 197 ALA B CA 1
ATOM 3464 C C . ALA B 1 197 ? -8.523 -16.016 -4.676 1 87.38 197 ALA B C 1
ATOM 3466 O O . ALA B 1 197 ? -8.758 -16.375 -3.523 1 87.38 197 ALA B O 1
ATOM 3467 N N . ALA B 1 198 ? -7.387 -16.266 -5.289 1 87.81 198 ALA B N 1
ATOM 3468 C CA . ALA B 1 198 ? -6.402 -17.172 -4.695 1 87.81 198 ALA B CA 1
ATOM 3469 C C . ALA B 1 198 ? -5.844 -16.594 -3.396 1 87.81 198 ALA B C 1
ATOM 3471 O O . ALA B 1 198 ? -5.855 -17.266 -2.359 1 87.81 198 ALA B O 1
ATOM 3472 N N . SER B 1 199 ? -5.352 -15.344 -3.432 1 88.56 199 SER B N 1
ATOM 3473 C CA . SER B 1 199 ? -4.766 -14.734 -2.244 1 88.56 199 SER B CA 1
ATOM 3474 C C . SER B 1 199 ? -5.812 -14.523 -1.156 1 88.56 199 SER B C 1
ATOM 3476 O O . SER B 1 199 ? -5.535 -14.734 0.027 1 88.56 199 SER B O 1
ATOM 3478 N N . ALA B 1 200 ? -7.039 -14.117 -1.588 1 88.88 200 ALA B N 1
ATOM 3479 C CA . ALA B 1 200 ? -8.102 -13.906 -0.61 1 88.88 200 ALA B CA 1
ATOM 3480 C C . ALA B 1 200 ? -8.398 -15.195 0.162 1 88.88 200 ALA B C 1
ATOM 3482 O O . ALA B 1 200 ? -8.547 -15.172 1.386 1 88.88 200 ALA B O 1
ATOM 3483 N N . GLN B 1 201 ? -8.438 -16.234 -0.552 1 86.31 201 GLN B N 1
ATOM 3484 C CA . GLN B 1 201 ? -8.734 -17.516 0.058 1 86.31 201 GLN B CA 1
ATOM 3485 C C . GLN B 1 201 ? -7.617 -17.953 1.008 1 86.31 201 GLN B C 1
ATOM 3487 O O . GLN B 1 201 ? -7.875 -18.281 2.168 1 86.31 201 GLN B O 1
ATOM 3492 N N . VAL B 1 202 ? -6.406 -17.906 0.538 1 88.69 202 VAL B N 1
ATOM 3493 C CA . VAL B 1 202 ? -5.262 -18.453 1.252 1 88.69 202 VAL B CA 1
ATOM 3494 C C . VAL B 1 202 ? -4.941 -17.594 2.469 1 88.69 202 VAL B C 1
ATOM 3496 O O . VAL B 1 202 ? -4.598 -18.109 3.533 1 88.69 202 VAL B O 1
ATOM 3499 N N . LEU B 1 203 ? -5.047 -16.328 2.336 1 88.75 203 LEU B N 1
ATOM 3500 C CA . LEU B 1 203 ? -4.699 -15.398 3.406 1 88.75 203 LEU B CA 1
ATOM 3501 C C . LEU B 1 203 ? -5.906 -15.117 4.301 1 88.75 203 LEU B C 1
ATOM 3503 O O . LEU B 1 203 ? -5.793 -14.414 5.305 1 88.75 203 LEU B O 1
ATOM 3507 N N . ARG B 1 204 ? -7.07 -15.648 3.895 1 85.94 204 ARG B N 1
ATOM 3508 C CA . ARG B 1 204 ? -8.305 -15.484 4.652 1 85.94 204 ARG B CA 1
ATOM 3509 C C . ARG B 1 204 ? -8.648 -14.008 4.82 1 85.94 204 ARG B C 1
ATOM 3511 O O . ARG B 1 204 ? -8.922 -13.547 5.934 1 85.94 204 ARG B O 1
ATOM 3518 N N . ILE B 1 205 ? -8.594 -13.297 3.756 1 84.12 205 ILE B N 1
ATOM 3519 C CA . ILE B 1 205 ? -8.992 -11.891 3.697 1 84.12 205 ILE B CA 1
ATOM 3520 C C . ILE B 1 205 ? -10.117 -11.711 2.682 1 84.12 205 ILE B C 1
ATOM 3522 O O . ILE B 1 205 ? -10.344 -12.586 1.837 1 84.12 205 ILE B O 1
ATOM 3526 N N . PRO B 1 206 ? -10.867 -10.625 2.801 1 84.81 206 PRO B N 1
ATOM 3527 C CA . PRO B 1 206 ? -11.922 -10.406 1.808 1 84.81 206 PRO B CA 1
ATOM 3528 C C . PRO B 1 206 ? -11.375 -10.25 0.391 1 84.81 206 PRO B C 1
ATOM 3530 O O . PRO B 1 206 ? -10.305 -9.656 0.199 1 84.81 206 PRO B O 1
ATOM 3533 N N . VAL B 1 207 ? -12.141 -10.789 -0.521 1 86.81 207 VAL B N 1
ATOM 3534 C CA . VAL B 1 207 ? -11.867 -10.453 -1.916 1 86.81 207 VAL B CA 1
ATOM 3535 C C . VAL B 1 207 ? -11.883 -8.938 -2.1 1 86.81 207 VAL B C 1
ATOM 3537 O O . VAL B 1 207 ? -12.68 -8.242 -1.477 1 86.81 207 VAL B O 1
ATOM 3540 N N . SER B 1 208 ? -10.938 -8.438 -2.854 1 84.12 208 SER B N 1
ATOM 3541 C CA . SER B 1 208 ? -10.828 -7.031 -3.223 1 84.12 208 SER B CA 1
ATOM 3542 C C . SER B 1 208 ? -10.156 -6.219 -2.117 1 84.12 208 SER B C 1
ATOM 3544 O O . SER B 1 208 ? -9.914 -5.023 -2.279 1 84.12 208 SER B O 1
ATOM 3546 N N . ALA B 1 209 ? -9.828 -6.863 -1.022 1 83.69 209 ALA B N 1
ATOM 3547 C CA . ALA B 1 209 ? -9.055 -6.16 -0.004 1 83.69 209 ALA B CA 1
ATOM 3548 C C . ALA B 1 209 ? -7.719 -5.668 -0.566 1 83.69 209 ALA B C 1
ATOM 3550 O O . ALA B 1 209 ? -7.129 -6.316 -1.433 1 83.69 209 ALA B O 1
ATOM 3551 N N . PRO B 1 210 ? -7.281 -4.59 -0.124 1 82.06 210 PRO B N 1
ATOM 3552 C CA . PRO B 1 210 ? -5.965 -4.133 -0.574 1 82.06 210 PRO B CA 1
ATOM 3553 C C . PRO B 1 210 ? -4.832 -5.051 -0.118 1 82.06 210 PRO B C 1
ATOM 3555 O O . PRO B 1 210 ? -4.805 -5.473 1.042 1 82.06 210 PRO B O 1
ATOM 3558 N N . VAL B 1 211 ? -3.93 -5.352 -1.026 1 88.25 211 VAL B N 1
ATOM 3559 C CA . VAL B 1 211 ? -2.752 -6.148 -0.704 1 88.25 211 VAL B CA 1
ATOM 3560 C C . VAL B 1 211 ? -1.512 -5.512 -1.331 1 88.25 211 VAL B C 1
ATOM 3562 O O . VAL B 1 211 ? -1.604 -4.84 -2.359 1 88.25 211 VAL B O 1
ATOM 3565 N N . ALA B 1 212 ? -0.434 -5.66 -0.679 1 88 212 ALA B N 1
ATOM 3566 C CA . ALA B 1 212 ? 0.861 -5.344 -1.275 1 88 212 ALA B CA 1
ATOM 3567 C C . ALA B 1 212 ? 1.349 -6.484 -2.166 1 88 212 ALA B C 1
ATOM 3569 O O . ALA B 1 212 ? 1.386 -7.641 -1.74 1 88 212 ALA B O 1
ATOM 3570 N N . GLU B 1 213 ? 1.595 -6.125 -3.355 1 91 213 GLU B N 1
ATOM 3571 C CA . GLU B 1 213 ? 2.186 -7.094 -4.273 1 91 213 GLU B CA 1
ATOM 3572 C C . GLU B 1 213 ? 3.666 -6.805 -4.504 1 91 213 GLU B C 1
ATOM 3574 O O . GLU B 1 213 ? 4.035 -5.699 -4.898 1 91 213 GLU B O 1
ATOM 3579 N N . LEU B 1 214 ? 4.469 -7.746 -4.266 1 92.25 214 LEU B N 1
ATOM 3580 C CA . LEU B 1 214 ? 5.895 -7.664 -4.562 1 92.25 214 LEU B CA 1
ATOM 3581 C C . LEU B 1 214 ? 6.266 -8.586 -5.719 1 92.25 214 LEU B C 1
ATOM 3583 O O . LEU B 1 214 ? 5.906 -9.766 -5.711 1 92.25 214 LEU B O 1
ATOM 3587 N N . ARG B 1 215 ? 6.793 -8.047 -6.754 1 94.69 215 ARG B N 1
ATOM 3588 C CA . ARG B 1 215 ? 7.422 -8.836 -7.805 1 94.69 215 ARG B CA 1
ATOM 3589 C C . ARG B 1 215 ? 8.938 -8.742 -7.734 1 94.69 215 ARG B C 1
ATOM 3591 O O . ARG B 1 215 ? 9.492 -7.641 -7.645 1 94.69 215 ARG B O 1
ATOM 3598 N N . ARG B 1 216 ? 9.578 -9.891 -7.758 1 96.62 216 ARG B N 1
ATOM 3599 C CA . ARG B 1 216 ? 11.023 -9.922 -7.539 1 96.62 216 ARG B CA 1
ATOM 3600 C C . ARG B 1 216 ? 11.688 -10.953 -8.445 1 96.62 216 ARG B C 1
ATOM 3602 O O . ARG B 1 216 ? 11.164 -12.047 -8.641 1 96.62 216 ARG B O 1
ATOM 3609 N N . TYR B 1 217 ? 12.773 -10.57 -9.008 1 97.56 217 TYR B N 1
ATOM 3610 C CA . TYR B 1 217 ? 13.578 -11.578 -9.68 1 97.56 217 TYR B CA 1
ATOM 3611 C C . TYR B 1 217 ? 15.039 -11.484 -9.242 1 97.56 217 TYR B C 1
ATOM 3613 O O . TYR B 1 217 ? 15.469 -10.461 -8.703 1 97.56 217 TYR B O 1
ATOM 3621 N N . VAL B 1 218 ? 15.758 -12.547 -9.352 1 97.75 218 VAL B N 1
ATOM 3622 C CA . VAL B 1 218 ? 17.188 -12.648 -9.062 1 97.75 218 VAL B CA 1
ATOM 3623 C C . VAL B 1 218 ? 17.906 -13.305 -10.242 1 97.75 218 VAL B C 1
ATOM 3625 O O . VAL B 1 218 ? 17.391 -14.25 -10.844 1 97.75 218 VAL B O 1
ATOM 3628 N N . CYS B 1 219 ? 19.031 -12.773 -10.539 1 97.56 219 CYS B N 1
ATOM 3629 C CA . CYS B 1 219 ? 19.828 -13.305 -11.641 1 97.56 219 CYS B CA 1
ATOM 3630 C C . CYS B 1 219 ? 21.141 -13.891 -11.125 1 97.56 219 CYS B C 1
ATOM 3632 O O . CYS B 1 219 ? 21.75 -13.352 -10.188 1 97.56 219 CYS B O 1
ATOM 3634 N N . ILE B 1 220 ? 21.5 -14.961 -11.695 1 96 220 ILE B N 1
ATOM 3635 C CA . ILE B 1 220 ? 22.875 -15.461 -11.648 1 96 220 ILE B CA 1
ATOM 3636 C C . ILE B 1 220 ? 23.531 -15.297 -13.008 1 96 220 ILE B C 1
ATOM 3638 O O . ILE B 1 220 ? 23.016 -15.773 -14.023 1 96 220 ILE B O 1
ATOM 3642 N N . ASP B 1 221 ? 24.672 -14.586 -13.039 1 92.5 221 ASP B N 1
ATOM 3643 C CA . ASP B 1 221 ? 25.406 -14.344 -14.273 1 92.5 221 ASP B CA 1
ATOM 3644 C C . ASP B 1 221 ? 24.5 -13.781 -15.359 1 92.5 221 ASP B C 1
ATOM 3646 O O . ASP B 1 221 ? 24.453 -14.297 -16.484 1 92.5 221 ASP B O 1
ATOM 3650 N N . ALA B 1 222 ? 23.656 -12.812 -15.055 1 92.38 222 ALA B N 1
ATOM 3651 C CA . ALA B 1 222 ? 22.781 -12.008 -15.914 1 92.38 222 ALA B CA 1
ATOM 3652 C C . ALA B 1 222 ? 21.672 -12.859 -16.516 1 92.38 222 ALA B C 1
ATOM 3654 O O . ALA B 1 222 ? 21.172 -12.555 -17.609 1 92.38 222 ALA B O 1
ATOM 3655 N N . ARG B 1 223 ? 21.359 -13.953 -15.883 1 96.12 223 ARG B N 1
ATOM 3656 C CA . ARG B 1 223 ? 20.234 -14.805 -16.219 1 96.12 223 ARG B CA 1
ATOM 3657 C C . ARG B 1 223 ? 19.25 -14.922 -15.055 1 96.12 223 ARG B C 1
ATOM 3659 O O . ARG B 1 223 ? 19.672 -15.164 -13.914 1 96.12 223 ARG B O 1
ATOM 3666 N N . VAL B 1 224 ? 18.016 -14.766 -15.352 1 98.12 224 VAL B N 1
ATOM 3667 C CA . VAL B 1 224 ? 17.016 -14.883 -14.297 1 98.12 224 VAL B CA 1
ATOM 3668 C C . VAL B 1 224 ? 16.938 -16.344 -13.828 1 98.12 224 VAL B C 1
ATOM 3670 O O . VAL B 1 224 ? 16.719 -17.25 -14.641 1 98.12 224 VAL B O 1
ATOM 3673 N N . VAL B 1 225 ? 17.109 -16.594 -12.562 1 98.12 225 VAL B N 1
ATOM 3674 C CA . VAL B 1 225 ? 17.031 -17.953 -12.047 1 98.12 225 VAL B CA 1
ATOM 3675 C C . VAL B 1 225 ? 15.859 -18.062 -11.07 1 98.12 225 VAL B C 1
ATOM 3677 O O . VAL B 1 225 ? 15.477 -19.172 -10.688 1 98.12 225 VAL B O 1
ATOM 3680 N N . TYR B 1 226 ? 15.336 -16.984 -10.672 1 98.06 226 TYR B N 1
ATOM 3681 C CA . TYR B 1 226 ? 14.273 -16.891 -9.672 1 98.06 226 TYR B CA 1
ATOM 3682 C C . TYR B 1 226 ? 13.336 -15.734 -9.977 1 98.06 226 TYR B C 1
ATOM 3684 O O . TYR B 1 226 ? 13.789 -14.625 -10.289 1 98.06 226 TYR B O 1
ATOM 3692 N N . PHE B 1 227 ? 12.078 -15.969 -10 1 97.88 227 PHE B N 1
ATOM 3693 C CA . PHE B 1 227 ? 11.031 -14.953 -10.062 1 97.88 227 PHE B CA 1
ATOM 3694 C C . PHE B 1 227 ? 9.906 -15.281 -9.094 1 97.88 227 PHE B C 1
ATOM 3696 O O . PHE B 1 227 ? 9.477 -16.438 -9 1 97.88 227 PHE B O 1
ATOM 3703 N N . ALA B 1 228 ? 9.492 -14.273 -8.375 1 97.25 228 ALA B N 1
ATOM 3704 C CA . ALA B 1 228 ? 8.414 -14.492 -7.414 1 97.25 228 ALA B CA 1
ATOM 3705 C C . ALA B 1 228 ? 7.43 -13.328 -7.422 1 97.25 228 ALA B C 1
ATOM 3707 O O . ALA B 1 228 ? 7.82 -12.172 -7.602 1 97.25 228 ALA B O 1
ATOM 3708 N N . ARG B 1 229 ? 6.227 -13.656 -7.328 1 95.69 229 ARG B N 1
ATOM 3709 C CA . ARG B 1 229 ? 5.137 -12.734 -7.008 1 95.69 229 ARG B CA 1
ATOM 3710 C C . ARG B 1 229 ? 4.586 -13.008 -5.609 1 95.69 229 ARG B C 1
ATOM 3712 O O . ARG B 1 229 ? 4.121 -14.109 -5.324 1 95.69 229 ARG B O 1
ATOM 3719 N N . LEU B 1 230 ? 4.688 -12.047 -4.773 1 94.12 230 LEU B N 1
ATOM 3720 C CA . LEU B 1 230 ? 4.238 -12.172 -3.393 1 94.12 230 LEU B CA 1
ATOM 3721 C C . LEU B 1 230 ? 3.104 -11.203 -3.096 1 94.12 230 LEU B C 1
ATOM 3723 O O . LEU B 1 230 ? 3.135 -10.047 -3.543 1 94.12 230 LEU B O 1
ATOM 3727 N N . GLU B 1 231 ? 2.111 -11.664 -2.338 1 92.5 231 GLU B N 1
ATOM 3728 C CA . GLU B 1 231 ? 1.013 -10.812 -1.886 1 92.5 231 GLU B CA 1
ATOM 3729 C C . GLU B 1 231 ? 0.843 -10.898 -0.371 1 92.5 231 GLU B C 1
ATOM 3731 O O . GLU B 1 231 ? 0.8 -11.984 0.198 1 92.5 231 GLU B O 1
ATOM 3736 N N . PHE B 1 232 ? 0.705 -9.922 0.297 1 88.75 232 PHE B N 1
ATOM 3737 C CA . PHE B 1 232 ? 0.404 -9.906 1.724 1 88.75 232 PHE B CA 1
ATOM 3738 C C . PHE B 1 232 ? -0.539 -8.758 2.064 1 88.75 232 PHE B C 1
ATOM 3740 O O . PHE B 1 232 ? -0.579 -7.75 1.357 1 88.75 232 PHE B O 1
ATOM 3747 N N . PRO B 1 233 ? -1.254 -8.898 3.15 1 84.69 233 PRO B N 1
ATOM 3748 C CA . PRO B 1 233 ? -2.213 -7.863 3.549 1 84.69 233 PRO B CA 1
ATOM 3749 C C . PRO B 1 233 ? -1.556 -6.504 3.773 1 84.69 233 PRO B C 1
ATOM 3751 O O . PRO B 1 233 ? -0.539 -6.414 4.465 1 84.69 233 PRO B O 1
ATOM 3754 N N . PHE B 1 234 ? -2.168 -5.523 3.225 1 75.62 234 PHE B N 1
ATOM 3755 C CA . PHE B 1 234 ? -1.514 -4.223 3.129 1 75.62 234 PHE B CA 1
ATOM 3756 C C . PHE B 1 234 ? -1.368 -3.588 4.508 1 75.62 234 PHE B C 1
ATOM 3758 O O . PHE B 1 234 ? -0.44 -2.811 4.742 1 75.62 234 PHE B O 1
ATOM 3765 N N . HIS B 1 235 ? -2.312 -3.811 5.352 1 73.94 235 HIS B N 1
ATOM 3766 C CA . HIS B 1 235 ? -2.232 -3.178 6.664 1 73.94 235 HIS B CA 1
ATOM 3767 C C . HIS B 1 235 ? -1.043 -3.705 7.457 1 73.94 235 HIS B C 1
ATOM 3769 O O . HIS B 1 235 ? -0.681 -3.139 8.492 1 73.94 235 HIS B O 1
ATOM 3775 N N . LYS B 1 236 ? -0.376 -4.691 6.875 1 73.81 236 LYS B N 1
ATOM 3776 C CA . LYS B 1 236 ? 0.792 -5.27 7.531 1 73.81 236 LYS B CA 1
ATOM 3777 C C . LYS B 1 236 ? 2.086 -4.766 6.895 1 73.81 236 LYS B C 1
ATOM 3779 O O . LYS B 1 236 ? 3.168 -5.277 7.191 1 73.81 236 LYS B O 1
ATOM 3784 N N . VAL B 1 237 ? 1.921 -3.854 6.09 1 76.06 237 VAL B N 1
ATOM 3785 C CA . VAL B 1 237 ? 3.109 -3.389 5.383 1 76.06 237 VAL B CA 1
ATOM 3786 C C . VAL B 1 237 ? 3.574 -2.059 5.969 1 76.06 237 VAL B C 1
ATOM 3788 O O . VAL B 1 237 ? 2.771 -1.143 6.16 1 76.06 237 VAL B O 1
ATOM 3791 N N . ARG B 1 238 ? 4.734 -2.043 6.344 1 82.06 238 ARG B N 1
ATOM 3792 C CA . ARG B 1 238 ? 5.43 -0.846 6.809 1 82.06 238 ARG B CA 1
ATOM 3793 C C . ARG B 1 238 ? 6.824 -0.752 6.203 1 82.06 238 ARG B C 1
ATOM 3795 O O . ARG B 1 238 ? 7.496 -1.769 6.02 1 82.06 238 ARG B O 1
ATOM 3802 N N . MET B 1 239 ? 7.188 0.366 5.785 1 83.12 239 MET B N 1
ATOM 3803 C CA . MET B 1 239 ? 8.539 0.583 5.289 1 83.12 239 MET B CA 1
ATOM 3804 C C . MET B 1 239 ? 9.18 1.797 5.957 1 83.12 239 MET B C 1
ATOM 3806 O O . MET B 1 239 ? 8.508 2.805 6.188 1 83.12 239 MET B O 1
ATOM 3810 N N . GLU B 1 240 ? 10.438 1.613 6.262 1 82 240 GLU B N 1
ATOM 3811 C CA . GLU B 1 240 ? 11.188 2.697 6.883 1 82 240 GLU B CA 1
ATOM 3812 C C . GLU B 1 240 ? 12.398 3.09 6.031 1 82 240 GLU B C 1
ATOM 3814 O O . GLU B 1 240 ? 13.094 2.227 5.5 1 82 240 GLU B O 1
ATOM 3819 N N . PHE B 1 241 ? 12.586 4.414 5.914 1 84.25 241 PHE B N 1
ATOM 3820 C CA . PHE B 1 241 ? 13.688 4.93 5.109 1 84.25 241 PHE B CA 1
ATOM 3821 C C . PHE B 1 241 ? 14.477 5.984 5.879 1 84.25 241 PHE B C 1
ATOM 3823 O O . PHE B 1 241 ? 13.891 6.855 6.523 1 84.25 241 PHE B O 1
ATOM 3830 N N . ASP B 1 242 ? 15.758 5.762 5.926 1 84.81 242 ASP B N 1
ATOM 3831 C CA . ASP B 1 242 ? 16.672 6.863 6.207 1 84.81 242 ASP B CA 1
ATOM 3832 C C . ASP B 1 242 ? 17.031 7.625 4.934 1 84.81 242 ASP B C 1
ATOM 3834 O O . ASP B 1 242 ? 17.75 7.109 4.074 1 84.81 242 ASP B O 1
ATOM 3838 N N . LEU B 1 243 ? 16.516 8.828 4.793 1 87.31 243 LEU B N 1
ATOM 3839 C CA . LEU B 1 243 ? 16.594 9.547 3.527 1 87.31 243 LEU B CA 1
ATOM 3840 C C . LEU B 1 243 ? 17.953 10.227 3.379 1 87.31 243 LEU B C 1
ATOM 3842 O O . LEU B 1 243 ? 18.328 10.656 2.283 1 87.31 243 LEU B O 1
ATOM 3846 N N . LEU B 1 244 ? 18.578 10.445 4.512 1 83.62 244 LEU B N 1
ATOM 3847 C CA . LEU B 1 244 ? 19.922 11.023 4.5 1 83.62 244 LEU B CA 1
ATOM 3848 C C . LEU B 1 244 ? 20.938 10.055 5.105 1 83.62 244 LEU B C 1
ATOM 3850 O O . LEU B 1 244 ? 21.203 10.102 6.309 1 83.62 244 LEU B O 1
ATOM 3854 N N . PRO B 1 245 ? 21.281 8.859 4.41 1 65.94 245 PRO B N 1
ATOM 3855 C CA . PRO B 1 245 ? 22.266 7.98 5.047 1 65.94 245 PRO B CA 1
ATOM 3856 C C . PRO B 1 245 ? 23.641 8.625 5.164 1 65.94 245 PRO B C 1
ATOM 3858 O O . PRO B 1 245 ? 23.984 9.492 4.363 1 65.94 245 PRO B O 1
#

pLDDT: mean 89.92, std 8.25, range [46.81, 98.25]